Protein AF-A0A0B2VAZ2-F1 (afdb_monomer_lite)

Radius of gyration: 29.63 Å; chains: 1; bounding box: 112×61×86 Å

InterPro domains:
  IPR000644 CBS domain [PF00571] (180-230)
  IPR000644 CBS domain [PS51371] (179-237)
  IPR000644 CBS domain [SM00116] (116-167)
  IPR000644 CBS domain [SM00116] (184-232)
  IPR000644 CBS domain [SM00116] (248-300)
  IPR001093 IMP dehydrogenase/GMP reductase [PF00478] (27-274)
  IPR001093 IMP dehydrogenase/GMP reductase [PF00478] (295-404)
  IPR001093 IMP dehydrogenase/GMP reductase [PF00478] (417-486)
  IPR001093 IMP dehydrogenase/GMP reductase [PF00478] (506-604)
  IPR001093 IMP dehydrogenase/GMP reductase [cd00381] (27-603)
  IPR005990 Inosine-5'-monophosphate dehydrogenase [PTHR11911] (11-274)
  IPR013785 Aldolase-type TIM barrel [G3DSA:3.20.20.70] (4-274)
  IPR013785 Aldolase-type TIM barrel [G3DSA:3.20.20.70] (275-406)
  IPR013785 Aldolase-type TIM barrel [G3DSA:3.20.20.70] (410-497)
  IPR013785 Aldolase-type TIM barrel [G3DSA:3.20.20.70] (502-609)
  IPR015875 IMP dehydrogenase / GMP reductase, conserved site [PS00487] (390-402)

Secondary structure (DSSP, 8-state):
------TT--GGGSSB-HHHHTTSS----TTSEEEPP----S-GGG-B--EESSSS-EESSSEEE---TTT-SHHHHHHHHHTT-EEEE-S-SSSHHHHHHHHHHHHH--TT-BSS---B-TTSBHHHHHHHHHHHS---EEEETTSSTTSBEEEEE-HHHHTTS-GGGTTT-BHHHHSEEGGG---EETT--HHHHHHHHHHT--SEEEEE-TTSBEEEEEEHHHHHHTTS---PPB-TTSPBP------SSTTHHHHHHHHHHTT-------S-EEEE-TTS-EEEEE-HHHHHHHHHSTT--B-TTSPBP-EEEE-SSTTHHHHHHHHHHTT-SEEEE--SS--SHHHHHHHHHHHHH-SSSSEEEEEEE-SHHHHHHHHHTT-SEEEE-SS-STT--GGGS---------TT---EEE---EEEEE----HHHHHHHHHHHHHHHHHHHT-SBHHHHHHHHHTT-S-EEEPPHHHHHHT-------EE--EEEPPS-------------HHHHHHHHHHHHHTTT--EEEES---SHHHHHHHHHTT-SEEEESHHHHTSTTSSS--EE-TTS-EEEEEE-TTSHHHHHH-HHHHHHH-----TT--TTSSGGGSTT----------

Foldseek 3Di:
DPDDDPPPDPPLPPFAFPCRVPVPVDFDFLLFWAWAFDDFDDDLVLFFAWFDPFLPFIFRHQEEADQDQLFDFLLNQLLQQLQRHGYAHHPLDQDLLVSLVRLLCQQLDDQQWAQWFQAAEQQAFLLVLVVVCVAPVFRWHFYFNVRTAQGATFFTAGCVLCVPPDPVCRRPHGNNVRTGTPVNAAAAEPPDDVVNVVVCCVVVVDQKHFYAYPVNTTRTMGGVVSVVVLVVDDPADDDPVGDHQDADEFDPDPVRVVVVVVVVVVPHDDYDDDFKDFDADPVRHGPDIDGPVVVSSCVLRVRRRADPVRGRAHHYEAELDPCSVVSLVSNVVSPHQEYEHDALAFQDPSNLVVLLVCCVVPVDPNAYETDDDQAQVSLVSNVVSPHRAYEYWHQQAPFRCLQVWDDPPDDDDDDPDWDWGWWTWKAKAFAPEASNVLSVVLSSLLSVVCSRNRHRYLVRLQVCSVVSVTRMGGDDPVSSVVPDDDDGPDIDIDTDTDPPDPFPQPSHSDTGRQLSSLLNNLVSCVVVSHAYEREHNDDGSSSQNSSSSSRHRHYYDASSRSNYPSRDDDWDQDPVRTIIGMGTDLRHPVSCVSHVVSVVSRGDPDPPPPDPPPPPPPPPPDPDDDDDDDD

Sequence (631 aa):
MDGAGDSGFDFEDDGQTLSELLQDHVGLTYNDFNILPGFIDFAVSSVDLTTQLTRNITLKAPLVSSPMDTVTESEMAIAMALHGGIGIIHANFATIQDQAREVSKVKRYKQGFITSPQCIKETDTVKDLMLIKQKFGFTGTPVTATGQVGGKLLGLVTSRDVDFIPESKYPTTMIAEVMVPRERLITGNEDFTLEHAYTILESEKKGKLPIVNSRDELVALIARTDLKKARDFPCSSYDAKGQLRVGAAISTRESAKEAVKLLADAGVDVLVIVSKLPIVNSRDELVALIARTDLKKARDFPCSSYDAKGQLRVGAAISTRESAKEAVKLLADAGVDVLVIDSSQGASTYQINLLKWIKENYPNSPQVIAGNVVTQKQAKLLIDAGADGIRVGMGSGSICITQESPFQLLCFTDESDAIKVAQGVSATMRDRGSVHKFVPYLVRGIQHGFQDIGVKSITQLREYVEGGKVKFERRSQNAQVEGGVHSLHSFSYRLVKHNNRIVNVAVMAVGRAQGTAVYRVAKYARTRDIPVIADGGIRDVGYITKALALGASTVMMGGLLAGTTEAPGEYFWGPSGVRLKKYRGMGSLDAMEAHATSRDRYFTKYGPNFCWLQLIPCLRNLSVKTGEYIS

Organism: Toxocara canis (NCBI:txid6265)

Structure (mmCIF, N/CA/C/O backbone):
data_AF-A0A0B2VAZ2-F1
#
_entry.id   AF-A0A0B2VAZ2-F1
#
loop_
_atom_site.group_PDB
_atom_site.id
_atom_site.type_symbol
_atom_site.label_atom_id
_atom_site.label_alt_id
_atom_site.label_comp_id
_atom_site.label_asym_id
_atom_site.label_entity_id
_atom_site.label_seq_id
_atom_site.pdbx_PDB_ins_code
_atom_site.Cartn_x
_atom_site.Cartn_y
_atom_site.Cartn_z
_atom_site.occupancy
_atom_site.B_iso_or_equiv
_atom_site.auth_seq_id
_atom_site.auth_comp_id
_atom_site.auth_asym_id
_atom_site.auth_atom_id
_atom_site.pdbx_PDB_model_num
ATOM 1 N N . MET A 1 1 ? -8.961 0.905 -40.861 1.00 38.91 1 MET A N 1
ATOM 2 C CA . MET A 1 1 ? -8.986 1.589 -42.167 1.00 38.91 1 MET A CA 1
ATOM 3 C C . MET A 1 1 ? -7.818 1.018 -42.937 1.00 38.91 1 MET A C 1
ATOM 5 O O . MET A 1 1 ? -6.715 1.512 -42.781 1.00 38.91 1 MET A O 1
ATOM 9 N N . ASP A 1 2 ? -8.052 -0.060 -43.677 1.00 47.72 2 ASP A N 1
ATOM 10 C CA . ASP A 1 2 ? -7.053 -0.605 -44.594 1.00 47.72 2 ASP A CA 1
ATOM 11 C C . ASP A 1 2 ? -7.387 -0.056 -45.976 1.00 47.72 2 ASP A C 1
ATOM 13 O O . ASP A 1 2 ? -8.448 -0.365 -46.521 1.00 47.72 2 ASP A O 1
ATOM 17 N N . GLY A 1 3 ? -6.536 0.822 -46.506 1.00 48.88 3 GLY A N 1
ATOM 18 C CA . GLY A 1 3 ? -6.747 1.374 -47.842 1.00 48.88 3 GLY A CA 1
ATOM 19 C C . GLY A 1 3 ? -6.088 2.722 -48.102 1.00 48.88 3 GLY A C 1
ATOM 20 O O . GLY A 1 3 ? -6.798 3.693 -48.327 1.00 48.88 3 GLY A O 1
ATOM 21 N N . ALA A 1 4 ? -4.756 2.767 -48.077 1.00 46.59 4 ALA A N 1
ATOM 22 C CA . ALA A 1 4 ? -3.893 3.566 -48.957 1.00 46.59 4 ALA A CA 1
ATOM 23 C C . ALA A 1 4 ? -2.452 3.385 -48.463 1.00 46.59 4 ALA A C 1
ATOM 25 O O . ALA A 1 4 ? -2.155 3.669 -47.307 1.00 46.59 4 ALA A O 1
ATOM 26 N N . GLY A 1 5 ? -1.578 2.847 -49.314 1.00 50.91 5 GLY A N 1
ATOM 27 C CA . GLY A 1 5 ? -0.168 2.668 -48.988 1.00 50.91 5 GLY A CA 1
ATOM 28 C C . GLY A 1 5 ? 0.524 4.016 -48.829 1.00 50.91 5 GLY A C 1
ATOM 29 O O . GLY A 1 5 ? 0.690 4.738 -49.808 1.00 50.91 5 GLY A O 1
ATOM 30 N N . ASP A 1 6 ? 0.954 4.317 -47.609 1.00 55.59 6 ASP A N 1
ATOM 31 C CA . ASP A 1 6 ? 1.896 5.394 -47.318 1.00 55.59 6 ASP A CA 1
ATOM 32 C C . ASP A 1 6 ? 3.316 4.809 -47.405 1.00 55.59 6 ASP A C 1
ATOM 34 O O . ASP A 1 6 ? 4.008 4.577 -46.418 1.00 55.59 6 ASP A O 1
ATOM 38 N N . SER A 1 7 ? 3.711 4.404 -48.615 1.00 53.03 7 SER A N 1
ATOM 39 C CA . SER A 1 7 ? 4.872 3.538 -48.877 1.00 53.03 7 SER A CA 1
ATOM 40 C C . SER A 1 7 ? 6.233 4.249 -48.772 1.00 53.03 7 SER A C 1
ATOM 42 O O . SER A 1 7 ? 7.166 3.894 -49.491 1.00 53.03 7 SER A O 1
ATOM 44 N N . GLY A 1 8 ? 6.341 5.278 -47.930 1.00 56.34 8 GLY A N 1
ATOM 45 C CA . GLY A 1 8 ? 7.560 6.073 -47.746 1.00 56.34 8 GLY A CA 1
ATOM 46 C C . GLY A 1 8 ? 7.886 6.447 -46.299 1.00 56.34 8 GLY A C 1
ATOM 47 O O . GLY A 1 8 ? 9.001 6.898 -46.051 1.00 56.34 8 GLY A O 1
ATOM 48 N N . PHE A 1 9 ? 6.964 6.243 -45.355 1.00 57.75 9 PHE A N 1
ATOM 49 C CA . PHE A 1 9 ? 7.188 6.498 -43.934 1.00 57.75 9 PHE A CA 1
ATOM 50 C C . PHE A 1 9 ? 7.094 5.185 -43.165 1.00 57.75 9 PHE A C 1
ATOM 52 O O . PHE A 1 9 ? 6.029 4.572 -43.102 1.00 57.75 9 PHE A O 1
ATOM 59 N N . ASP A 1 10 ? 8.212 4.750 -42.585 1.00 63.06 10 ASP A N 1
ATOM 60 C CA . ASP A 1 10 ? 8.188 3.659 -41.618 1.00 63.06 10 ASP A CA 1
ATOM 61 C C . ASP A 1 10 ? 7.737 4.218 -40.265 1.00 63.06 10 ASP A C 1
ATOM 63 O O . ASP A 1 10 ? 8.528 4.699 -39.455 1.00 63.06 10 ASP A O 1
ATOM 67 N N . PHE A 1 11 ? 6.423 4.225 -40.047 1.00 65.56 11 PHE A N 1
ATOM 68 C CA . PHE A 1 11 ? 5.844 4.645 -38.773 1.00 65.56 11 PHE A CA 1
ATOM 69 C C . PHE A 1 11 ? 6.243 3.717 -37.614 1.00 65.56 11 PHE A C 1
ATOM 71 O O . PHE A 1 11 ? 6.044 4.091 -36.458 1.00 65.56 11 PHE A O 1
ATOM 78 N N . GLU A 1 12 ? 6.801 2.526 -37.882 1.00 64.19 12 GLU A N 1
ATOM 79 C CA . GLU A 1 12 ? 7.291 1.633 -36.828 1.00 64.19 12 GLU A CA 1
ATOM 80 C C . GLU A 1 12 ? 8.666 2.049 -36.269 1.00 64.19 12 GLU A C 1
ATOM 82 O O . GLU A 1 12 ? 9.039 1.573 -35.188 1.00 64.19 12 GLU A O 1
ATOM 87 N N . ASP A 1 13 ? 9.376 2.975 -36.927 1.00 70.06 13 ASP A N 1
ATOM 88 C CA . ASP A 1 13 ? 10.702 3.473 -36.523 1.00 70.06 13 ASP A CA 1
ATOM 89 C C . ASP A 1 13 ? 10.665 4.703 -35.587 1.00 70.06 13 ASP A C 1
ATOM 91 O O . ASP A 1 13 ? 11.709 5.110 -35.071 1.00 70.06 13 ASP A O 1
ATOM 95 N N . ASP A 1 14 ? 9.494 5.297 -35.313 1.00 85.62 14 ASP A N 1
ATOM 96 C CA . ASP A 1 14 ? 9.393 6.435 -34.385 1.00 85.62 14 ASP A CA 1
ATOM 97 C C . ASP A 1 14 ? 9.471 5.991 -32.910 1.00 85.62 14 ASP A C 1
ATOM 99 O O . ASP A 1 14 ? 8.695 5.164 -32.414 1.00 85.62 14 ASP A O 1
ATOM 103 N N . GLY A 1 15 ? 10.432 6.563 -32.185 1.00 90.06 15 GLY A N 1
ATOM 104 C CA . GLY A 1 15 ? 10.759 6.213 -30.807 1.00 90.06 15 GLY A CA 1
ATOM 105 C C . GLY A 1 15 ? 11.569 4.921 -30.640 1.00 90.06 15 GLY A C 1
ATOM 106 O O . GLY A 1 15 ? 11.856 4.172 -31.567 1.00 90.06 15 GLY A O 1
ATOM 107 N N . GLN A 1 16 ? 11.959 4.646 -29.397 1.00 92.75 16 GLN A N 1
ATOM 108 C CA . GLN A 1 16 ? 12.843 3.534 -29.039 1.00 92.75 16 GLN A CA 1
ATOM 109 C C . GLN A 1 16 ? 12.073 2.416 -28.339 1.00 92.75 16 GLN A C 1
ATOM 111 O O . GLN A 1 16 ? 11.191 2.666 -27.515 1.00 92.75 16 GLN A O 1
ATOM 116 N N . THR A 1 17 ? 12.446 1.163 -28.578 1.00 93.25 17 THR A N 1
ATOM 117 C CA . THR A 1 17 ? 12.023 0.053 -27.717 1.00 93.25 17 THR A CA 1
ATOM 118 C C . THR A 1 17 ? 12.657 0.180 -26.330 1.00 93.25 17 THR A C 1
ATOM 120 O O . THR A 1 17 ? 13.708 0.800 -26.137 1.00 93.25 17 THR A O 1
ATOM 123 N N . LEU A 1 18 ? 12.069 -0.480 -25.327 1.00 91.12 18 LEU A N 1
ATOM 124 C CA . LEU A 1 18 ? 12.635 -0.461 -23.975 1.00 91.12 18 LEU A CA 1
ATOM 125 C C . LEU A 1 18 ? 14.040 -1.087 -23.905 1.00 91.12 18 LEU A C 1
ATOM 127 O O . LEU A 1 18 ? 14.846 -0.729 -23.043 1.00 91.12 18 LEU A O 1
ATOM 131 N N . SER A 1 19 ? 14.333 -2.047 -24.786 1.00 88.81 19 SER A N 1
ATOM 132 C CA . SER A 1 19 ? 15.651 -2.674 -24.837 1.00 88.81 19 SER A CA 1
ATOM 133 C C . SER A 1 19 ? 16.701 -1.697 -25.360 1.00 88.81 19 SER A C 1
ATOM 135 O O . SER A 1 19 ? 17.739 -1.568 -24.717 1.00 88.81 19 SER A O 1
ATOM 137 N N . GLU A 1 20 ? 16.415 -0.988 -26.455 1.00 91.31 20 GLU A N 1
ATOM 138 C CA . GLU A 1 20 ? 17.287 0.050 -27.030 1.00 91.31 20 GLU A CA 1
ATOM 139 C C . GLU A 1 20 ? 17.526 1.190 -26.041 1.00 91.31 20 GLU A C 1
ATOM 141 O O . GLU A 1 20 ? 18.673 1.528 -25.761 1.00 91.31 20 GLU A O 1
ATOM 146 N N . LEU A 1 21 ? 16.467 1.689 -25.392 1.00 89.88 21 LEU A N 1
ATOM 147 C CA . LEU A 1 21 ? 16.567 2.748 -24.381 1.00 89.88 21 LEU A CA 1
ATOM 148 C C . LEU A 1 21 ? 17.549 2.398 -23.238 1.00 89.88 21 LEU A C 1
ATOM 150 O O . LEU A 1 21 ? 18.149 3.281 -22.626 1.00 89.88 21 LEU A O 1
ATOM 154 N N . LEU A 1 22 ? 17.709 1.107 -22.921 1.00 86.62 22 LEU A N 1
ATOM 155 C CA . LEU A 1 22 ? 18.526 0.605 -21.808 1.00 86.62 22 LEU A CA 1
ATOM 156 C C . LEU A 1 22 ? 19.820 -0.112 -22.248 1.00 86.62 22 LEU A C 1
ATOM 158 O O . LEU A 1 22 ? 20.457 -0.766 -21.403 1.00 86.62 22 LEU A O 1
ATOM 162 N N . GLN A 1 23 ? 20.206 -0.007 -23.527 1.00 82.31 23 GLN A N 1
ATOM 163 C CA . GLN A 1 23 ? 21.447 -0.573 -24.076 1.00 82.31 23 GLN A CA 1
ATOM 164 C C . GLN A 1 23 ? 22.695 0.232 -23.689 1.00 82.31 23 GLN A C 1
ATOM 166 O O . GLN A 1 23 ? 23.707 -0.385 -23.371 1.00 82.31 23 GLN A O 1
ATOM 171 N N . ASP A 1 24 ? 22.611 1.563 -23.583 1.00 69.56 24 ASP A N 1
ATOM 172 C CA . ASP A 1 24 ? 23.760 2.482 -23.411 1.00 69.56 24 ASP A CA 1
ATOM 173 C C . ASP A 1 24 ? 24.554 2.351 -22.095 1.00 69.56 24 ASP A C 1
ATOM 175 O O . ASP A 1 24 ? 25.388 3.195 -21.775 1.00 69.56 24 ASP A O 1
ATOM 179 N N . HIS A 1 25 ? 24.276 1.347 -21.261 1.00 70.31 25 HIS A N 1
ATOM 180 C CA . HIS A 1 25 ? 24.874 1.148 -19.933 1.00 70.31 25 HIS A CA 1
ATOM 181 C C . HIS A 1 25 ? 24.682 2.307 -18.929 1.00 70.31 25 HIS A C 1
ATOM 183 O O . HIS A 1 25 ? 25.114 2.195 -17.779 1.00 70.31 25 HIS A O 1
ATOM 189 N N . VAL A 1 26 ? 23.961 3.369 -19.299 1.00 81.88 26 VAL A N 1
ATOM 190 C CA . VAL A 1 26 ? 23.569 4.472 -18.413 1.00 81.88 26 VAL A CA 1
ATOM 191 C C . VAL A 1 26 ? 22.376 4.055 -17.546 1.00 81.88 26 VAL A C 1
ATOM 193 O O . VAL A 1 26 ? 21.410 3.452 -18.019 1.00 81.88 26 VAL A O 1
ATOM 196 N N . GLY A 1 27 ? 22.428 4.374 -16.251 1.00 83.94 27 GLY A N 1
ATOM 197 C CA . GLY A 1 27 ? 21.297 4.181 -15.344 1.00 83.94 27 GLY A CA 1
ATOM 198 C C . GLY A 1 27 ? 20.214 5.239 -15.565 1.00 83.94 27 GLY A C 1
ATOM 199 O O . GLY A 1 27 ? 20.507 6.425 -15.508 1.00 83.94 27 GLY A O 1
ATOM 200 N N . LEU A 1 28 ? 18.969 4.807 -15.761 1.00 89.69 28 LEU A N 1
ATOM 201 C CA . LEU A 1 28 ? 17.798 5.660 -15.953 1.00 89.69 28 LEU A CA 1
ATOM 202 C C . LEU A 1 28 ? 16.871 5.625 -14.736 1.00 89.69 28 LEU A C 1
ATOM 204 O O . LEU A 1 28 ? 16.560 4.569 -14.169 1.00 89.69 28 LEU A O 1
ATOM 208 N N . THR A 1 29 ? 16.403 6.800 -14.352 1.00 89.88 29 THR A N 1
ATOM 209 C CA . THR A 1 29 ? 15.287 7.046 -13.441 1.00 89.88 29 THR A CA 1
ATOM 210 C C . THR A 1 29 ? 13.986 7.188 -14.236 1.00 89.88 29 THR A C 1
ATOM 212 O O . THR A 1 29 ? 13.982 7.231 -15.464 1.00 89.88 29 THR A O 1
ATOM 215 N N . TYR A 1 30 ? 12.850 7.295 -13.545 1.00 88.56 30 TYR A N 1
ATOM 216 C CA . TYR A 1 30 ? 11.562 7.528 -14.207 1.00 88.56 30 TYR A CA 1
ATOM 217 C C . TYR A 1 30 ? 11.460 8.907 -14.884 1.00 88.56 30 TYR A C 1
ATOM 219 O O . TYR A 1 30 ? 10.568 9.115 -15.706 1.00 88.56 30 TYR A O 1
ATOM 227 N N . ASN A 1 31 ? 12.331 9.862 -14.534 1.00 86.12 31 ASN A N 1
ATOM 228 C CA . ASN A 1 31 ? 12.316 11.192 -15.142 1.00 86.12 31 ASN A CA 1
ATOM 229 C C . ASN A 1 31 ? 13.051 11.252 -16.478 1.00 86.12 31 ASN A C 1
ATOM 231 O O . ASN A 1 31 ? 12.872 12.215 -17.209 1.00 86.12 31 ASN A O 1
ATOM 235 N N . ASP A 1 32 ? 13.886 10.261 -16.783 1.00 88.19 32 ASP A N 1
ATOM 236 C CA . ASP A 1 32 ? 14.821 10.347 -17.907 1.00 88.19 32 ASP A CA 1
ATOM 237 C C . ASP A 1 32 ? 14.197 9.952 -19.246 1.00 88.19 32 ASP A C 1
ATOM 239 O O . ASP A 1 32 ? 14.838 10.078 -20.285 1.00 88.19 32 ASP A O 1
ATOM 243 N N . PHE A 1 33 ? 12.953 9.477 -19.242 1.00 90.81 33 PHE A N 1
ATOM 244 C CA . PHE A 1 33 ? 12.254 9.049 -20.446 1.00 90.81 33 PHE A CA 1
ATOM 245 C C . PHE A 1 33 ? 10.748 9.287 -20.342 1.00 90.81 33 PHE A C 1
ATOM 247 O O . PHE A 1 33 ? 10.205 9.387 -19.239 1.00 90.81 33 PHE A O 1
ATOM 254 N N . ASN A 1 34 ? 10.068 9.349 -21.480 1.00 91.56 34 ASN A N 1
ATOM 255 C CA . ASN A 1 34 ? 8.616 9.308 -21.615 1.00 91.56 34 ASN A CA 1
ATOM 256 C C . ASN A 1 34 ? 8.186 8.011 -22.312 1.00 91.56 34 ASN A C 1
ATOM 258 O O . ASN A 1 34 ? 8.991 7.343 -22.958 1.00 91.56 34 ASN A O 1
ATOM 262 N N . ILE A 1 35 ? 6.917 7.654 -22.137 1.00 93.88 35 ILE A N 1
ATOM 263 C CA . ILE A 1 35 ? 6.263 6.605 -22.921 1.00 93.88 35 ILE A CA 1
ATOM 264 C C . ILE A 1 35 ? 5.504 7.331 -24.024 1.00 93.88 35 ILE A C 1
ATOM 266 O O . ILE A 1 35 ? 4.801 8.297 -23.717 1.00 93.88 35 ILE A O 1
ATOM 270 N N . LEU A 1 36 ? 5.686 6.912 -25.272 1.00 93.81 36 LEU A N 1
ATOM 271 C CA . LEU A 1 36 ? 4.981 7.507 -26.399 1.00 93.81 36 LEU A CA 1
ATOM 272 C C . LEU A 1 36 ? 3.518 7.034 -26.420 1.00 93.81 36 LEU A C 1
ATOM 274 O O . LEU A 1 36 ? 3.235 5.908 -25.991 1.00 93.81 36 LEU A O 1
ATOM 278 N N . PRO A 1 37 ? 2.582 7.894 -26.855 1.00 93.19 37 PRO A N 1
ATOM 279 C CA . PRO A 1 37 ? 1.175 7.534 -26.935 1.00 93.19 37 PRO A CA 1
ATOM 280 C C . PRO A 1 37 ? 0.943 6.447 -27.988 1.00 93.19 37 PRO A C 1
ATOM 282 O O . PRO A 1 37 ? 1.676 6.344 -28.970 1.00 93.19 37 PRO A O 1
ATOM 285 N N . GLY A 1 38 ? -0.097 5.646 -27.775 1.00 90.88 38 GLY A N 1
ATOM 286 C CA . GLY A 1 38 ? -0.531 4.610 -28.706 1.00 90.88 38 GLY A CA 1
ATOM 287 C C . GLY A 1 38 ? -1.881 4.922 -29.346 1.00 90.88 38 GLY A C 1
ATOM 288 O O . GLY A 1 38 ? -2.408 6.031 -29.267 1.00 90.88 38 GLY A O 1
ATOM 289 N N . PHE A 1 39 ? -2.466 3.907 -29.977 1.00 90.06 39 PHE A N 1
ATOM 290 C CA . PHE A 1 39 ? -3.796 3.997 -30.573 1.00 90.06 39 PHE A CA 1
ATOM 291 C C . PHE A 1 39 ? -4.899 3.674 -29.551 1.00 90.06 39 PHE A C 1
ATOM 293 O O . PHE A 1 39 ? -4.803 2.693 -28.812 1.00 90.06 39 PHE A O 1
ATOM 300 N N . ILE A 1 40 ? -5.972 4.471 -29.538 1.00 91.69 40 ILE A N 1
ATOM 301 C CA . ILE A 1 40 ? -7.057 4.375 -28.551 1.00 91.69 40 ILE A CA 1
ATOM 302 C C . ILE A 1 40 ? -8.372 4.005 -29.241 1.00 91.69 40 ILE A C 1
ATOM 304 O O . ILE A 1 40 ? -8.937 4.806 -29.981 1.00 91.69 40 ILE A O 1
ATOM 308 N N . ASP A 1 41 ? -8.902 2.818 -28.933 1.00 89.19 41 ASP A N 1
ATOM 309 C CA . ASP A 1 41 ? -10.207 2.334 -29.420 1.00 89.19 41 ASP A CA 1
ATOM 310 C C . ASP A 1 41 ? -11.217 2.031 -28.301 1.00 89.19 41 ASP A C 1
ATOM 312 O O . ASP A 1 41 ? -12.236 1.372 -28.513 1.00 89.19 41 ASP A O 1
ATOM 316 N N . PHE A 1 42 ? -10.930 2.486 -27.081 1.00 91.38 42 PHE A N 1
ATOM 317 C CA . PHE A 1 42 ? -11.654 2.082 -25.882 1.00 91.38 42 PHE A CA 1
ATOM 318 C C . PHE A 1 42 ? -11.779 3.200 -24.851 1.00 91.38 42 PHE A C 1
ATOM 320 O O . PHE A 1 42 ? -10.997 4.149 -24.820 1.00 91.38 42 PHE A O 1
ATOM 327 N N . ALA A 1 43 ? -12.766 3.067 -23.967 1.00 82.50 43 ALA A N 1
ATOM 328 C CA . ALA A 1 43 ? -12.972 3.986 -22.856 1.00 82.50 43 ALA A CA 1
ATOM 329 C C . ALA A 1 43 ? -12.069 3.634 -21.665 1.00 82.50 43 ALA A C 1
ATOM 331 O O . ALA A 1 43 ? -11.859 2.469 -21.355 1.00 82.50 43 ALA A O 1
ATOM 332 N N . VAL A 1 44 ? -11.633 4.633 -20.898 1.00 80.00 44 VAL A N 1
ATOM 333 C CA . VAL A 1 44 ? -10.814 4.433 -19.683 1.00 80.00 44 VAL A CA 1
ATOM 334 C C . VAL A 1 44 ? -11.434 3.443 -18.685 1.00 80.00 44 VAL A C 1
ATOM 336 O O . VAL A 1 44 ? -10.723 2.748 -17.968 1.00 80.00 44 VAL A O 1
ATOM 339 N N . SER A 1 45 ? -12.768 3.377 -18.604 1.00 79.75 45 SER A N 1
ATOM 340 C CA . SER A 1 45 ? -13.472 2.449 -17.708 1.00 79.75 45 SER A CA 1
ATOM 341 C C . SER A 1 45 ? -13.243 0.976 -18.048 1.00 79.75 45 SER A C 1
ATOM 343 O O . SER A 1 45 ? -13.449 0.138 -17.175 1.00 79.75 45 SER A O 1
ATOM 345 N N . SER A 1 46 ? -12.816 0.650 -19.272 1.00 86.06 46 SER A N 1
ATOM 346 C CA . SER A 1 46 ? -12.481 -0.721 -19.664 1.00 86.06 46 SER A CA 1
ATOM 347 C C . SER A 1 46 ? -11.050 -1.125 -19.298 1.00 86.06 46 SER A C 1
ATOM 349 O O . SER A 1 46 ? -10.653 -2.242 -19.617 1.00 86.06 46 SER A O 1
ATOM 351 N N . VAL A 1 47 ? -10.258 -0.234 -18.689 1.00 88.38 47 VAL A N 1
ATOM 352 C CA . VAL A 1 47 ? -8.890 -0.546 -18.262 1.00 88.38 47 VAL A CA 1
ATOM 353 C C . VAL A 1 47 ? -8.910 -1.312 -16.940 1.00 88.38 47 VAL A C 1
ATOM 355 O O . VAL A 1 47 ? -9.321 -0.775 -15.905 1.00 88.38 47 VAL A O 1
ATOM 358 N N . ASP A 1 48 ? -8.402 -2.543 -16.970 1.00 91.75 48 ASP A N 1
ATOM 359 C CA . ASP A 1 48 ? -8.204 -3.401 -15.805 1.00 91.75 48 ASP A CA 1
ATOM 360 C C . ASP A 1 48 ? -6.778 -3.267 -15.251 1.00 91.75 48 ASP A C 1
ATOM 362 O O . ASP A 1 48 ? -5.786 -3.544 -15.925 1.00 91.75 48 ASP A O 1
ATOM 366 N N . LEU A 1 49 ? -6.672 -2.865 -13.985 1.00 92.62 49 LEU A N 1
ATOM 367 C CA . LEU A 1 49 ? -5.397 -2.723 -13.277 1.00 92.62 49 LEU A CA 1
ATOM 368 C C . LEU A 1 49 ? -5.102 -3.892 -12.324 1.00 92.62 49 LEU A C 1
ATOM 370 O O . LEU A 1 49 ? -4.196 -3.795 -11.491 1.00 92.62 49 LEU A O 1
ATOM 374 N N . THR A 1 50 ? -5.853 -4.991 -12.436 1.00 91.75 50 THR A N 1
ATOM 375 C CA . THR A 1 50 ? -5.624 -6.208 -11.655 1.00 91.75 50 THR A CA 1
ATOM 376 C C . THR A 1 50 ? -4.199 -6.734 -11.877 1.00 91.75 50 THR A C 1
ATOM 378 O O . THR A 1 50 ? -3.713 -6.813 -13.006 1.00 91.75 50 THR A O 1
ATOM 381 N N . THR A 1 51 ? -3.496 -7.081 -10.795 1.00 92.50 51 THR A N 1
ATOM 382 C CA . THR A 1 51 ? -2.072 -7.455 -10.838 1.00 92.50 51 THR A CA 1
ATOM 383 C C . THR A 1 51 ? -1.656 -8.368 -9.689 1.00 92.50 51 THR A C 1
ATOM 385 O O . THR A 1 51 ? -2.309 -8.420 -8.649 1.00 92.50 51 THR A O 1
ATOM 388 N N . GLN A 1 52 ? -0.521 -9.046 -9.843 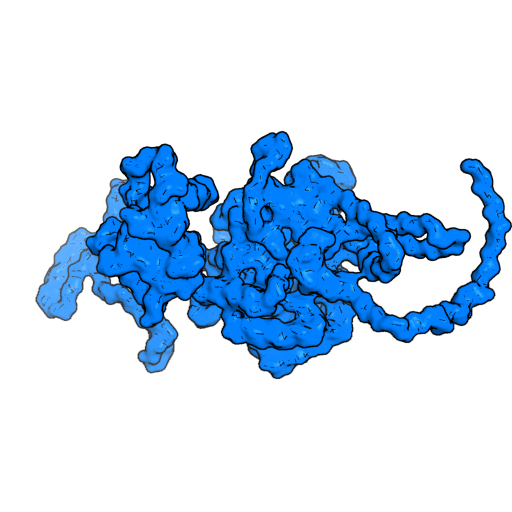1.00 91.38 52 GLN A N 1
ATOM 389 C CA . GLN A 1 52 ? 0.059 -9.925 -8.828 1.00 91.38 52 GLN A CA 1
ATOM 390 C C . GLN A 1 52 ? 0.939 -9.136 -7.846 1.00 91.38 52 GLN A C 1
ATOM 392 O O . GLN A 1 52 ? 1.891 -8.469 -8.247 1.00 91.38 52 GLN A O 1
ATOM 397 N N . LEU A 1 53 ? 0.661 -9.245 -6.548 1.00 89.75 53 LEU A N 1
ATOM 398 C CA . LEU A 1 53 ? 1.556 -8.786 -5.479 1.00 89.75 53 LEU A CA 1
ATOM 399 C C . LEU A 1 53 ? 2.598 -9.855 -5.134 1.00 89.75 53 LEU A C 1
ATOM 401 O O . LEU A 1 53 ? 3.779 -9.551 -4.981 1.00 89.75 53 LEU A O 1
ATOM 405 N N . THR A 1 54 ? 2.137 -11.097 -5.002 1.00 90.19 54 THR A N 1
ATOM 406 C CA . THR A 1 54 ? 2.953 -12.305 -4.827 1.00 90.19 54 THR A CA 1
ATOM 407 C C . THR A 1 54 ? 2.482 -13.361 -5.821 1.00 90.19 54 THR A C 1
ATOM 409 O O . THR A 1 54 ? 1.507 -13.135 -6.540 1.00 90.19 54 THR A O 1
ATOM 412 N N . ARG A 1 55 ? 3.135 -14.526 -5.858 1.00 86.44 55 ARG A N 1
ATOM 413 C CA . ARG A 1 55 ? 2.706 -15.661 -6.690 1.00 86.44 55 ARG A CA 1
ATOM 414 C C . ARG A 1 55 ? 1.208 -15.978 -6.546 1.00 86.44 55 ARG A C 1
ATOM 416 O O . ARG A 1 55 ? 0.547 -16.242 -7.542 1.00 86.44 55 ARG A O 1
ATOM 423 N N . ASN A 1 56 ? 0.676 -15.899 -5.324 1.00 85.88 56 ASN A N 1
ATOM 424 C CA . ASN A 1 56 ? -0.693 -16.326 -5.010 1.00 85.88 56 ASN A CA 1
ATOM 425 C C . ASN A 1 56 ? -1.626 -15.191 -4.555 1.00 85.88 56 ASN A C 1
ATOM 427 O O . ASN A 1 56 ? -2.793 -15.445 -4.259 1.00 85.88 56 ASN A O 1
ATOM 431 N N . ILE A 1 57 ? -1.136 -13.952 -4.446 1.00 81.38 57 ILE A N 1
ATOM 432 C CA . ILE A 1 57 ? -1.947 -12.807 -4.014 1.00 81.38 57 ILE A CA 1
ATOM 433 C C . ILE A 1 57 ? -2.085 -11.820 -5.166 1.00 81.38 57 ILE A C 1
ATOM 435 O O . ILE A 1 57 ? -1.111 -11.191 -5.580 1.00 81.38 57 ILE A O 1
ATOM 439 N N . THR A 1 58 ? -3.324 -11.642 -5.611 1.00 86.69 58 THR A N 1
ATOM 440 C CA . THR A 1 58 ? -3.728 -10.657 -6.616 1.00 86.69 58 THR A CA 1
ATOM 441 C C . THR A 1 58 ? -4.341 -9.429 -5.941 1.00 86.69 58 THR A C 1
ATOM 443 O O . THR A 1 58 ? -5.078 -9.553 -4.962 1.00 86.69 58 THR A O 1
ATOM 446 N N . LEU A 1 59 ? -4.063 -8.246 -6.482 1.00 79.25 59 LEU A N 1
ATOM 447 C CA . LEU A 1 59 ? -4.654 -6.965 -6.097 1.00 79.25 59 LEU A CA 1
ATOM 448 C C . LEU A 1 59 ? -5.440 -6.374 -7.268 1.00 79.25 59 LEU A C 1
ATOM 450 O O . LEU A 1 59 ? -5.104 -6.618 -8.426 1.00 79.25 59 LEU A O 1
ATOM 454 N N . LYS A 1 60 ? -6.462 -5.568 -6.970 1.00 84.00 60 LYS A N 1
ATOM 455 C CA . LYS A 1 60 ? -7.250 -4.844 -7.985 1.00 84.00 60 LYS A CA 1
ATOM 456 C C . LYS A 1 60 ? -6.627 -3.513 -8.391 1.00 84.00 60 LYS A C 1
ATOM 458 O O . LYS A 1 60 ? -6.883 -3.027 -9.487 1.00 84.00 60 LYS A O 1
ATOM 463 N N . ALA A 1 61 ? -5.806 -2.939 -7.519 1.00 87.88 61 ALA A N 1
ATOM 464 C CA . ALA A 1 61 ? -5.002 -1.764 -7.795 1.00 87.88 61 ALA A CA 1
ATOM 465 C C . ALA A 1 61 ? -3.520 -2.084 -7.529 1.00 87.88 61 ALA A C 1
ATOM 467 O O . ALA A 1 61 ? -3.199 -2.697 -6.507 1.00 87.88 61 ALA A O 1
ATOM 468 N N . PRO A 1 62 ? -2.586 -1.629 -8.383 1.00 95.62 62 PRO A N 1
ATOM 469 C CA . PRO A 1 62 ? -1.160 -1.932 -8.271 1.00 95.62 62 PRO A CA 1
ATOM 470 C C . PRO A 1 62 ? -0.456 -1.104 -7.180 1.00 95.62 62 PRO A C 1
ATOM 472 O O . PRO A 1 62 ? 0.690 -0.694 -7.353 1.00 95.62 62 PRO A O 1
ATOM 475 N N . LEU A 1 63 ? -1.135 -0.816 -6.068 1.00 93.69 63 LEU A N 1
ATOM 476 C CA . LEU A 1 63 ? -0.743 0.184 -5.078 1.00 93.69 63 LEU A CA 1
ATOM 477 C C . LEU A 1 63 ? -0.516 -0.453 -3.703 1.00 93.69 63 LEU A C 1
ATOM 479 O O . LEU A 1 63 ? -1.418 -1.061 -3.127 1.00 93.69 63 LEU A O 1
ATOM 483 N N . VAL A 1 64 ? 0.688 -0.268 -3.162 1.00 91.56 64 VAL A N 1
ATOM 484 C CA . VAL A 1 64 ? 1.117 -0.802 -1.862 1.00 91.56 64 VAL A CA 1
ATOM 485 C C . VAL A 1 64 ? 1.600 0.346 -0.975 1.00 91.56 64 VAL A C 1
ATOM 487 O O . VAL A 1 64 ? 2.400 1.166 -1.428 1.00 91.56 64 VAL A O 1
ATOM 490 N N . SER A 1 65 ? 1.159 0.438 0.284 1.00 90.00 65 SER A N 1
ATOM 491 C CA . SER A 1 65 ? 1.712 1.439 1.213 1.00 90.00 65 SER A CA 1
ATOM 492 C C . SER A 1 65 ? 3.017 0.957 1.856 1.00 90.00 65 SER A C 1
ATOM 494 O O . SER A 1 65 ? 3.166 -0.215 2.208 1.00 90.00 65 SER A O 1
ATOM 496 N N . SER A 1 66 ? 3.993 1.861 1.975 1.00 86.19 66 SER A N 1
ATOM 497 C CA . SER A 1 66 ? 5.328 1.547 2.500 1.00 86.19 66 SER A CA 1
ATOM 498 C C . SER A 1 66 ? 5.304 1.242 4.007 1.00 86.19 66 SER A C 1
ATOM 500 O O . SER A 1 66 ? 4.601 1.944 4.744 1.00 86.19 66 SER A O 1
ATOM 502 N N . PRO A 1 67 ? 6.090 0.263 4.501 1.00 83.94 67 PRO A N 1
ATOM 503 C CA . PRO A 1 67 ? 6.168 -0.085 5.920 1.00 83.94 67 PRO A CA 1
ATOM 504 C C . PRO A 1 67 ? 6.992 0.921 6.730 1.00 83.94 67 PRO A C 1
ATOM 506 O O . PRO A 1 67 ? 8.084 0.629 7.214 1.00 83.94 67 PRO A O 1
ATOM 509 N N . MET A 1 68 ? 6.455 2.126 6.888 1.00 81.69 68 MET A N 1
ATOM 510 C CA . MET A 1 68 ? 7.077 3.216 7.636 1.00 81.69 68 MET A CA 1
ATOM 511 C C . MET A 1 68 ? 6.150 3.703 8.745 1.00 81.69 68 MET A C 1
ATOM 513 O O . MET A 1 68 ? 4.937 3.771 8.547 1.00 81.69 68 MET A O 1
ATOM 517 N N . ASP A 1 69 ? 6.733 4.107 9.872 1.00 80.19 69 ASP A N 1
ATOM 518 C CA . ASP A 1 69 ? 6.007 4.605 11.053 1.00 80.19 69 ASP A CA 1
ATOM 519 C C . ASP A 1 69 ? 5.216 5.898 10.815 1.00 80.19 69 ASP A C 1
ATOM 521 O O . ASP A 1 69 ? 4.281 6.210 11.537 1.00 80.19 69 ASP A O 1
ATOM 525 N N . THR A 1 70 ? 5.549 6.629 9.756 1.00 84.19 70 THR A N 1
ATOM 526 C CA . THR A 1 70 ? 4.841 7.837 9.310 1.00 84.19 70 THR A CA 1
ATOM 527 C C . THR A 1 70 ? 3.920 7.583 8.118 1.00 84.19 70 THR A C 1
ATOM 529 O O . THR A 1 70 ? 3.443 8.528 7.492 1.00 84.19 70 THR A O 1
ATOM 532 N N . VAL A 1 71 ? 3.690 6.316 7.754 1.00 85.81 71 VAL A N 1
ATOM 533 C CA . VAL A 1 71 ? 2.865 5.950 6.594 1.00 85.81 71 VAL A CA 1
ATOM 534 C C . VAL A 1 71 ? 1.819 4.901 6.943 1.00 85.81 71 VAL A C 1
ATOM 536 O O . VAL A 1 71 ? 0.644 5.154 6.697 1.00 85.81 71 VAL A O 1
ATOM 539 N N . THR A 1 72 ? 2.211 3.743 7.486 1.00 84.56 72 THR A N 1
ATOM 540 C CA . THR A 1 72 ? 1.321 2.570 7.515 1.00 84.56 72 THR A CA 1
ATOM 541 C C . THR A 1 72 ? 1.150 1.950 8.898 1.00 84.56 72 THR A C 1
ATOM 543 O O . THR A 1 72 ? 1.947 1.112 9.318 1.00 84.56 72 THR A O 1
ATOM 546 N N . GLU A 1 73 ? 0.023 2.280 9.525 1.00 86.75 73 GLU A N 1
ATOM 547 C CA . GLU A 1 73 ? -0.621 1.520 10.607 1.00 86.75 73 GLU A CA 1
ATOM 548 C C . GLU A 1 73 ? -1.984 0.978 10.118 1.00 86.75 73 GLU A C 1
ATOM 550 O O . GLU A 1 73 ? -2.261 0.989 8.911 1.00 86.75 73 GLU A O 1
ATOM 555 N N . SER A 1 74 ? -2.835 0.472 11.018 1.00 81.56 74 SER A N 1
ATOM 556 C CA . SER A 1 74 ? -4.108 -0.171 10.656 1.00 81.56 74 SER A CA 1
ATOM 557 C C . SER A 1 74 ? -5.039 0.709 9.817 1.00 81.56 74 SER A C 1
ATOM 559 O O . SER A 1 74 ? -5.578 0.210 8.832 1.00 81.56 74 SER A O 1
ATOM 561 N N . GLU A 1 75 ? -5.188 2.001 10.124 1.00 83.50 75 GLU A N 1
ATOM 562 C CA . GLU A 1 75 ? -6.076 2.914 9.377 1.00 83.50 75 GLU A CA 1
ATOM 563 C C . GLU A 1 75 ? -5.678 3.036 7.896 1.00 83.50 75 GLU A C 1
ATOM 565 O O . GLU A 1 75 ? -6.502 2.830 7.000 1.00 83.50 75 GLU A O 1
ATOM 570 N N . MET A 1 76 ? -4.391 3.281 7.618 1.00 86.38 76 MET A N 1
ATOM 571 C CA . MET A 1 76 ? -3.854 3.291 6.253 1.00 86.38 76 MET A CA 1
ATOM 572 C C . MET A 1 76 ? -4.040 1.929 5.576 1.00 86.38 76 MET A C 1
ATOM 574 O O . MET A 1 76 ? -4.464 1.862 4.422 1.00 86.38 76 MET A O 1
ATOM 578 N N . ALA A 1 77 ? -3.738 0.833 6.277 1.00 76.62 77 ALA A N 1
ATOM 579 C CA . ALA A 1 77 ? -3.841 -0.507 5.710 1.00 76.62 77 ALA A CA 1
ATOM 580 C C . ALA A 1 77 ? -5.285 -0.883 5.340 1.00 76.62 77 ALA A C 1
ATOM 582 O O . ALA A 1 77 ? -5.511 -1.419 4.253 1.00 76.62 77 ALA A O 1
ATOM 583 N N . ILE A 1 78 ? -6.258 -0.535 6.187 1.00 77.44 78 ILE A N 1
ATOM 584 C CA . ILE A 1 78 ? -7.692 -0.683 5.912 1.00 77.44 78 ILE A CA 1
ATOM 585 C C . ILE A 1 78 ? -8.074 0.145 4.684 1.00 77.44 78 ILE A C 1
ATOM 587 O O . ILE A 1 78 ? -8.671 -0.386 3.747 1.00 77.44 78 ILE A O 1
ATOM 591 N N . ALA A 1 79 ? -7.704 1.428 4.653 1.00 80.38 79 ALA A N 1
ATOM 592 C CA . ALA A 1 79 ? -8.061 2.321 3.557 1.00 80.38 79 ALA A CA 1
ATOM 593 C C . ALA A 1 79 ? -7.490 1.850 2.210 1.00 80.38 79 ALA A C 1
ATOM 595 O O . ALA A 1 79 ? -8.212 1.848 1.210 1.00 80.38 79 ALA A O 1
ATOM 596 N N . MET A 1 80 ? -6.233 1.398 2.185 1.00 82.50 80 MET A N 1
ATOM 597 C CA . MET A 1 80 ? -5.595 0.832 0.994 1.00 82.50 80 MET A CA 1
ATOM 598 C C . MET A 1 80 ? -6.281 -0.458 0.535 1.00 82.50 80 MET A C 1
ATOM 600 O O . MET A 1 80 ? -6.557 -0.603 -0.656 1.00 82.50 80 MET A O 1
ATOM 604 N N . ALA A 1 81 ? -6.591 -1.370 1.464 1.00 75.44 81 ALA A N 1
ATOM 605 C CA . ALA A 1 81 ? -7.248 -2.635 1.148 1.00 75.44 81 ALA A CA 1
ATOM 606 C C . ALA A 1 81 ? -8.665 -2.428 0.589 1.00 75.44 81 ALA A C 1
ATOM 608 O O . ALA A 1 81 ? -9.020 -3.062 -0.402 1.00 75.44 81 ALA A O 1
ATOM 609 N N . LEU A 1 82 ? -9.447 -1.494 1.143 1.00 76.31 82 LEU A N 1
ATOM 610 C CA . LEU A 1 82 ? -10.774 -1.129 0.620 1.00 76.31 82 LEU A CA 1
ATOM 611 C C . LEU A 1 82 ? -10.716 -0.606 -0.825 1.00 76.31 82 LEU A C 1
ATOM 613 O O . LEU A 1 82 ? -11.628 -0.822 -1.615 1.00 76.31 82 LEU A O 1
ATOM 617 N N . HIS A 1 83 ? -9.618 0.041 -1.212 1.00 79.88 83 HIS A N 1
ATOM 618 C CA . HIS A 1 83 ? -9.432 0.567 -2.567 1.00 79.88 83 HIS A CA 1
ATOM 619 C C . HIS A 1 83 ? -8.729 -0.406 -3.522 1.00 79.88 83 HIS A C 1
ATOM 621 O O . HIS A 1 83 ? -8.319 -0.017 -4.615 1.00 79.88 83 HIS A O 1
ATOM 627 N N . GLY A 1 84 ? -8.585 -1.671 -3.123 1.00 77.44 84 GLY A N 1
ATOM 628 C CA . GLY A 1 84 ? -7.999 -2.719 -3.954 1.00 77.44 84 GLY A CA 1
ATOM 629 C C . GLY A 1 84 ? -6.481 -2.763 -3.986 1.00 77.44 84 GLY A C 1
ATOM 630 O O . GLY A 1 84 ? -5.919 -3.565 -4.729 1.00 77.44 84 GLY A O 1
ATOM 631 N N . GLY A 1 85 ? -5.822 -1.931 -3.180 1.00 81.56 85 GLY A N 1
ATOM 632 C CA . GLY A 1 85 ? -4.403 -2.052 -2.866 1.00 81.56 85 GLY A CA 1
ATOM 633 C C . GLY A 1 85 ? -4.176 -2.933 -1.637 1.00 81.56 85 GLY A C 1
ATOM 634 O O . GLY A 1 85 ? -5.009 -3.768 -1.280 1.00 81.56 85 GLY A O 1
ATOM 635 N N . ILE A 1 86 ? -3.043 -2.736 -0.967 1.00 83.81 86 ILE A N 1
ATOM 636 C CA . ILE A 1 86 ? -2.730 -3.362 0.326 1.00 83.81 86 ILE A CA 1
ATOM 637 C C . ILE A 1 86 ? -1.816 -2.446 1.145 1.00 83.81 86 ILE A C 1
ATOM 639 O O . ILE A 1 86 ? -0.999 -1.714 0.581 1.00 83.81 86 ILE A O 1
ATOM 643 N N . GLY A 1 87 ? -1.934 -2.490 2.473 1.00 85.38 87 GLY A N 1
ATOM 644 C CA . GLY A 1 87 ? -0.979 -1.834 3.365 1.00 85.38 87 GLY A CA 1
ATOM 645 C C . GLY A 1 87 ? -0.021 -2.807 4.039 1.00 85.38 87 GLY A C 1
ATOM 646 O O . GLY A 1 87 ? -0.432 -3.895 4.445 1.00 85.38 87 GLY A O 1
ATOM 647 N N . ILE A 1 88 ? 1.250 -2.408 4.160 1.00 86.56 88 ILE A N 1
ATOM 648 C CA . ILE A 1 88 ? 2.278 -3.152 4.896 1.00 86.56 88 ILE A CA 1
ATOM 649 C C . ILE A 1 88 ? 2.572 -2.443 6.223 1.00 86.56 88 ILE A C 1
ATOM 651 O O . ILE A 1 88 ? 3.198 -1.387 6.233 1.00 86.56 88 ILE A O 1
ATOM 655 N N . ILE A 1 89 ? 2.139 -3.022 7.341 1.00 79.88 89 ILE A N 1
ATOM 656 C CA . ILE A 1 89 ? 2.373 -2.492 8.692 1.00 79.88 89 ILE A CA 1
ATOM 657 C C . ILE A 1 89 ? 3.878 -2.488 8.998 1.00 79.88 89 ILE A C 1
ATOM 659 O O . ILE A 1 89 ? 4.555 -3.501 8.807 1.00 79.88 89 ILE A O 1
ATOM 663 N N . HIS A 1 90 ? 4.423 -1.369 9.480 1.00 82.75 90 HIS A N 1
ATOM 664 C CA . HIS A 1 90 ? 5.850 -1.263 9.816 1.00 82.75 90 HIS A CA 1
ATOM 665 C C . HIS A 1 90 ? 6.255 -2.142 11.011 1.00 82.75 90 HIS A C 1
ATOM 667 O O . HIS A 1 90 ? 5.417 -2.592 11.779 1.00 82.75 90 HIS A O 1
ATOM 673 N N . ALA A 1 91 ? 7.559 -2.364 11.204 1.00 73.75 91 ALA A N 1
ATOM 674 C CA . ALA A 1 91 ? 8.084 -3.123 12.351 1.00 73.75 91 ALA A CA 1
ATOM 675 C C . ALA A 1 91 ? 8.496 -2.240 13.549 1.00 73.75 91 ALA A C 1
ATOM 677 O O . ALA A 1 91 ? 8.892 -2.746 14.595 1.00 73.75 91 ALA A O 1
ATOM 678 N N . ASN A 1 92 ? 8.450 -0.911 13.400 1.00 75.12 92 ASN A N 1
ATOM 679 C CA . ASN A 1 92 ? 8.912 0.049 14.413 1.00 75.12 92 ASN A CA 1
ATOM 680 C C . ASN A 1 92 ? 7.901 0.301 15.546 1.00 75.12 92 ASN A C 1
ATOM 682 O O . ASN A 1 92 ? 7.445 1.425 15.722 1.00 75.12 92 ASN A O 1
ATOM 686 N N . PHE A 1 93 ? 7.540 -0.744 16.282 1.00 74.38 93 PHE A N 1
ATOM 687 C CA . PHE A 1 93 ? 6.715 -0.649 17.487 1.00 74.38 93 PHE A CA 1
ATOM 688 C C . PHE A 1 93 ? 7.552 -0.864 18.752 1.00 74.38 93 PHE A C 1
ATOM 690 O O . PHE A 1 93 ? 8.675 -1.372 18.683 1.00 74.38 93 PHE A O 1
ATOM 697 N N . ALA A 1 94 ? 6.993 -0.505 19.912 1.00 69.56 94 ALA A N 1
ATOM 698 C CA . ALA A 1 94 ? 7.609 -0.791 21.206 1.00 69.56 94 ALA A CA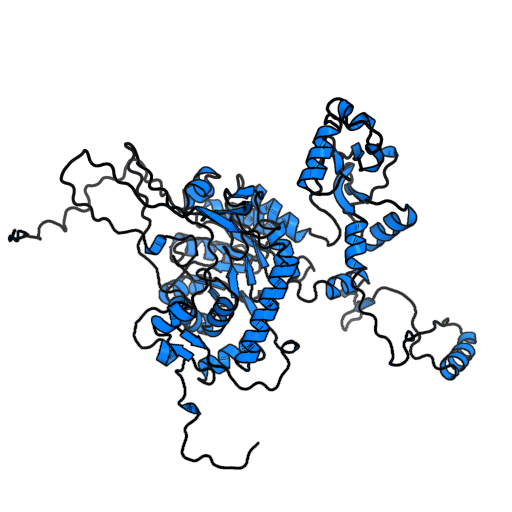 1
ATOM 699 C C . ALA A 1 94 ? 7.715 -2.305 21.458 1.00 69.56 94 ALA A C 1
ATOM 701 O O . ALA A 1 94 ? 8.740 -2.772 21.952 1.00 69.56 94 ALA A O 1
ATOM 702 N N . THR A 1 95 ? 6.684 -3.068 21.081 1.00 73.19 95 THR A N 1
ATOM 703 C CA . THR A 1 95 ? 6.664 -4.533 21.170 1.00 73.19 95 THR A CA 1
ATOM 704 C C . THR A 1 95 ? 6.137 -5.180 19.886 1.00 73.19 95 THR A C 1
ATOM 706 O O . THR A 1 95 ? 5.403 -4.569 19.109 1.00 73.19 95 THR A O 1
ATOM 709 N N . ILE A 1 96 ? 6.480 -6.452 19.666 1.00 72.19 96 ILE A N 1
ATOM 710 C CA . ILE A 1 96 ? 5.970 -7.247 18.534 1.00 72.19 96 ILE A CA 1
ATOM 711 C C . ILE A 1 96 ? 4.449 -7.450 18.659 1.00 72.19 96 ILE A C 1
ATOM 713 O O . ILE A 1 96 ? 3.724 -7.482 17.666 1.00 72.19 96 ILE A O 1
ATOM 717 N N . GLN A 1 97 ? 3.948 -7.540 19.891 1.00 77.00 97 GLN A N 1
ATOM 718 C CA . GLN A 1 97 ? 2.528 -7.661 20.192 1.00 77.00 97 GLN A CA 1
ATOM 719 C C . GLN A 1 97 ? 1.749 -6.432 19.712 1.00 77.00 97 GLN A C 1
ATOM 721 O O . GLN A 1 97 ? 0.640 -6.583 19.209 1.00 77.00 97 GLN A O 1
ATOM 726 N N . ASP A 1 98 ? 2.319 -5.229 19.799 1.00 73.44 98 ASP A N 1
ATOM 727 C CA . ASP A 1 98 ? 1.690 -4.010 19.269 1.00 73.44 98 ASP A CA 1
ATOM 728 C C . ASP A 1 98 ? 1.501 -4.096 17.754 1.00 73.44 98 ASP A C 1
ATOM 730 O O . ASP A 1 98 ? 0.412 -3.827 17.248 1.00 73.44 98 ASP A O 1
ATOM 734 N N . GLN A 1 99 ? 2.523 -4.574 17.044 1.00 78.12 99 GLN A N 1
ATOM 735 C CA . GLN A 1 99 ? 2.445 -4.802 15.604 1.00 78.12 99 GLN A CA 1
ATOM 736 C C . GLN A 1 99 ? 1.362 -5.837 15.253 1.00 78.12 99 GLN A C 1
ATOM 738 O O . GLN A 1 99 ? 0.552 -5.622 14.350 1.00 78.12 99 GLN A O 1
ATOM 743 N N . ALA A 1 100 ? 1.299 -6.951 15.989 1.00 71.81 100 ALA A N 1
ATOM 744 C CA . ALA A 1 100 ? 0.276 -7.980 15.795 1.00 71.81 100 ALA A CA 1
ATOM 745 C C . ALA A 1 100 ? -1.146 -7.476 16.116 1.00 71.81 100 ALA A C 1
ATOM 747 O O . ALA A 1 100 ? -2.118 -7.890 15.472 1.00 71.81 100 ALA A O 1
ATOM 748 N N . ARG A 1 101 ? -1.288 -6.541 17.069 1.00 73.75 101 ARG A N 1
ATOM 749 C CA . ARG A 1 101 ? -2.559 -5.855 17.346 1.00 73.75 101 ARG A CA 1
ATOM 750 C C . ARG A 1 101 ? -3.004 -5.004 16.160 1.00 73.75 101 ARG A C 1
ATOM 752 O O . ARG A 1 101 ? -4.181 -5.063 15.813 1.00 73.75 101 ARG A O 1
ATOM 759 N N . GLU A 1 102 ? -2.096 -4.285 15.502 1.00 75.50 102 GLU A N 1
ATOM 760 C CA . GLU A 1 102 ? -2.417 -3.534 14.280 1.00 75.50 102 GLU A CA 1
ATOM 761 C C . GLU A 1 102 ? -2.900 -4.454 13.152 1.00 75.50 102 GLU A C 1
ATOM 763 O O . GLU A 1 102 ? -3.939 -4.186 12.553 1.00 75.50 102 GLU A O 1
ATOM 768 N N . VAL A 1 103 ? -2.232 -5.591 12.922 1.00 67.19 103 VAL A N 1
ATOM 769 C CA . VAL A 1 103 ? -2.703 -6.612 11.962 1.00 67.19 103 VAL A CA 1
ATOM 770 C C . VAL A 1 103 ? -4.110 -7.091 12.324 1.00 67.19 103 VAL A C 1
ATOM 772 O O . VAL A 1 103 ? -5.009 -7.095 11.481 1.00 67.19 103 VAL A O 1
ATOM 775 N N . SER A 1 104 ? -4.329 -7.422 13.598 1.00 69.81 104 SER A N 1
ATOM 776 C CA . SER A 1 104 ? -5.627 -7.889 14.091 1.00 69.81 104 SER A CA 1
ATOM 777 C C . SER A 1 104 ? -6.736 -6.855 13.879 1.00 69.81 104 SER A C 1
ATOM 779 O O . SER A 1 104 ? -7.853 -7.238 13.534 1.00 69.81 104 SER A O 1
ATOM 781 N N . LYS A 1 105 ? -6.455 -5.553 14.043 1.00 72.62 105 LYS A N 1
ATOM 782 C CA . LYS A 1 105 ? -7.421 -4.477 13.756 1.00 72.62 105 LYS A CA 1
ATOM 783 C C . LYS A 1 105 ? -7.863 -4.500 12.294 1.00 72.62 105 LYS A C 1
ATOM 785 O O . LYS A 1 105 ? -9.061 -4.419 12.036 1.00 72.62 105 LYS A O 1
ATOM 790 N N . VAL A 1 106 ? -6.932 -4.684 11.353 1.00 70.06 106 VAL A N 1
ATOM 791 C CA . VAL A 1 106 ? -7.259 -4.767 9.919 1.00 70.06 106 VAL A CA 1
ATOM 792 C C . VAL A 1 106 ? -8.083 -6.018 9.611 1.00 70.06 106 VAL A C 1
ATOM 794 O O . VAL A 1 106 ? -9.124 -5.921 8.965 1.00 70.06 106 VAL A O 1
ATOM 797 N N . LYS A 1 107 ? -7.682 -7.192 10.121 1.00 69.25 107 LYS A N 1
ATOM 798 C CA . LYS A 1 107 ? -8.411 -8.455 9.878 1.00 69.25 107 LYS A CA 1
ATOM 799 C C . LYS A 1 107 ? -9.806 -8.475 10.508 1.00 69.25 107 LYS A C 1
ATOM 801 O O . LYS A 1 107 ? -10.708 -9.128 9.986 1.00 69.25 107 LYS A O 1
ATOM 806 N N . ARG A 1 108 ? -9.990 -7.774 11.632 1.00 61.97 108 ARG A N 1
ATOM 807 C CA . ARG A 1 108 ? -11.279 -7.635 12.331 1.00 61.97 108 ARG A CA 1
ATOM 808 C C . ARG A 1 108 ? -12.119 -6.469 11.819 1.00 61.97 108 ARG A C 1
ATOM 810 O O . ARG A 1 108 ? -13.258 -6.326 12.265 1.00 61.97 108 ARG A O 1
ATOM 817 N N . TYR A 1 109 ? -11.588 -5.644 10.917 1.00 60.28 109 TYR A N 1
ATOM 818 C CA . TYR A 1 109 ? -12.303 -4.484 10.412 1.00 60.28 109 TYR A CA 1
ATOM 819 C C . TYR A 1 109 ? -13.625 -4.903 9.763 1.00 60.28 109 TYR A C 1
ATOM 821 O O . TYR A 1 109 ? -13.672 -5.707 8.830 1.00 60.28 109 TYR A O 1
ATOM 829 N N . LYS A 1 110 ? -14.715 -4.311 10.253 1.00 52.53 110 LYS A N 1
ATOM 830 C CA . LYS A 1 110 ? -16.058 -4.436 9.691 1.00 52.53 110 LYS A CA 1
ATOM 831 C C . LYS A 1 110 ? -16.558 -3.028 9.384 1.00 52.53 110 LYS A C 1
ATOM 833 O O . LYS A 1 110 ? -16.759 -2.231 10.293 1.00 52.53 110 LYS A O 1
ATOM 838 N N . GLN A 1 111 ? -16.771 -2.721 8.106 1.00 52.31 111 GLN A N 1
ATOM 839 C CA . GLN A 1 111 ? -17.208 -1.393 7.662 1.00 52.31 111 GLN A CA 1
ATOM 840 C C . GLN A 1 111 ? -18.469 -0.928 8.407 1.00 52.31 111 GLN A C 1
ATOM 842 O O . GLN A 1 111 ? -19.483 -1.609 8.365 1.00 52.31 111 GLN A O 1
ATOM 847 N N . GLY A 1 112 ? -18.416 0.232 9.066 1.00 52.03 112 GLY A N 1
ATOM 848 C CA . GLY A 1 112 ? -19.510 0.771 9.888 1.00 52.03 112 GLY A CA 1
ATOM 849 C C . GLY A 1 112 ? -19.406 0.454 11.387 1.00 52.03 112 GLY A C 1
ATOM 850 O O . GLY A 1 112 ? -20.126 1.065 12.173 1.00 52.03 112 GLY A O 1
ATOM 851 N N . PHE A 1 113 ? -18.481 -0.422 11.793 1.00 56.25 113 PHE A N 1
ATOM 852 C CA . PHE A 1 113 ? -18.020 -0.539 13.176 1.00 56.25 113 PHE A CA 1
ATOM 853 C C . PHE A 1 113 ? -16.750 0.297 13.366 1.00 56.25 113 PHE A C 1
ATOM 855 O O . PHE A 1 113 ? -15.732 0.056 12.724 1.00 56.25 113 PHE A O 1
ATOM 862 N N . ILE A 1 114 ? -16.796 1.263 14.276 1.00 66.19 114 ILE A N 1
ATOM 863 C CA . ILE A 1 114 ? -15.632 2.011 14.752 1.00 66.19 114 ILE A CA 1
ATOM 864 C C . ILE A 1 114 ? -14.958 1.125 15.799 1.00 66.19 114 ILE A C 1
ATOM 866 O O . ILE A 1 114 ? -15.454 1.004 16.914 1.00 66.19 114 ILE A O 1
ATOM 870 N N . THR A 1 115 ? -13.864 0.461 15.439 1.00 61.66 115 THR A N 1
ATOM 871 C CA . THR A 1 115 ? -13.153 -0.516 16.291 1.00 61.66 115 THR A CA 1
ATOM 872 C C . THR A 1 115 ? -12.220 0.128 17.313 1.00 61.66 115 THR A C 1
ATOM 874 O O . THR A 1 115 ? -11.705 -0.539 18.205 1.00 61.66 115 THR A O 1
ATOM 877 N N . SER A 1 116 ? -11.948 1.425 17.188 1.00 66.38 116 SER A N 1
ATOM 878 C CA . SER A 1 116 ? -11.134 2.176 18.148 1.00 66.38 116 SER A CA 1
ATOM 879 C C . SER A 1 116 ? -11.746 3.551 18.425 1.00 66.38 116 SER A C 1
ATOM 881 O O . SER A 1 116 ? -11.154 4.569 18.072 1.00 66.38 116 SER A O 1
ATOM 883 N N . PRO A 1 117 ? -12.964 3.613 19.000 1.00 77.94 117 PRO A N 1
ATOM 884 C CA . PRO A 1 117 ? -13.585 4.888 19.320 1.00 77.94 117 PRO A CA 1
ATOM 885 C C . PRO A 1 117 ? -12.769 5.613 20.390 1.00 77.94 117 PRO A C 1
ATOM 887 O O . PRO A 1 117 ? -12.311 5.001 21.358 1.00 77.94 117 PRO A O 1
ATOM 890 N N . GLN A 1 118 ? -12.630 6.932 20.243 1.00 83.88 118 GLN A N 1
ATOM 891 C CA . GLN A 1 118 ? -12.084 7.757 21.314 1.00 83.88 118 GLN A CA 1
ATOM 892 C C . GLN A 1 118 ? -12.955 7.573 22.557 1.00 83.88 118 GLN A C 1
ATOM 894 O O . GLN A 1 118 ? -14.169 7.758 22.484 1.00 83.88 118 GLN A O 1
ATOM 899 N N . CYS A 1 119 ? -12.333 7.197 23.671 1.00 90.31 119 CYS A N 1
ATOM 900 C CA . CYS A 1 119 ? -12.997 6.990 24.951 1.00 90.31 119 CYS A CA 1
ATOM 901 C C . CYS A 1 119 ? -12.577 8.076 25.947 1.00 90.31 119 CYS A C 1
ATOM 903 O O . CYS A 1 119 ? -11.579 8.771 25.738 1.00 90.31 119 CYS A O 1
ATOM 905 N N . ILE A 1 120 ? -13.359 8.220 27.012 1.00 93.69 120 ILE A N 1
ATOM 906 C CA . ILE A 1 120 ? -13.117 9.153 28.117 1.00 93.69 120 ILE A CA 1
ATOM 907 C C . ILE A 1 120 ? -13.389 8.442 29.451 1.00 93.69 120 ILE A C 1
ATOM 909 O O . ILE A 1 120 ? -14.116 7.441 29.473 1.00 93.69 120 ILE A O 1
ATOM 913 N N . LYS A 1 121 ? -12.781 8.895 30.550 1.00 95.19 121 LYS A N 1
ATOM 914 C CA . LYS A 1 121 ? -13.083 8.388 31.896 1.00 95.19 121 LYS A CA 1
ATOM 915 C C . LYS A 1 121 ? -14.256 9.148 32.496 1.00 95.19 121 LYS A C 1
ATOM 917 O O . LYS A 1 121 ? -14.518 10.295 32.153 1.00 95.19 121 LYS A O 1
ATOM 922 N N . GLU A 1 122 ? -14.930 8.520 33.451 1.00 93.94 122 GLU A N 1
ATOM 923 C CA . GLU A 1 122 ? -15.987 9.176 34.230 1.00 93.94 122 GLU A CA 1
ATOM 924 C C . GLU A 1 122 ? -15.449 10.340 35.084 1.00 93.94 122 GLU A C 1
ATOM 926 O O . GLU A 1 122 ? -16.171 11.301 35.344 1.00 93.94 122 GLU A O 1
ATOM 931 N N . THR A 1 123 ? -14.164 10.275 35.457 1.00 94.44 123 THR A N 1
ATOM 932 C CA . THR A 1 123 ? -13.460 11.293 36.246 1.00 94.44 123 THR A CA 1
ATOM 933 C C . THR A 1 123 ? -12.933 12.471 35.430 1.00 94.44 123 THR A C 1
ATOM 935 O O . THR A 1 123 ? -12.464 13.444 36.015 1.00 94.44 123 THR A O 1
ATOM 938 N N . ASP A 1 124 ? -12.942 12.372 34.100 1.00 94.69 124 ASP A N 1
ATOM 939 C CA . ASP A 1 124 ? -12.511 13.472 33.237 1.00 94.69 124 ASP A CA 1
ATOM 940 C C . ASP A 1 124 ? -13.590 14.569 33.222 1.00 94.69 124 ASP A C 1
ATOM 942 O O . ASP A 1 124 ? -14.704 14.381 33.720 1.00 94.69 124 ASP A O 1
ATOM 946 N N . THR A 1 125 ? -13.273 15.735 32.664 1.00 95.12 125 THR A N 1
ATOM 947 C CA . THR A 1 125 ? -14.150 16.915 32.709 1.00 95.12 125 THR A CA 1
ATOM 948 C C . THR A 1 125 ? -14.836 17.189 31.371 1.00 95.12 125 THR A C 1
ATOM 950 O O . THR A 1 125 ? -14.405 16.733 30.308 1.00 95.12 125 THR A O 1
ATOM 953 N N . VAL A 1 126 ? -15.888 18.014 31.382 1.00 93.06 126 VAL A N 1
ATOM 954 C CA . VAL A 1 126 ? -16.522 18.504 30.142 1.00 93.06 126 VAL A CA 1
ATOM 955 C C . VAL A 1 126 ? -15.518 19.268 29.265 1.00 93.06 126 VAL A C 1
ATOM 957 O O . VAL A 1 126 ? -15.605 19.209 28.038 1.00 93.06 126 VAL A O 1
ATOM 960 N N . LYS A 1 127 ? -14.511 19.926 29.854 1.00 92.12 127 LYS A N 1
ATOM 961 C CA . LYS A 1 127 ? -13.413 20.560 29.106 1.00 92.12 127 LYS A CA 1
ATOM 962 C C . LYS A 1 127 ? -12.635 19.544 28.267 1.00 92.12 127 LYS A C 1
ATOM 964 O O . LYS A 1 127 ? -12.348 19.826 27.105 1.00 92.12 127 LYS A O 1
ATOM 969 N N . ASP A 1 128 ? -12.348 18.365 28.810 1.00 90.81 128 ASP A N 1
ATOM 970 C CA . ASP A 1 128 ? -11.638 17.301 28.089 1.00 90.81 128 ASP A CA 1
ATOM 971 C C . ASP A 1 128 ? -12.474 16.779 26.914 1.00 90.81 128 ASP A C 1
ATOM 973 O O . ASP A 1 128 ? -11.965 16.585 25.807 1.00 90.81 128 ASP A O 1
ATOM 977 N N . LEU A 1 129 ? -13.793 16.671 27.100 1.00 88.88 129 LEU A N 1
ATOM 978 C CA . LEU A 1 129 ? -14.720 16.357 26.013 1.00 88.88 129 LEU A CA 1
ATOM 979 C C . LEU A 1 129 ? -14.737 17.440 24.920 1.00 88.88 129 LEU A C 1
ATOM 981 O O . LEU A 1 129 ? -14.809 17.114 23.732 1.00 88.88 129 LEU A O 1
ATOM 985 N N . MET A 1 130 ? -14.644 18.722 25.283 1.00 88.06 130 MET A N 1
ATOM 986 C CA . MET A 1 130 ? -14.557 19.815 24.307 1.00 88.06 130 MET A CA 1
ATOM 987 C C . MET A 1 130 ? -13.227 19.816 23.548 1.00 88.06 130 MET A C 1
ATOM 989 O O . MET A 1 130 ? -13.221 20.098 22.349 1.00 88.06 130 MET A O 1
ATOM 993 N N . LEU A 1 131 ? -12.123 19.418 24.185 1.00 85.00 131 LEU A N 1
ATOM 994 C CA . LEU A 1 131 ? -10.847 19.190 23.499 1.00 85.00 131 LEU A CA 1
ATOM 995 C C . LEU A 1 131 ? -10.953 18.035 22.495 1.00 85.00 131 LEU A C 1
ATOM 997 O O . LEU A 1 131 ? -10.475 18.158 21.367 1.00 85.00 131 LEU A O 1
ATOM 1001 N N . ILE A 1 132 ? -11.646 16.948 22.853 1.00 79.94 132 ILE A N 1
ATOM 1002 C CA . ILE A 1 132 ? -11.960 15.850 21.924 1.00 79.94 132 ILE A CA 1
ATOM 1003 C C . ILE A 1 132 ? -12.795 16.374 20.747 1.00 79.94 132 ILE A C 1
ATOM 1005 O O . ILE A 1 132 ? -12.458 16.112 19.593 1.00 79.94 132 ILE A O 1
ATOM 1009 N N . LYS A 1 133 ? -13.838 17.172 21.005 1.00 77.25 133 LYS A N 1
ATOM 1010 C CA . LYS A 1 133 ? -14.663 17.794 19.954 1.00 77.25 133 LYS A CA 1
ATOM 1011 C C . LYS A 1 133 ? -13.832 18.667 19.018 1.00 77.25 133 LYS A C 1
ATOM 1013 O O . LYS A 1 133 ? -14.002 18.582 17.805 1.00 77.25 133 LYS A O 1
ATOM 1018 N N . GLN A 1 134 ? -12.939 19.486 19.567 1.00 74.88 134 GLN A N 1
ATOM 1019 C CA . GLN A 1 134 ? -12.064 20.361 18.793 1.00 74.88 134 GLN A CA 1
ATOM 1020 C C . GLN A 1 134 ? -11.067 19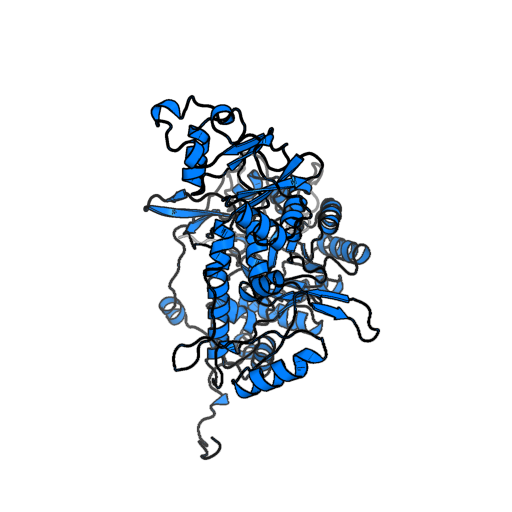.559 17.950 1.00 74.88 134 GLN A C 1
ATOM 1022 O O . GLN A 1 134 ? -10.818 19.907 16.797 1.00 74.88 134 GLN A O 1
ATOM 1027 N N . LYS A 1 135 ? -10.520 18.473 18.508 1.00 68.00 135 LYS A N 1
ATOM 1028 C CA . LYS A 1 135 ? -9.524 17.631 17.841 1.00 68.00 135 LYS A CA 1
ATOM 1029 C C . LYS A 1 135 ? -10.132 16.742 16.753 1.00 68.00 135 LYS A C 1
ATOM 1031 O O . LYS A 1 135 ? -9.575 16.647 15.664 1.00 68.00 135 LYS A O 1
ATOM 1036 N N . PHE A 1 136 ? -11.261 16.095 17.037 1.00 61.88 136 PHE A N 1
ATOM 1037 C CA . PHE A 1 136 ? -11.825 15.040 16.189 1.00 61.88 136 PHE A CA 1
ATOM 1038 C C . PHE A 1 136 ? -13.118 15.436 15.461 1.00 61.88 136 PHE A C 1
ATOM 1040 O O . PHE A 1 136 ? -13.579 14.711 14.581 1.00 61.88 136 PHE A O 1
ATOM 1047 N N . GLY A 1 137 ? -13.725 16.577 15.798 1.00 62.00 137 GLY A N 1
ATOM 1048 C CA . GLY A 1 137 ? -14.941 17.075 15.147 1.00 62.00 137 GLY A CA 1
ATOM 1049 C C . GLY A 1 137 ? -16.233 16.362 15.564 1.00 62.00 137 GLY A C 1
ATOM 1050 O O . GLY A 1 137 ? -17.281 16.589 14.960 1.00 62.00 137 GLY A O 1
ATOM 1051 N N . PHE A 1 138 ? -16.196 15.509 16.593 1.00 70.94 138 PHE A N 1
ATOM 1052 C CA . PHE A 1 138 ? -17.370 14.834 17.149 1.00 70.94 138 PHE A CA 1
ATOM 1053 C C . PHE A 1 138 ? -17.326 14.780 18.680 1.00 70.94 138 PHE A C 1
ATOM 1055 O O . PHE A 1 138 ? -16.267 14.812 19.290 1.00 70.94 138 PHE A O 1
ATOM 1062 N N . THR A 1 139 ? -18.502 14.678 19.301 1.00 68.81 139 THR A N 1
ATOM 1063 C CA . THR A 1 139 ? -18.688 14.681 20.767 1.00 68.81 139 THR A CA 1
ATOM 1064 C C . THR A 1 139 ? -19.185 13.368 21.341 1.00 68.81 139 THR A C 1
ATOM 1066 O O . THR A 1 139 ? -19.274 13.239 22.552 1.00 68.81 139 THR A O 1
ATOM 1069 N N . GLY A 1 140 ? -19.620 12.424 20.500 1.00 80.12 140 GLY A N 1
ATOM 1070 C CA . GLY A 1 140 ? -20.187 11.193 21.036 1.00 80.12 140 GLY A CA 1
ATOM 1071 C C . GLY A 1 140 ? -19.101 10.206 21.396 1.00 80.12 140 GLY A C 1
ATOM 1072 O O . GLY A 1 140 ? -18.604 9.517 20.506 1.00 80.12 140 GLY A O 1
ATOM 1073 N N . THR A 1 141 ? -18.795 10.155 22.680 1.00 89.25 141 THR A N 1
ATOM 1074 C CA . THR A 1 141 ? -17.594 9.540 23.231 1.00 89.25 141 THR A CA 1
ATOM 1075 C C . THR A 1 141 ? -18.025 8.510 24.274 1.00 89.25 141 THR A C 1
ATOM 1077 O O . THR A 1 141 ? -18.717 8.871 25.231 1.00 89.25 141 THR A O 1
ATOM 1080 N N . PRO A 1 142 ? -17.703 7.216 24.093 1.00 92.00 142 PRO A N 1
ATOM 1081 C CA . PRO A 1 142 ? -17.945 6.200 25.109 1.00 92.00 142 PRO A CA 1
ATOM 1082 C C . PRO A 1 142 ? -17.161 6.493 26.389 1.00 92.00 142 PRO A C 1
ATOM 1084 O O . PRO A 1 142 ? -15.979 6.839 26.342 1.00 92.00 142 PRO A O 1
ATOM 1087 N N . VAL A 1 143 ? -17.822 6.325 27.529 1.00 95.50 143 VAL A N 1
ATOM 1088 C CA . VAL A 1 143 ? -17.217 6.453 28.853 1.00 95.50 143 VAL A CA 1
ATOM 1089 C C . VAL A 1 143 ? -16.855 5.058 29.336 1.00 95.50 143 VAL A C 1
ATOM 1091 O O . VAL A 1 143 ? -17.719 4.187 29.429 1.00 95.50 143 VAL A O 1
ATOM 1094 N N . THR A 1 144 ? -15.577 4.824 29.612 1.00 94.75 144 THR A N 1
ATOM 1095 C CA . THR A 1 144 ? -15.066 3.510 30.037 1.00 94.75 144 THR A CA 1
ATOM 1096 C C . THR A 1 144 ? -14.254 3.653 31.314 1.00 94.75 144 THR A C 1
ATOM 1098 O O . THR A 1 144 ? -13.640 4.695 31.541 1.00 94.75 144 THR A O 1
ATOM 1101 N N . ALA A 1 145 ? -14.188 2.595 32.125 1.00 91.50 145 ALA A N 1
ATOM 1102 C CA . ALA A 1 145 ? -13.449 2.617 33.392 1.00 91.50 145 ALA A CA 1
ATOM 1103 C C . ALA A 1 145 ? -11.957 2.977 33.224 1.00 91.50 145 ALA A C 1
ATOM 1105 O O . ALA A 1 145 ? -11.348 3.601 34.088 1.00 91.50 145 ALA A O 1
ATOM 1106 N N . THR A 1 146 ? -11.358 2.606 32.091 1.00 89.38 146 THR A N 1
ATOM 1107 C CA . THR A 1 146 ? -9.945 2.873 31.781 1.00 89.38 146 THR A CA 1
ATOM 1108 C C . THR A 1 146 ? -9.737 4.140 30.950 1.00 89.38 146 THR A C 1
ATOM 1110 O O . THR A 1 146 ? -8.601 4.596 30.817 1.00 89.38 146 THR A O 1
ATOM 1113 N N . GLY A 1 147 ? -10.802 4.721 30.385 1.00 86.62 147 GLY A N 1
ATOM 1114 C CA . GLY A 1 147 ? -10.718 5.757 29.351 1.00 86.62 147 GLY A CA 1
ATOM 1115 C C . GLY A 1 147 ? -10.240 5.229 27.996 1.00 86.62 147 GLY A C 1
ATOM 1116 O O . GLY A 1 147 ? -9.854 6.014 27.134 1.00 86.62 147 GLY A O 1
ATOM 1117 N N . GLN A 1 148 ? -10.232 3.908 27.800 1.00 83.56 148 GLN A N 1
ATOM 1118 C CA . GLN A 1 148 ? -9.767 3.239 26.588 1.00 83.56 148 GLN A CA 1
ATOM 1119 C C . GLN A 1 148 ? -10.721 2.111 26.177 1.00 83.56 148 GLN A C 1
ATOM 1121 O O . GLN A 1 148 ? -11.440 1.530 26.991 1.00 83.56 148 GLN A O 1
ATOM 1126 N N . VAL A 1 149 ? -10.679 1.760 24.893 1.00 80.31 149 VAL A N 1
ATOM 1127 C CA . VAL A 1 149 ? -11.373 0.589 24.338 1.00 80.31 149 VAL A CA 1
ATOM 1128 C C . VAL A 1 149 ? -10.866 -0.686 25.023 1.00 80.31 149 VAL A C 1
ATOM 1130 O O . VAL A 1 149 ? -9.686 -0.788 25.352 1.00 80.31 149 VAL A O 1
ATOM 1133 N N . GLY A 1 150 ? -11.755 -1.648 25.267 1.00 80.44 150 GLY A N 1
ATOM 1134 C CA . GLY A 1 150 ? -11.493 -2.832 26.089 1.00 80.44 150 GLY A CA 1
ATOM 1135 C C . GLY A 1 150 ? -11.700 -2.609 27.591 1.00 80.44 150 GLY A C 1
ATOM 1136 O O . GLY A 1 150 ? -11.713 -3.574 28.347 1.00 80.44 150 GLY A O 1
ATOM 1137 N N . GLY A 1 151 ? -11.901 -1.366 28.042 1.00 87.25 151 GLY A N 1
ATOM 1138 C CA . GLY A 1 151 ? -12.396 -1.083 29.387 1.00 87.25 151 GLY A CA 1
ATOM 1139 C C . GLY A 1 151 ? -13.894 -1.364 29.517 1.00 87.25 151 GLY A C 1
ATOM 1140 O O . GLY A 1 151 ? -14.641 -1.276 28.538 1.00 87.25 151 GLY A O 1
ATOM 1141 N N . LYS A 1 152 ? -14.345 -1.654 30.744 1.00 94.62 152 LYS A N 1
ATOM 1142 C CA . LYS A 1 152 ? -15.773 -1.801 31.060 1.00 94.62 152 LYS A CA 1
ATOM 1143 C C . LYS A 1 152 ? -16.534 -0.527 30.680 1.00 94.62 152 LYS A C 1
ATOM 1145 O O . LYS A 1 152 ? -16.102 0.570 31.047 1.00 94.62 152 LYS A O 1
ATOM 1150 N N . LEU A 1 153 ? -17.628 -0.670 29.934 1.00 94.56 153 LEU A N 1
ATOM 1151 C CA . LEU A 1 153 ? -18.445 0.451 29.471 1.00 94.56 153 LEU A CA 1
ATOM 1152 C C . LEU A 1 153 ? -19.290 1.002 30.630 1.00 94.56 153 LEU A C 1
ATOM 1154 O O . LEU A 1 153 ? -20.126 0.296 31.182 1.00 94.56 153 LEU A O 1
ATOM 1158 N N . LEU A 1 154 ? -19.085 2.272 30.978 1.00 95.38 154 LEU A N 1
ATOM 1159 C CA . LEU A 1 154 ? -19.793 2.961 32.065 1.00 95.38 154 LEU A CA 1
ATOM 1160 C C . LEU A 1 154 ? -20.898 3.886 31.550 1.00 95.38 154 LEU A C 1
ATOM 1162 O O . LEU A 1 154 ? -21.897 4.107 32.230 1.00 95.38 154 LEU A O 1
ATOM 1166 N N . GLY A 1 155 ? -20.744 4.412 30.336 1.00 94.62 155 GLY A N 1
ATOM 1167 C CA . GLY A 1 155 ? -21.699 5.354 29.776 1.00 94.62 155 GLY A CA 1
ATOM 1168 C C . GLY A 1 155 ? -21.336 5.841 28.379 1.00 94.62 155 GLY A C 1
ATOM 1169 O O . GLY A 1 155 ? -20.432 5.330 27.717 1.00 94.62 155 GLY A O 1
ATOM 1170 N N . LEU A 1 156 ? -22.074 6.840 27.909 1.00 92.25 156 LEU A N 1
ATOM 1171 C CA . LEU A 1 156 ? -21.858 7.525 26.639 1.00 92.25 156 LEU A CA 1
ATOM 1172 C C . LEU A 1 156 ? -22.233 8.987 26.844 1.00 92.25 156 LEU A C 1
ATOM 1174 O O . LEU A 1 156 ? -23.331 9.280 27.311 1.00 92.25 156 LEU A O 1
ATOM 1178 N N . VAL A 1 157 ? -21.348 9.895 26.455 1.00 92.00 157 VAL A N 1
ATOM 1179 C CA . VAL A 1 157 ? -21.621 11.335 26.466 1.00 92.00 157 VAL A CA 1
ATOM 1180 C C . VAL A 1 157 ? -21.694 11.847 25.031 1.00 92.00 157 VAL A C 1
ATOM 1182 O O . VAL A 1 157 ? -20.970 11.363 24.162 1.00 92.00 157 VAL A O 1
ATOM 1185 N N . THR A 1 158 ? -22.601 12.778 24.744 1.00 85.19 158 THR A N 1
ATOM 1186 C CA . THR A 1 158 ? -22.801 13.407 23.431 1.00 85.19 158 THR A CA 1
ATOM 1187 C C . THR A 1 158 ? -22.952 14.924 23.569 1.00 85.19 158 THR A C 1
ATOM 1189 O O . THR A 1 158 ? -23.094 15.426 24.676 1.00 85.19 158 THR A O 1
ATOM 1192 N N . SER A 1 159 ? -22.965 15.678 22.454 1.00 81.00 159 SER A N 1
ATOM 1193 C CA . SER A 1 159 ? -23.162 17.145 22.508 1.00 81.00 159 SER A CA 1
ATOM 1194 C C . SER A 1 159 ? -24.387 17.542 23.330 1.00 81.00 159 SER A C 1
ATOM 1196 O O . SER A 1 159 ? -24.297 18.436 24.157 1.00 81.00 159 SER A O 1
ATOM 1198 N N . ARG A 1 160 ? -25.511 16.835 23.152 1.00 82.50 160 ARG A N 1
ATOM 1199 C CA . ARG A 1 160 ? -26.786 17.209 23.782 1.00 82.50 160 ARG A CA 1
ATOM 1200 C C . ARG A 1 160 ? -26.731 17.187 25.301 1.00 82.50 160 ARG A C 1
ATOM 1202 O O . ARG A 1 160 ? -27.482 17.912 25.940 1.00 82.50 160 ARG A O 1
ATOM 1209 N N . ASP A 1 161 ? -25.852 16.359 25.848 1.00 85.75 161 ASP A N 1
ATOM 1210 C CA . ASP A 1 161 ? -25.707 16.171 27.285 1.00 85.75 161 ASP A CA 1
ATOM 1211 C C . ASP A 1 161 ? -24.912 17.324 27.929 1.00 85.75 161 ASP A C 1
ATOM 1213 O O . ASP A 1 161 ? -24.969 17.528 29.137 1.00 85.75 161 ASP A O 1
ATOM 1217 N N . VAL A 1 162 ? -24.203 18.116 27.114 1.00 88.38 162 VAL A N 1
ATOM 1218 C CA . VAL A 1 162 ? -23.343 19.224 27.556 1.00 88.38 162 VAL A CA 1
ATOM 1219 C C . VAL A 1 162 ? -23.709 20.582 26.939 1.00 88.38 162 VAL A C 1
ATOM 1221 O O . VAL A 1 162 ? -23.169 21.597 27.371 1.00 88.38 162 VAL A O 1
ATOM 1224 N N . ASP A 1 163 ? -24.641 20.630 25.977 1.00 82.38 163 ASP A N 1
ATOM 1225 C CA . ASP A 1 163 ? -25.020 21.842 25.223 1.00 82.38 163 ASP A CA 1
ATOM 1226 C C . ASP A 1 163 ? -25.539 22.986 26.121 1.00 82.38 163 ASP A C 1
ATOM 1228 O O . ASP A 1 163 ? -25.387 24.155 25.775 1.00 82.38 163 ASP A O 1
ATOM 1232 N N . PHE A 1 164 ? -26.122 22.672 27.284 1.00 86.19 164 PHE A N 1
ATOM 1233 C CA . PHE A 1 164 ? -26.664 23.666 28.226 1.00 86.19 164 PHE A CA 1
ATOM 1234 C C . PHE A 1 164 ? -25.723 24.004 29.389 1.00 86.19 164 PHE A C 1
ATOM 1236 O O . PHE A 1 164 ? -26.085 24.779 30.277 1.00 86.19 164 PHE A O 1
ATOM 1243 N N . ILE A 1 165 ? -24.519 23.429 29.410 1.00 87.44 165 ILE A N 1
ATOM 1244 C CA . ILE A 1 165 ? -23.529 23.721 30.444 1.00 87.44 165 ILE A CA 1
ATOM 1245 C C . ILE A 1 165 ? -22.777 24.992 30.024 1.00 87.44 165 ILE A C 1
ATOM 1247 O O . ILE A 1 165 ? -22.231 25.036 28.919 1.00 87.44 165 ILE A O 1
ATOM 1251 N N . PRO A 1 166 ? -22.730 26.038 30.867 1.00 87.69 166 PRO A N 1
ATOM 1252 C CA . PRO A 1 166 ? -21.967 27.239 30.553 1.00 87.69 166 PRO A CA 1
ATOM 1253 C C . PRO A 1 166 ? -20.466 26.932 30.540 1.00 87.69 166 PRO A C 1
ATOM 1255 O O . PRO A 1 166 ? -19.977 26.187 31.391 1.00 87.69 166 PRO A O 1
ATOM 1258 N N . GLU A 1 167 ? -19.722 27.551 29.618 1.00 88.06 167 GLU A N 1
ATOM 1259 C CA . GLU A 1 167 ? -18.286 27.282 29.424 1.00 88.06 167 GLU A CA 1
ATOM 1260 C C . GLU A 1 167 ? -17.453 27.477 30.699 1.00 88.06 167 GLU A C 1
ATOM 1262 O O . GLU A 1 167 ? -16.474 26.766 30.925 1.00 88.06 167 GLU A O 1
ATOM 1267 N N . SER A 1 168 ? -17.879 28.383 31.587 1.00 91.50 168 SER A N 1
ATOM 1268 C CA . SER A 1 168 ? -17.244 28.616 32.890 1.00 91.50 168 SER A CA 1
ATOM 1269 C C . SER A 1 168 ? -17.226 27.382 33.800 1.00 91.50 168 SER A C 1
ATOM 1271 O O . SER A 1 168 ? -16.361 27.287 34.667 1.00 91.50 168 SER A O 1
ATOM 1273 N N . LYS A 1 169 ? -18.143 26.427 33.599 1.00 91.12 169 LYS A N 1
ATOM 1274 C CA . LYS A 1 169 ? -18.243 25.177 34.369 1.00 91.12 169 LYS A CA 1
ATOM 1275 C C . LYS A 1 169 ? -17.569 23.981 33.695 1.00 91.12 169 LYS A C 1
ATOM 1277 O O . LYS A 1 169 ? -17.415 22.938 34.327 1.00 91.12 169 LYS A O 1
ATOM 1282 N N . TYR A 1 170 ? -17.115 24.111 32.446 1.00 90.88 170 TYR A N 1
ATOM 1283 C CA . TYR A 1 170 ? -16.455 23.013 31.727 1.00 90.88 170 TYR A CA 1
ATOM 1284 C C . TYR A 1 170 ? -15.252 22.398 32.455 1.00 90.88 170 TYR A C 1
ATOM 1286 O O . TYR A 1 170 ? -15.127 21.175 32.414 1.00 90.88 170 TYR A O 1
ATOM 1294 N N . PRO A 1 171 ? -14.374 23.173 33.125 1.00 92.31 171 PRO A N 1
ATOM 1295 C CA . PRO A 1 171 ? -13.221 22.607 33.824 1.00 92.31 171 PRO A CA 1
ATOM 1296 C C . PRO A 1 171 ? -13.574 21.864 35.117 1.00 92.31 171 PRO A C 1
ATOM 1298 O O . PRO A 1 171 ? -12.709 21.199 35.672 1.00 92.31 171 PRO A O 1
ATOM 1301 N N . THR A 1 172 ? -14.793 22.031 35.636 1.00 92.25 172 THR A N 1
ATOM 1302 C CA . THR A 1 172 ? -15.184 21.535 36.966 1.00 92.25 172 THR A CA 1
ATOM 1303 C C . THR A 1 172 ? -16.228 20.430 36.914 1.00 92.25 172 THR A C 1
ATOM 1305 O O . THR A 1 172 ? -16.256 19.597 37.808 1.00 92.25 172 THR A O 1
ATOM 1308 N N . THR A 1 173 ? -17.094 20.419 35.899 1.00 93.12 173 THR A N 1
ATOM 1309 C CA . THR A 1 173 ? -18.138 19.397 35.758 1.00 93.12 173 THR A CA 1
ATOM 1310 C C . THR A 1 173 ? -17.536 18.091 35.249 1.00 93.12 173 THR A C 1
ATOM 1312 O O . THR A 1 173 ? -16.923 18.071 34.176 1.00 93.12 173 THR A O 1
ATOM 1315 N N . MET A 1 174 ? -17.724 17.009 36.007 1.00 95.31 174 MET A N 1
ATOM 1316 C CA . MET A 1 174 ? -17.213 15.684 35.651 1.00 95.31 174 MET A CA 1
ATOM 1317 C C . MET A 1 174 ? -18.105 15.001 34.610 1.00 95.31 174 MET A C 1
ATOM 1319 O O . MET A 1 174 ? -19.318 15.212 34.566 1.00 95.31 174 MET A O 1
ATOM 1323 N N . ILE A 1 175 ? -17.523 14.128 33.787 1.00 95.12 175 ILE A N 1
ATOM 1324 C CA . ILE A 1 175 ? -18.270 13.364 32.779 1.00 95.12 175 ILE A CA 1
ATOM 1325 C C . ILE A 1 175 ? -19.310 12.444 33.425 1.00 95.12 175 ILE A C 1
ATOM 1327 O O . ILE A 1 175 ? -20.398 12.287 32.872 1.00 95.12 175 ILE A O 1
ATOM 1331 N N . ALA A 1 176 ? -19.025 11.903 34.613 1.00 93.94 176 ALA A N 1
ATOM 1332 C CA . ALA A 1 176 ? -19.973 11.100 35.384 1.00 93.94 176 ALA A CA 1
ATOM 1333 C C . ALA A 1 176 ? -21.317 11.812 35.643 1.00 93.94 176 ALA A C 1
ATOM 1335 O O . ALA A 1 176 ? -22.356 11.159 35.672 1.00 93.94 176 ALA A O 1
ATOM 1336 N N . GLU A 1 177 ? -21.309 13.141 35.801 1.00 92.12 177 GLU A N 1
ATOM 1337 C CA . GLU A 1 177 ? -22.506 13.940 36.105 1.00 92.12 177 GLU A CA 1
ATOM 1338 C C . GLU A 1 177 ? -23.415 14.148 34.885 1.00 92.12 177 GLU A C 1
ATOM 1340 O O . GLU A 1 177 ? -24.604 14.426 35.036 1.00 92.12 177 GLU A O 1
ATOM 1345 N N . VAL A 1 178 ? -22.854 14.044 33.678 1.00 93.00 178 VAL A N 1
ATOM 1346 C CA . VAL A 1 178 ? -23.523 14.442 32.428 1.00 93.00 178 VAL A CA 1
ATOM 1347 C C . VAL A 1 178 ? -23.750 13.274 31.474 1.00 93.00 178 VAL A C 1
ATOM 1349 O O . VAL A 1 178 ? -24.598 13.360 30.592 1.00 93.00 178 VAL A O 1
ATOM 1352 N N . MET A 1 179 ? -23.001 12.178 31.608 1.00 93.31 179 MET A N 1
ATOM 1353 C CA . MET A 1 179 ? -23.108 11.037 30.700 1.00 93.31 179 MET A CA 1
ATOM 1354 C C . MET A 1 179 ? -24.460 10.324 30.808 1.00 93.31 179 MET A C 1
ATOM 1356 O O . MET A 1 179 ? -25.090 10.272 31.863 1.00 93.31 179 MET A O 1
ATOM 1360 N N . VAL A 1 180 ? -24.867 9.662 29.724 1.00 92.06 180 VAL A N 1
ATOM 1361 C CA . VAL A 1 180 ? -25.930 8.658 29.792 1.00 92.06 180 VAL A CA 1
ATOM 1362 C C . VAL A 1 180 ? -25.328 7.377 30.383 1.00 92.06 180 VAL A C 1
ATOM 1364 O O . VAL A 1 180 ? -24.420 6.811 29.764 1.00 92.06 180 VAL A O 1
ATOM 1367 N N . PRO A 1 181 ? -25.802 6.910 31.551 1.00 94.25 181 PRO A N 1
ATOM 1368 C CA . PRO A 1 181 ? -25.183 5.796 32.260 1.00 94.25 181 PRO A CA 1
ATOM 1369 C C . PRO A 1 181 ? -25.511 4.450 31.598 1.00 94.25 181 PRO A C 1
ATOM 1371 O O . PRO A 1 181 ? -26.510 4.324 30.877 1.00 94.25 181 PRO A O 1
ATOM 1374 N N . ARG A 1 182 ? -24.658 3.443 31.831 1.00 92.44 182 ARG A N 1
ATOM 1375 C CA . ARG A 1 182 ? -24.683 2.120 31.181 1.00 92.44 182 ARG A CA 1
ATOM 1376 C C . ARG A 1 182 ? -26.051 1.440 31.203 1.00 92.44 182 ARG A C 1
ATOM 1378 O O . ARG A 1 182 ? -26.401 0.790 30.218 1.00 92.44 182 ARG A O 1
ATOM 1385 N N . GLU A 1 183 ? -26.832 1.606 32.265 1.00 90.94 183 GLU A N 1
ATOM 1386 C CA . GLU A 1 183 ? -28.148 0.975 32.445 1.00 90.94 183 GLU A CA 1
ATOM 1387 C C . GLU A 1 183 ? -29.204 1.541 31.489 1.00 90.94 183 GLU A C 1
ATOM 1389 O O . GLU A 1 183 ? -30.182 0.874 31.162 1.00 90.94 183 GLU A O 1
ATOM 1394 N N . ARG A 1 184 ? -29.011 2.780 31.022 1.00 89.06 184 ARG A N 1
ATOM 1395 C CA . ARG A 1 184 ? -29.915 3.470 30.087 1.00 89.06 184 ARG A CA 1
ATOM 1396 C C . ARG A 1 184 ? -29.408 3.416 28.647 1.00 89.06 184 ARG A C 1
ATOM 1398 O O . ARG A 1 184 ? -30.057 3.955 27.746 1.00 89.06 184 ARG A O 1
ATOM 1405 N N . LEU A 1 185 ? -28.246 2.801 28.429 1.00 89.06 185 LEU A N 1
ATOM 1406 C CA . LEU A 1 185 ? -27.666 2.633 27.110 1.00 89.06 185 LEU A CA 1
ATOM 1407 C C . LEU A 1 185 ? -28.145 1.360 26.447 1.00 89.06 185 LEU A C 1
ATOM 1409 O O . LEU A 1 185 ? -28.143 0.271 27.014 1.00 89.06 185 LEU A O 1
ATOM 1413 N N . ILE A 1 186 ? -28.454 1.526 25.174 1.00 87.94 186 ILE A N 1
ATOM 1414 C CA . ILE A 1 186 ? -28.697 0.424 24.268 1.00 87.94 186 ILE A CA 1
ATOM 1415 C C . ILE A 1 186 ? -27.346 0.068 23.679 1.00 87.94 186 ILE A C 1
ATOM 1417 O O . ILE A 1 186 ? -26.655 0.937 23.140 1.00 87.94 186 ILE A O 1
ATOM 1421 N N . THR A 1 187 ? -26.962 -1.192 23.830 1.00 89.25 187 THR A N 1
ATOM 1422 C CA . THR A 1 187 ? -25.691 -1.729 23.357 1.00 89.25 187 THR A CA 1
ATOM 1423 C C . THR A 1 187 ? -25.941 -2.906 22.424 1.00 89.25 187 THR A C 1
ATOM 1425 O O . THR A 1 187 ? -27.003 -3.528 22.451 1.00 89.25 187 THR A O 1
ATOM 1428 N N . GLY A 1 188 ? -24.978 -3.184 21.551 1.00 85.62 188 GLY A N 1
ATOM 1429 C CA . GLY A 1 188 ? -24.953 -4.399 20.746 1.00 85.62 188 GLY A CA 1
ATOM 1430 C C . GLY A 1 188 ? -23.913 -5.392 21.252 1.00 85.62 188 GLY A C 1
ATOM 1431 O O . GLY A 1 188 ? -22.980 -5.014 21.958 1.00 85.62 188 GLY A O 1
ATOM 1432 N N . ASN A 1 189 ? -24.067 -6.654 20.866 1.00 81.19 189 ASN A N 1
ATOM 1433 C CA . ASN A 1 189 ? -23.066 -7.698 21.097 1.00 81.19 189 ASN A CA 1
ATOM 1434 C C . ASN A 1 189 ? -22.018 -7.684 19.955 1.00 81.19 189 ASN A C 1
ATOM 1436 O O . ASN A 1 189 ? -22.337 -7.293 18.830 1.00 81.19 189 ASN A O 1
ATOM 1440 N N . GLU A 1 190 ? -20.779 -8.103 20.224 1.00 73.00 190 GLU A N 1
ATOM 1441 C CA . GLU A 1 190 ? -19.695 -8.287 19.243 1.00 73.00 190 GLU A CA 1
ATOM 1442 C C . GLU A 1 190 ? -20.052 -9.207 18.056 1.00 73.00 190 GLU A C 1
ATOM 1444 O O . GLU A 1 190 ? -19.524 -9.027 16.951 1.00 73.00 190 GLU A O 1
ATOM 1449 N N . ASP A 1 191 ? -21.021 -10.106 18.242 1.00 72.62 191 ASP A N 1
ATOM 1450 C CA . ASP A 1 191 ? -21.553 -10.980 17.188 1.00 72.62 191 ASP A CA 1
ATOM 1451 C C . ASP A 1 191 ? -22.559 -10.293 16.251 1.00 72.62 191 ASP A C 1
ATOM 1453 O O . ASP A 1 191 ? -22.996 -10.877 15.253 1.00 72.62 191 ASP A O 1
ATOM 1457 N N . PHE A 1 192 ? -22.963 -9.051 16.539 1.00 68.19 192 PHE A N 1
ATOM 1458 C CA . PHE A 1 192 ? -23.975 -8.375 15.734 1.00 68.19 192 PHE A CA 1
ATOM 1459 C C . PHE A 1 192 ? -23.502 -8.152 14.298 1.00 68.19 192 PHE A C 1
ATOM 1461 O O . PHE A 1 192 ? -22.359 -7.787 14.008 1.00 68.19 192 PHE A O 1
ATOM 1468 N N . THR A 1 193 ? -24.436 -8.324 13.369 1.00 61.53 193 THR A N 1
ATOM 1469 C CA . THR A 1 193 ? -24.272 -7.871 11.991 1.00 61.53 193 THR A CA 1
ATOM 1470 C C . THR A 1 193 ? -24.605 -6.379 11.901 1.00 61.53 193 THR A C 1
ATOM 1472 O O . THR A 1 193 ? -25.369 -5.845 12.708 1.00 61.53 193 THR A O 1
ATOM 1475 N N . LEU A 1 194 ? -24.075 -5.688 10.884 1.00 62.06 194 LEU A N 1
ATOM 1476 C CA . LEU A 1 194 ? -24.437 -4.285 10.609 1.00 62.06 194 LEU A CA 1
ATOM 1477 C C . LEU A 1 194 ? -25.937 -4.094 10.396 1.00 62.06 194 LEU A C 1
ATOM 1479 O O . LEU A 1 194 ? -26.464 -3.043 10.740 1.00 62.06 194 LEU A O 1
ATOM 1483 N N . GLU A 1 195 ? -26.617 -5.093 9.829 1.00 61.22 195 GLU A N 1
ATOM 1484 C CA . GLU A 1 195 ? -28.066 -5.059 9.613 1.00 61.22 195 GLU A CA 1
ATOM 1485 C C . GLU A 1 195 ? -28.816 -5.029 10.943 1.00 61.22 195 GLU A C 1
ATOM 1487 O O . GLU A 1 195 ? -29.680 -4.180 11.137 1.00 61.22 195 GLU A O 1
ATOM 1492 N N . HIS A 1 196 ? -28.431 -5.885 11.893 1.00 69.75 196 HIS A N 1
ATOM 1493 C CA . HIS A 1 196 ? -29.063 -5.907 13.208 1.00 69.75 196 HIS A CA 1
ATOM 1494 C C . HIS A 1 196 ? -28.787 -4.607 13.976 1.00 69.75 196 HIS A C 1
ATOM 1496 O O . HIS A 1 196 ? -29.699 -3.992 14.526 1.00 69.75 196 HIS A O 1
ATOM 1502 N N . ALA A 1 197 ? -27.546 -4.118 13.929 1.00 67.00 197 ALA A N 1
ATOM 1503 C CA . ALA A 1 197 ? -27.198 -2.819 14.493 1.00 67.00 197 ALA A CA 1
ATOM 1504 C C . ALA A 1 197 ? -27.978 -1.655 13.854 1.00 67.00 197 ALA A C 1
ATOM 1506 O O . ALA A 1 197 ? -28.321 -0.694 14.544 1.00 67.00 197 ALA A O 1
ATOM 1507 N N . TYR A 1 198 ? -28.274 -1.734 12.551 1.00 68.81 198 TYR A N 1
ATOM 1508 C CA . TYR A 1 198 ? -29.086 -0.746 11.842 1.00 68.81 198 TYR A CA 1
ATOM 1509 C C . TYR A 1 198 ? -30.522 -0.735 12.353 1.00 68.81 198 TYR A C 1
ATOM 1511 O O . TYR A 1 198 ? -31.024 0.333 12.695 1.00 68.81 198 TYR A O 1
ATOM 1519 N N . THR A 1 199 ? -31.151 -1.909 12.455 1.00 74.38 199 THR A N 1
ATOM 1520 C CA . THR A 1 199 ? -32.512 -2.042 12.986 1.00 74.38 199 THR A CA 1
ATOM 1521 C C . THR A 1 199 ? -32.613 -1.443 14.382 1.00 74.38 199 THR A C 1
ATOM 1523 O O . THR A 1 199 ? -33.534 -0.677 14.637 1.00 74.38 199 THR A O 1
ATOM 1526 N N . ILE A 1 200 ? -31.625 -1.701 15.243 1.00 78.69 200 ILE A N 1
ATOM 1527 C CA . ILE A 1 200 ? -31.580 -1.145 16.600 1.00 78.69 200 ILE A CA 1
ATOM 1528 C C . ILE A 1 200 ? -31.407 0.380 16.569 1.00 78.69 200 ILE A C 1
ATOM 1530 O O . ILE A 1 200 ? -32.137 1.109 17.232 1.00 78.69 200 ILE A O 1
ATOM 1534 N N . LEU A 1 201 ? -30.466 0.911 15.781 1.00 72.88 201 LEU A N 1
ATOM 1535 C CA . LEU A 1 201 ? -30.273 2.364 15.678 1.00 72.88 201 LEU A CA 1
ATOM 1536 C C . LEU A 1 201 ? -31.497 3.090 15.092 1.00 72.88 201 LEU A C 1
ATOM 1538 O O . LEU A 1 201 ? -31.748 4.249 15.440 1.00 72.88 201 LEU A O 1
ATOM 1542 N N . GLU A 1 202 ? -32.237 2.434 14.198 1.00 74.62 202 GLU A N 1
ATOM 1543 C CA . GLU A 1 202 ? -33.455 2.949 13.579 1.00 74.62 202 GLU A CA 1
ATOM 1544 C C . GLU A 1 202 ? -34.653 2.910 14.533 1.00 74.62 202 GLU A C 1
ATOM 1546 O O . GLU A 1 202 ? -35.290 3.951 14.722 1.00 74.62 202 GLU A O 1
ATOM 1551 N N . SER A 1 203 ? -34.918 1.766 15.176 1.00 78.00 203 SER A N 1
ATOM 1552 C CA . SER A 1 203 ? -36.028 1.603 16.125 1.00 78.00 203 SER A CA 1
ATOM 1553 C C . SER A 1 203 ? -35.868 2.522 17.332 1.00 78.00 203 SER A C 1
ATOM 1555 O O . SER A 1 203 ? -36.798 3.233 17.708 1.00 78.00 203 SER A O 1
ATOM 1557 N N . GLU A 1 204 ? -34.651 2.602 17.867 1.00 80.38 204 GLU A N 1
ATOM 1558 C CA . GLU A 1 204 ? -34.342 3.368 19.075 1.00 80.38 204 GLU A CA 1
ATOM 1559 C C . GLU A 1 204 ? -34.065 4.849 18.793 1.00 80.38 204 GLU A C 1
ATOM 1561 O O . GLU A 1 204 ? -33.891 5.661 19.710 1.00 80.38 204 GLU A O 1
ATOM 1566 N N . LYS A 1 205 ? -33.986 5.223 17.507 1.00 76.44 205 LYS A N 1
ATOM 1567 C CA . LYS A 1 205 ? -33.682 6.578 17.019 1.00 76.44 205 LYS A CA 1
ATOM 1568 C C . LYS A 1 205 ? -32.409 7.176 17.640 1.00 76.44 205 LYS A C 1
ATOM 1570 O O . LYS A 1 205 ? -32.272 8.402 17.729 1.00 76.44 205 LYS A O 1
ATOM 1575 N N . LYS A 1 206 ? -31.448 6.334 18.036 1.00 77.56 206 LYS A N 1
ATOM 1576 C CA . LYS A 1 206 ? -30.178 6.757 18.643 1.00 77.56 206 LYS A CA 1
ATOM 1577 C C . LYS A 1 206 ? -29.143 7.114 17.579 1.00 77.56 206 LYS A C 1
ATOM 1579 O O . LYS A 1 206 ? -29.198 6.691 16.428 1.00 77.56 206 LYS A O 1
ATOM 1584 N N . GLY A 1 207 ? -28.208 7.986 17.952 1.00 70.94 207 GLY A N 1
ATOM 1585 C CA . GLY A 1 207 ? -27.138 8.437 17.058 1.00 70.94 207 GLY A CA 1
ATOM 1586 C C . GLY A 1 207 ? -25.921 7.514 17.044 1.00 70.94 207 GLY A C 1
ATOM 1587 O O . GLY A 1 207 ? -25.153 7.554 16.084 1.00 70.94 207 GLY A O 1
ATOM 1588 N N . LYS A 1 208 ? -25.731 6.726 18.106 1.00 83.06 208 LYS A N 1
ATOM 1589 C CA . LYS A 1 208 ? -24.578 5.853 18.317 1.00 83.06 208 LYS A CA 1
ATOM 1590 C C . LYS A 1 208 ? -25.002 4.589 19.068 1.00 83.06 208 LYS A C 1
ATOM 1592 O O . LYS A 1 208 ? -25.903 4.674 19.899 1.00 83.06 208 LYS A O 1
ATOM 1597 N N . LEU A 1 209 ? -24.357 3.465 18.770 1.00 85.50 209 LEU A N 1
ATOM 1598 C CA . LEU A 1 209 ? -24.596 2.154 19.377 1.00 85.50 209 LEU A CA 1
ATOM 1599 C C . LEU A 1 209 ? -23.249 1.552 19.811 1.00 85.50 209 LEU A C 1
ATOM 1601 O O . LEU A 1 209 ? -22.480 1.124 18.946 1.00 85.50 209 LEU A O 1
ATOM 1605 N N . PRO A 1 210 ? -22.919 1.566 21.113 1.00 88.12 210 PRO A N 1
ATOM 1606 C CA . PRO A 1 210 ? -21.743 0.878 21.637 1.00 88.12 210 PRO A CA 1
ATOM 1607 C C . PRO A 1 210 ? -21.888 -0.639 21.496 1.00 88.12 210 PRO A C 1
ATOM 1609 O O . PRO A 1 210 ? -22.971 -1.181 21.709 1.00 88.12 210 PRO A O 1
ATOM 1612 N N . ILE A 1 211 ? -20.799 -1.318 21.158 1.00 87.06 211 ILE A N 1
ATOM 1613 C CA . ILE A 1 211 ? -20.723 -2.770 21.007 1.00 87.06 211 ILE A CA 1
ATOM 1614 C C . ILE A 1 211 ? -19.833 -3.316 22.114 1.00 87.06 211 ILE A C 1
ATOM 1616 O O . ILE A 1 211 ? -18.691 -2.872 22.250 1.00 87.06 211 ILE A O 1
ATOM 1620 N N . VAL A 1 212 ? -20.357 -4.255 22.894 1.00 89.06 212 VAL A N 1
ATOM 1621 C CA . VAL A 1 212 ? -19.685 -4.837 24.060 1.00 89.06 212 VAL A CA 1
ATOM 1622 C C . VAL A 1 212 ? -19.518 -6.347 23.914 1.00 89.06 212 VAL A C 1
ATOM 1624 O O . VAL A 1 212 ? -20.296 -6.999 23.216 1.00 89.06 212 VAL A O 1
ATOM 1627 N N . ASN A 1 213 ? -18.498 -6.896 24.572 1.00 88.38 213 ASN A N 1
ATOM 1628 C CA . ASN A 1 213 ? -18.318 -8.343 24.699 1.00 88.38 213 ASN A CA 1
ATOM 1629 C C . ASN A 1 213 ? -19.085 -8.904 25.913 1.00 88.38 213 ASN A C 1
ATOM 1631 O O . ASN A 1 213 ? -19.768 -8.180 26.641 1.00 88.38 213 ASN A O 1
ATOM 1635 N N . SER A 1 214 ? -18.927 -10.202 26.173 1.00 88.88 214 SER A N 1
ATOM 1636 C CA . SER A 1 214 ? -19.548 -10.901 27.310 1.00 88.88 214 SER A CA 1
ATOM 1637 C C . SER A 1 214 ? -19.147 -10.376 28.698 1.00 88.88 214 SER A C 1
ATOM 1639 O O . SER A 1 214 ? -19.852 -10.639 29.670 1.00 88.88 214 SER A O 1
ATOM 1641 N N . ARG A 1 215 ? -18.048 -9.617 28.810 1.00 89.25 215 ARG A N 1
ATOM 1642 C CA . ARG A 1 215 ? -17.566 -8.988 30.055 1.00 89.25 215 ARG A CA 1
ATOM 1643 C C . ARG A 1 215 ? -18.008 -7.527 30.207 1.00 89.25 215 ARG A C 1
ATOM 1645 O O . ARG A 1 215 ? -17.554 -6.846 31.125 1.00 89.25 215 ARG A O 1
ATOM 1652 N N . ASP A 1 216 ? -18.894 -7.053 29.330 1.00 89.88 216 ASP A N 1
ATOM 1653 C CA . ASP A 1 216 ? -19.357 -5.661 29.248 1.00 89.88 216 ASP A CA 1
ATOM 1654 C C . ASP A 1 216 ? -18.224 -4.652 28.963 1.00 89.88 216 ASP A C 1
ATOM 1656 O O . ASP A 1 216 ? -18.280 -3.474 29.325 1.00 89.88 216 ASP A O 1
ATOM 1660 N N . GLU A 1 217 ? -17.166 -5.125 28.301 1.00 90.44 217 GLU A N 1
ATOM 1661 C CA . GLU A 1 217 ? -16.057 -4.301 27.830 1.00 90.44 217 GLU A CA 1
ATOM 1662 C C . GLU A 1 217 ? -16.369 -3.759 26.435 1.00 90.44 217 GLU A C 1
ATOM 1664 O O . GLU A 1 217 ? -16.882 -4.479 25.575 1.00 90.44 217 GLU A O 1
ATOM 1669 N N . LEU A 1 218 ? -16.038 -2.490 26.191 1.00 87.25 218 LEU A N 1
ATOM 1670 C CA . LEU A 1 218 ? -16.268 -1.850 24.899 1.00 87.25 218 LEU A CA 1
ATOM 1671 C C . LEU A 1 218 ? -15.348 -2.438 23.822 1.00 87.25 218 LEU A C 1
ATOM 1673 O O . LEU A 1 218 ? -14.128 -2.335 23.925 1.00 87.25 218 LEU A O 1
ATOM 1677 N N . VAL A 1 219 ? -15.933 -2.968 22.750 1.00 81.06 219 VAL A N 1
ATOM 1678 C CA . VAL A 1 219 ? -15.216 -3.528 21.592 1.00 81.06 219 VAL A CA 1
ATOM 1679 C C . VAL A 1 219 ? -15.245 -2.572 20.403 1.00 81.06 219 VAL A C 1
ATOM 1681 O O . VAL A 1 219 ? -14.235 -2.377 19.731 1.00 81.06 219 VAL A O 1
ATOM 1684 N N . ALA A 1 220 ? -16.405 -1.976 20.124 1.00 80.88 220 ALA A N 1
ATOM 1685 C CA . ALA A 1 220 ? -16.590 -1.087 18.983 1.00 80.88 220 ALA A CA 1
ATOM 1686 C C . ALA A 1 220 ? -17.736 -0.093 19.215 1.00 80.88 220 ALA A C 1
ATOM 1688 O O . ALA A 1 220 ? -18.477 -0.177 20.190 1.00 80.88 220 ALA A O 1
ATOM 1689 N N . LEU A 1 221 ? -17.903 0.857 18.303 1.00 79.19 221 LEU A N 1
ATOM 1690 C CA . LEU A 1 221 ? -18.984 1.836 18.311 1.00 79.19 221 LEU A CA 1
ATOM 1691 C C . LEU A 1 221 ? -19.547 1.974 16.900 1.00 79.19 221 LEU A C 1
ATOM 1693 O O . LEU A 1 221 ? -18.799 2.109 15.945 1.00 79.19 221 LEU A O 1
ATOM 1697 N N . ILE A 1 222 ? -20.861 1.983 16.743 1.00 74.50 222 ILE A N 1
ATOM 1698 C CA . ILE A 1 222 ? -21.495 2.243 15.446 1.00 74.50 222 ILE A CA 1
ATOM 1699 C C . ILE A 1 222 ? -22.118 3.629 15.496 1.00 74.50 222 ILE A C 1
ATOM 1701 O O . ILE A 1 222 ? -22.859 3.937 16.428 1.00 74.50 222 ILE A O 1
ATOM 1705 N N . ALA A 1 223 ? -21.847 4.473 14.500 1.00 69.81 223 ALA A N 1
ATOM 1706 C CA . ALA A 1 223 ? -22.429 5.807 14.402 1.00 69.81 223 ALA A CA 1
ATOM 1707 C C . ALA A 1 223 ? -23.426 5.905 13.240 1.00 69.81 223 ALA A C 1
ATOM 1709 O O . ALA A 1 223 ? -23.139 5.565 12.093 1.00 69.81 223 ALA A O 1
ATOM 1710 N N . ARG A 1 224 ? -24.604 6.471 13.517 1.00 67.12 224 ARG A N 1
ATOM 1711 C CA . ARG A 1 224 ? -25.664 6.691 12.522 1.00 67.12 224 ARG A CA 1
ATOM 1712 C C . ARG A 1 224 ? -25.225 7.607 11.374 1.00 67.12 224 ARG A C 1
ATOM 1714 O O . ARG A 1 224 ? -25.745 7.491 10.269 1.00 67.12 224 ARG A O 1
ATOM 1721 N N . THR A 1 225 ? -24.294 8.528 11.617 1.00 57.81 225 THR A N 1
ATOM 1722 C CA . THR A 1 225 ? -23.736 9.431 10.594 1.00 57.81 225 THR A CA 1
ATOM 1723 C C . THR A 1 225 ? -22.921 8.688 9.545 1.00 57.81 225 THR A C 1
ATOM 1725 O O . THR A 1 225 ? -23.032 9.006 8.364 1.00 57.81 225 THR A O 1
ATOM 1728 N N . ASP A 1 226 ? -22.169 7.667 9.951 1.00 53.62 226 ASP A N 1
ATOM 1729 C CA . ASP A 1 226 ? -21.362 6.863 9.029 1.00 53.62 226 ASP A CA 1
ATOM 1730 C C . ASP A 1 226 ? -22.256 5.917 8.217 1.00 53.62 226 ASP A C 1
ATOM 1732 O O . ASP A 1 226 ? -22.025 5.691 7.032 1.00 53.62 226 ASP A O 1
ATOM 1736 N N . LEU A 1 227 ? -23.385 5.499 8.804 1.00 53.50 227 LEU A N 1
ATOM 1737 C CA . LEU A 1 227 ? -24.454 4.783 8.104 1.00 53.50 227 LEU A CA 1
ATOM 1738 C C . LEU A 1 227 ? -25.241 5.671 7.116 1.00 53.50 227 LEU A C 1
ATOM 1740 O O . LEU A 1 227 ? -25.696 5.177 6.086 1.00 53.50 227 LEU A O 1
ATOM 1744 N N . LYS A 1 228 ? -25.403 6.978 7.390 1.00 48.25 228 LYS A N 1
ATOM 1745 C CA . LYS A 1 228 ? -26.006 7.942 6.442 1.00 48.25 228 LYS A CA 1
ATOM 1746 C C . LYS A 1 228 ? -25.095 8.214 5.243 1.00 48.25 228 LYS A C 1
ATOM 1748 O O . LYS A 1 228 ? -25.585 8.220 4.121 1.00 48.25 228 LYS A O 1
ATOM 1753 N N . LYS A 1 229 ? -23.780 8.328 5.449 1.00 42.62 229 LYS A N 1
ATOM 1754 C CA . LYS A 1 229 ? -22.806 8.496 4.354 1.00 42.62 229 LYS A CA 1
ATOM 1755 C C . LYS A 1 229 ? -22.802 7.313 3.370 1.00 42.62 229 LYS A C 1
ATOM 1757 O O . LYS A 1 229 ? -22.604 7.529 2.183 1.00 42.62 229 LYS A O 1
ATOM 1762 N N . ALA A 1 230 ? -23.124 6.100 3.831 1.00 40.06 230 ALA A N 1
ATOM 1763 C CA . ALA A 1 230 ? -23.353 4.926 2.973 1.00 40.06 230 ALA A CA 1
ATOM 1764 C C . ALA A 1 230 ? -24.699 4.960 2.200 1.00 40.06 230 ALA A C 1
ATOM 1766 O O . ALA A 1 230 ? -24.916 4.207 1.245 1.00 40.06 230 ALA A O 1
ATOM 1767 N N . ARG A 1 231 ? -25.643 5.816 2.620 1.00 40.72 231 ARG A N 1
ATOM 1768 C CA . ARG A 1 231 ? -26.956 6.028 1.984 1.00 40.72 231 ARG A CA 1
ATOM 1769 C C . ARG A 1 231 ? -26.937 7.174 0.971 1.00 40.72 231 ARG A C 1
ATOM 1771 O O . ARG A 1 231 ? -27.644 7.086 -0.027 1.00 40.72 231 ARG A O 1
ATOM 1778 N N . ASP A 1 232 ? -26.134 8.206 1.212 1.00 32.34 232 ASP A N 1
ATOM 1779 C CA . ASP A 1 232 ? -26.152 9.462 0.450 1.00 32.34 232 ASP A CA 1
ATOM 1780 C C . ASP A 1 232 ? -25.432 9.385 -0.921 1.00 32.34 232 ASP A C 1
ATOM 1782 O O . ASP A 1 232 ? -25.367 10.380 -1.635 1.00 32.34 232 ASP A O 1
ATOM 1786 N N . PHE A 1 233 ? -25.012 8.186 -1.357 1.00 34.09 233 PHE A N 1
ATOM 1787 C CA . PHE A 1 233 ? -24.725 7.870 -2.768 1.00 34.09 233 PHE A CA 1
ATOM 1788 C C . PHE A 1 233 ? -25.538 6.651 -3.261 1.00 34.09 233 PHE A C 1
ATOM 1790 O O . PHE A 1 233 ? -25.067 5.511 -3.218 1.00 34.09 233 PHE A O 1
ATOM 1797 N N . PRO A 1 234 ? -26.784 6.856 -3.729 1.00 38.84 234 PRO A N 1
ATOM 1798 C CA . PRO A 1 234 ? -27.651 5.812 -4.257 1.00 38.84 234 PRO A CA 1
ATOM 1799 C C . PRO A 1 234 ? -27.931 6.049 -5.751 1.00 38.84 234 PRO A C 1
ATOM 1801 O O . PRO A 1 234 ? -28.987 6.573 -6.099 1.00 38.84 234 PRO A O 1
ATOM 1804 N N . CYS A 1 235 ? -27.028 5.694 -6.666 1.00 30.70 235 CYS A N 1
ATOM 1805 C CA . CYS A 1 235 ? -27.358 5.793 -8.094 1.00 30.70 235 CYS A CA 1
ATOM 1806 C C . CYS A 1 235 ? -28.449 4.768 -8.455 1.00 30.70 235 CYS A C 1
ATOM 1808 O O . CYS A 1 235 ? -28.180 3.579 -8.606 1.00 30.70 235 CYS A O 1
ATOM 1810 N N . SER A 1 236 ? -29.683 5.272 -8.531 1.00 31.64 236 SER A N 1
ATOM 1811 C CA . SER A 1 236 ? -30.915 4.605 -8.959 1.00 31.64 236 SER A CA 1
ATOM 1812 C C . SER A 1 236 ? -31.173 4.934 -10.434 1.00 31.64 236 SER A C 1
ATOM 1814 O O . SER A 1 236 ? -30.871 6.044 -10.872 1.00 31.64 236 SER A O 1
ATOM 1816 N N . SER A 1 237 ? -31.721 3.984 -11.193 1.00 30.86 237 SER A N 1
ATOM 1817 C CA . SER A 1 237 ? -32.007 4.122 -12.628 1.00 30.86 237 SER A CA 1
ATOM 1818 C C . SER A 1 237 ? -33.459 4.547 -12.867 1.00 30.86 237 SER A C 1
ATOM 1820 O O . SER A 1 237 ? -34.384 3.845 -12.462 1.00 30.86 237 SER A O 1
ATOM 1822 N N . TYR A 1 238 ? -33.643 5.674 -13.552 1.00 36.09 238 TYR A N 1
ATOM 1823 C CA . TYR A 1 238 ? -34.934 6.197 -14.012 1.00 36.09 238 TYR A CA 1
ATOM 1824 C C . TYR A 1 238 ? -35.110 5.908 -15.508 1.00 36.09 238 TYR A C 1
ATOM 1826 O O . TYR A 1 238 ? -34.124 5.675 -16.213 1.00 36.09 238 TYR A O 1
ATOM 1834 N N . ASP A 1 239 ? -36.343 5.925 -16.009 1.00 37.47 239 ASP A N 1
ATOM 1835 C CA . ASP A 1 239 ? -36.587 5.982 -17.453 1.00 37.47 239 ASP A CA 1
ATOM 1836 C C . ASP A 1 239 ? -36.583 7.430 -17.985 1.00 37.47 239 ASP A C 1
ATOM 1838 O O . ASP A 1 239 ? -36.480 8.401 -17.230 1.00 37.47 239 ASP A O 1
ATOM 1842 N N . ALA A 1 240 ? -36.695 7.585 -19.307 1.00 32.28 240 ALA A N 1
ATOM 1843 C CA . ALA A 1 240 ? -36.640 8.881 -19.986 1.00 32.28 240 ALA A CA 1
ATOM 1844 C C . ALA A 1 240 ? -37.841 9.812 -19.702 1.00 32.28 240 ALA A C 1
ATOM 1846 O O . ALA A 1 240 ? -37.874 10.926 -20.220 1.00 32.28 240 ALA A O 1
ATOM 1847 N N . LYS A 1 241 ? -38.825 9.387 -18.895 1.00 32.84 241 LYS A N 1
ATOM 1848 C CA . LYS A 1 241 ? -39.963 10.214 -18.458 1.00 32.84 241 LYS A CA 1
ATOM 1849 C C . LYS A 1 241 ? -39.979 10.448 -16.942 1.00 32.84 241 LYS A C 1
ATOM 1851 O O . LYS A 1 241 ? -40.910 11.068 -16.434 1.00 32.84 241 LYS A O 1
ATOM 1856 N N . GLY A 1 242 ? -38.933 10.024 -16.230 1.00 32.47 242 GLY A N 1
ATOM 1857 C CA . GLY A 1 242 ? -38.714 10.373 -14.828 1.00 32.47 242 GLY A CA 1
ATOM 1858 C C . GLY A 1 242 ? -39.540 9.565 -13.828 1.00 32.47 242 GLY A C 1
ATOM 1859 O O . GLY A 1 242 ? -39.708 10.013 -12.695 1.00 32.47 242 GLY A O 1
ATOM 1860 N N . GLN A 1 243 ? -40.034 8.382 -14.204 1.00 31.11 243 GLN A N 1
ATOM 1861 C CA . GLN A 1 243 ? -40.681 7.461 -13.266 1.00 31.11 243 GLN A CA 1
ATOM 1862 C C . GLN A 1 243 ? -39.729 6.338 -12.821 1.00 31.11 243 GLN A C 1
ATOM 1864 O O . GLN A 1 243 ? -38.748 6.005 -13.493 1.00 31.11 243 GLN A O 1
ATOM 1869 N N . LEU A 1 244 ? -40.000 5.780 -11.637 1.00 32.09 244 LEU A N 1
ATOM 1870 C CA . LEU A 1 244 ? -39.284 4.624 -11.091 1.00 32.09 244 LEU A CA 1
ATOM 1871 C C . LEU A 1 244 ? -39.820 3.334 -11.725 1.00 32.09 244 LEU A C 1
ATOM 1873 O O . LEU A 1 244 ? -41.031 3.162 -11.832 1.00 32.09 244 LEU A O 1
ATOM 1877 N N . ARG A 1 245 ? -38.933 2.392 -12.068 1.00 34.03 245 ARG A N 1
ATOM 1878 C CA . ARG A 1 245 ? -39.336 1.026 -12.452 1.00 34.03 245 ARG A CA 1
ATOM 1879 C C . ARG A 1 245 ? -39.847 0.268 -11.218 1.00 34.03 245 ARG A C 1
ATOM 1881 O O . ARG A 1 245 ? -39.191 0.303 -10.176 1.00 34.03 245 ARG A O 1
ATOM 1888 N N . VAL A 1 246 ? -40.993 -0.413 -11.320 1.00 29.03 246 VAL A N 1
ATOM 1889 C CA . VAL A 1 246 ? -41.677 -1.086 -10.194 1.00 29.03 246 VAL A CA 1
ATOM 1890 C C . VAL A 1 246 ? -41.902 -2.573 -10.495 1.00 29.03 246 VAL A C 1
ATOM 1892 O O . VAL A 1 246 ? -42.360 -2.927 -11.574 1.00 29.03 246 VAL A O 1
ATOM 1895 N N . GLY A 1 247 ? -41.615 -3.438 -9.514 1.00 32.69 247 GLY A N 1
ATOM 1896 C CA . GLY A 1 247 ? -42.034 -4.846 -9.484 1.00 32.69 247 GLY A CA 1
ATOM 1897 C C . GLY A 1 247 ? -43.099 -5.079 -8.403 1.00 32.69 247 GLY A C 1
ATOM 1898 O O . GLY A 1 247 ? -43.067 -4.416 -7.364 1.00 32.69 247 GLY A O 1
ATOM 1899 N N . ALA A 1 248 ? -44.029 -6.011 -8.631 1.00 31.67 248 ALA A N 1
ATOM 1900 C CA . ALA A 1 248 ? -45.076 -6.401 -7.678 1.00 31.67 248 ALA A CA 1
ATOM 1901 C C . ALA A 1 248 ? -44.799 -7.803 -7.103 1.00 31.67 248 ALA A C 1
ATOM 1903 O O . ALA A 1 248 ? -44.185 -8.635 -7.763 1.00 31.67 248 ALA A O 1
ATOM 1904 N N . ALA A 1 249 ? -45.243 -8.083 -5.875 1.00 31.36 249 ALA A N 1
ATOM 1905 C CA . ALA A 1 249 ? -45.085 -9.387 -5.223 1.00 31.36 249 ALA A CA 1
ATOM 1906 C C . ALA A 1 249 ? -46.414 -10.164 -5.196 1.00 31.36 249 ALA A C 1
ATOM 1908 O O . ALA A 1 249 ? -47.468 -9.577 -4.956 1.00 31.36 249 ALA A O 1
ATOM 1909 N N . ILE A 1 250 ? -46.358 -11.487 -5.390 1.00 38.31 250 ILE A N 1
ATOM 1910 C CA . ILE A 1 250 ? -47.508 -12.413 -5.332 1.00 38.31 250 ILE A CA 1
ATOM 1911 C C . ILE A 1 250 ? -47.273 -13.514 -4.293 1.00 38.31 250 ILE A C 1
ATOM 1913 O O . ILE A 1 250 ? -46.134 -13.826 -3.966 1.00 38.31 250 ILE A O 1
ATOM 1917 N N . SER A 1 251 ? -48.345 -14.139 -3.805 1.00 31.36 251 SER A N 1
ATOM 1918 C CA . SER A 1 251 ? -48.292 -15.341 -2.956 1.00 31.36 251 SER A CA 1
ATOM 1919 C C . SER A 1 251 ? -48.121 -16.625 -3.792 1.00 31.36 251 SER A C 1
ATOM 1921 O O . SER A 1 251 ? -48.428 -16.632 -4.978 1.00 31.36 251 SER A O 1
ATOM 1923 N N . THR A 1 252 ? -47.685 -17.735 -3.186 1.00 35.16 252 THR A N 1
ATOM 1924 C CA . THR A 1 252 ? -47.513 -19.057 -3.833 1.00 35.16 252 THR A CA 1
ATOM 1925 C C . THR A 1 252 ? -48.755 -19.963 -3.768 1.00 35.16 252 THR A C 1
ATOM 1927 O O . THR A 1 252 ? -48.675 -21.154 -4.060 1.00 35.16 252 THR A O 1
ATOM 1930 N N . ARG A 1 253 ? -49.920 -19.429 -3.378 1.00 38.06 253 ARG A N 1
ATOM 1931 C CA . ARG A 1 253 ? -51.198 -20.168 -3.371 1.00 38.06 253 ARG A CA 1
ATOM 1932 C C . ARG A 1 253 ? -51.803 -20.238 -4.772 1.00 38.06 253 ARG A C 1
ATOM 1934 O O . ARG A 1 253 ? -51.598 -19.343 -5.583 1.00 38.06 253 ARG A O 1
ATOM 1941 N N . GLU A 1 254 ? -52.612 -21.258 -5.051 1.00 44.59 254 GLU A N 1
ATOM 1942 C CA . GLU A 1 254 ? -53.179 -21.460 -6.392 1.00 44.59 254 GLU A CA 1
ATOM 1943 C C . GLU A 1 254 ? -54.113 -20.324 -6.847 1.00 44.59 254 GLU A C 1
ATOM 1945 O O . GLU A 1 254 ? -54.149 -19.980 -8.027 1.00 44.59 254 GLU A O 1
ATOM 1950 N N . SER A 1 255 ? -54.748 -19.644 -5.887 1.00 46.97 255 SER A N 1
ATOM 1951 C CA . SER A 1 255 ? -55.541 -18.427 -6.090 1.00 46.97 255 SER A CA 1
ATOM 1952 C C . SER A 1 255 ? -54.721 -17.191 -6.497 1.00 46.97 255 SER A C 1
ATOM 1954 O O . SER A 1 255 ? -55.295 -16.171 -6.859 1.00 46.97 255 SER A O 1
ATOM 1956 N N . ALA A 1 256 ? -53.384 -17.241 -6.455 1.00 47.00 256 ALA A N 1
ATOM 1957 C CA . ALA A 1 256 ? -52.520 -16.146 -6.902 1.00 47.00 256 ALA A CA 1
ATOM 1958 C C . ALA A 1 256 ? -52.267 -16.155 -8.421 1.00 47.00 256 ALA A C 1
ATOM 1960 O O . ALA A 1 256 ? -51.756 -15.172 -8.953 1.00 47.00 256 ALA A O 1
ATOM 1961 N N . LYS A 1 257 ? -52.652 -17.220 -9.142 1.00 52.34 257 LYS A N 1
ATOM 1962 C CA . LYS A 1 257 ? -52.493 -17.315 -10.606 1.00 52.34 257 LYS A CA 1
ATOM 1963 C C . LYS A 1 257 ? -53.331 -16.263 -11.355 1.00 52.34 257 LYS A C 1
ATOM 1965 O O . LYS A 1 257 ? -52.879 -15.749 -12.375 1.00 52.34 257 LYS A O 1
ATOM 1970 N N . GLU A 1 258 ? -54.499 -15.884 -10.828 1.00 51.97 258 GLU A N 1
ATOM 1971 C CA . GLU A 1 258 ? -55.310 -14.779 -11.374 1.00 51.97 258 GLU A CA 1
ATOM 1972 C C . GLU A 1 258 ? -54.665 -13.407 -11.133 1.00 51.97 258 GLU A C 1
ATOM 1974 O O . GLU A 1 258 ? -54.638 -12.574 -12.037 1.00 51.97 258 GLU A O 1
ATOM 1979 N N . ALA A 1 259 ? -54.055 -13.197 -9.961 1.00 45.81 259 ALA A N 1
ATOM 1980 C CA . ALA A 1 259 ? -53.320 -11.970 -9.656 1.00 45.81 259 ALA A CA 1
ATOM 1981 C C . ALA A 1 259 ? -52.069 -11.805 -10.541 1.00 45.81 259 ALA A C 1
ATOM 1983 O O . ALA A 1 259 ? -51.771 -10.695 -10.963 1.00 45.81 259 ALA A O 1
ATOM 1984 N N . VAL A 1 260 ? -51.373 -12.896 -10.888 1.00 49.53 260 VAL A N 1
ATOM 1985 C CA . VAL A 1 260 ? -50.240 -12.878 -11.839 1.00 49.53 260 VAL A CA 1
ATOM 1986 C C . VAL A 1 260 ? -50.663 -12.403 -13.220 1.00 49.53 260 VAL A C 1
ATOM 1988 O O . VAL A 1 260 ? -49.955 -11.611 -13.832 1.00 49.53 260 VAL A O 1
ATOM 1991 N N . LYS A 1 261 ? -51.820 -12.867 -13.697 1.00 53.66 261 LYS A N 1
ATOM 1992 C CA . LYS A 1 261 ? -52.341 -12.499 -15.016 1.00 53.66 261 LYS A CA 1
ATOM 1993 C C . LYS A 1 261 ? -52.722 -11.019 -15.071 1.00 53.66 261 LYS A C 1
ATOM 1995 O O . LYS A 1 261 ? -52.275 -10.311 -15.962 1.00 53.66 261 LYS A O 1
ATOM 2000 N N . LEU A 1 262 ? -53.437 -10.537 -14.053 1.00 49.03 262 LEU A N 1
ATOM 2001 C CA . LEU A 1 262 ? -53.818 -9.126 -13.936 1.00 49.03 262 LEU A CA 1
ATOM 2002 C C . LEU A 1 262 ? -52.608 -8.190 -13.758 1.00 49.03 262 LEU A C 1
ATOM 2004 O O . LEU A 1 262 ? -52.616 -7.078 -14.276 1.00 49.03 262 LEU A O 1
ATOM 2008 N N . LEU A 1 263 ? -51.558 -8.626 -13.052 1.00 45.94 263 LEU A N 1
ATOM 2009 C CA . LEU A 1 263 ? -50.325 -7.850 -12.864 1.00 45.94 263 LEU A CA 1
ATOM 2010 C C . LEU A 1 263 ? -49.427 -7.851 -14.113 1.00 45.94 263 LEU A C 1
ATOM 2012 O O . LEU A 1 263 ? -48.765 -6.851 -14.380 1.00 45.94 263 LEU A O 1
ATOM 2016 N N . ALA A 1 264 ? -49.424 -8.933 -14.896 1.00 48.09 264 ALA A N 1
ATOM 2017 C CA . ALA A 1 264 ? -48.738 -8.987 -16.187 1.00 48.09 264 ALA A CA 1
ATOM 2018 C C . ALA A 1 264 ? -49.426 -8.088 -17.230 1.00 48.09 264 ALA A C 1
ATOM 2020 O O . ALA A 1 264 ? -48.748 -7.320 -17.908 1.00 48.09 264 ALA A O 1
ATOM 2021 N N . ASP A 1 265 ? -50.763 -8.103 -17.289 1.00 48.12 265 ASP A N 1
ATOM 2022 C CA . ASP A 1 265 ? -51.546 -7.238 -18.186 1.00 48.12 265 ASP A CA 1
ATOM 2023 C C . ASP A 1 265 ? -51.468 -5.750 -17.783 1.00 48.12 265 ASP A C 1
ATOM 2025 O O . ASP A 1 265 ? -51.580 -4.864 -18.629 1.00 48.12 265 ASP A O 1
ATOM 2029 N N . ALA A 1 266 ? -51.209 -5.462 -16.502 1.00 46.19 266 ALA A N 1
ATOM 2030 C CA . ALA A 1 266 ? -50.914 -4.120 -15.994 1.00 46.19 266 ALA A CA 1
ATOM 2031 C C . ALA A 1 266 ? -49.454 -3.663 -16.226 1.00 46.19 266 ALA A C 1
ATOM 2033 O O . ALA A 1 266 ? -49.115 -2.532 -15.876 1.00 46.19 266 ALA A O 1
ATOM 2034 N N . GLY A 1 267 ? -48.599 -4.511 -16.814 1.00 39.12 267 GLY A N 1
ATOM 2035 C CA . GLY A 1 267 ? -47.236 -4.159 -17.231 1.00 39.12 267 GLY A CA 1
ATOM 2036 C C . GLY A 1 267 ? -46.151 -4.281 -16.153 1.00 39.12 267 GLY A C 1
ATOM 2037 O O . GLY A 1 267 ? -45.276 -3.423 -16.077 1.00 39.12 267 GLY A O 1
ATOM 2038 N N . VAL A 1 268 ? -46.193 -5.313 -15.302 1.00 36.47 268 VAL A N 1
ATOM 2039 C CA . VAL A 1 268 ? -45.149 -5.588 -14.290 1.00 36.47 268 VAL A CA 1
ATOM 2040 C C . VAL A 1 268 ? -44.015 -6.466 -14.851 1.00 36.47 268 VAL A C 1
ATOM 2042 O O . VAL A 1 268 ? -44.276 -7.545 -15.375 1.00 36.47 268 VAL A O 1
ATOM 2045 N N . ASP A 1 269 ? -42.750 -6.058 -14.655 1.00 36.62 269 ASP A N 1
ATOM 2046 C CA . ASP A 1 269 ? -41.569 -6.712 -15.260 1.00 36.62 269 ASP A CA 1
ATOM 2047 C C . ASP A 1 269 ? -40.928 -7.869 -14.443 1.00 36.62 269 ASP A C 1
ATOM 2049 O O . ASP A 1 269 ? -40.231 -8.704 -15.018 1.00 36.62 269 ASP A O 1
ATOM 2053 N N . VAL A 1 270 ? -41.098 -7.952 -13.110 1.00 34.34 270 VAL A N 1
ATOM 2054 C CA . VAL A 1 270 ? -40.483 -8.999 -12.242 1.00 34.34 270 VAL A CA 1
ATOM 2055 C C . VAL A 1 270 ? -41.362 -9.320 -11.013 1.00 34.34 270 VAL A C 1
ATOM 2057 O O . VAL A 1 270 ? -41.912 -8.404 -10.403 1.00 34.34 270 VAL A O 1
ATOM 2060 N N . LEU A 1 271 ? -41.421 -10.602 -10.597 1.00 30.67 271 LEU A N 1
ATOM 2061 C CA . LEU A 1 271 ? -42.119 -11.123 -9.395 1.00 30.67 271 LEU A CA 1
ATOM 2062 C C . LEU A 1 271 ? -41.142 -11.895 -8.463 1.00 30.67 271 LEU A C 1
ATOM 2064 O O . LEU A 1 271 ? -40.647 -12.942 -8.872 1.00 30.67 271 LEU A O 1
ATOM 2068 N N . VAL A 1 272 ? -40.844 -11.427 -7.226 1.00 31.94 272 VAL A N 1
ATOM 2069 C CA . VAL A 1 272 ? -39.879 -12.085 -6.280 1.00 31.94 272 VAL A CA 1
ATOM 2070 C C . VAL A 1 272 ? -40.228 -11.919 -4.775 1.00 31.94 272 VAL A C 1
ATOM 2072 O O . VAL A 1 272 ? -40.643 -10.841 -4.352 1.00 31.94 272 VAL A O 1
ATOM 2075 N N . ILE A 1 273 ? -39.971 -12.961 -3.950 1.00 27.11 273 ILE A N 1
ATOM 2076 C CA . ILE A 1 273 ? -40.056 -13.015 -2.463 1.00 27.11 273 ILE A CA 1
ATOM 2077 C C . ILE A 1 273 ? -38.650 -13.255 -1.824 1.00 27.11 273 ILE A C 1
ATOM 2079 O O . ILE A 1 273 ? -38.044 -14.278 -2.106 1.00 27.11 273 ILE A O 1
ATOM 2083 N N . VAL A 1 274 ? -38.192 -12.306 -0.971 1.00 30.17 274 VAL A N 1
ATOM 2084 C CA . VAL A 1 274 ? -37.307 -12.311 0.256 1.00 30.17 274 VAL A CA 1
ATOM 2085 C C . VAL A 1 274 ? -36.094 -13.282 0.374 1.00 30.17 274 VAL A C 1
ATOM 2087 O O . VAL A 1 274 ? -36.206 -14.448 0.047 1.00 30.17 274 VAL A O 1
ATOM 2090 N N . SER A 1 275 ? -34.960 -13.025 1.057 1.00 36.94 275 SER A N 1
ATOM 2091 C CA . SER A 1 275 ? -34.023 -11.887 1.244 1.00 36.94 275 SER A CA 1
ATOM 2092 C C . SER A 1 275 ? -32.728 -12.413 1.921 1.00 36.94 275 SER A C 1
ATOM 2094 O O . SER A 1 275 ? -32.371 -11.976 3.013 1.00 36.94 275 SER A O 1
ATOM 2096 N N . LYS A 1 276 ? -32.073 -13.412 1.319 1.00 38.97 276 LYS A N 1
ATOM 2097 C CA . LYS A 1 276 ? -30.695 -13.904 1.561 1.00 38.97 276 LYS A CA 1
ATOM 2098 C C . LYS A 1 276 ? -30.443 -14.981 0.507 1.00 38.97 276 LYS A C 1
ATOM 2100 O O . LYS A 1 276 ? -31.308 -15.832 0.327 1.00 38.97 276 LYS A O 1
ATOM 2105 N N . LEU A 1 277 ? -29.314 -14.926 -0.199 1.00 38.78 277 LEU A N 1
ATOM 2106 C CA . LEU A 1 277 ? -29.008 -15.895 -1.255 1.00 38.78 277 LEU A CA 1
ATOM 2107 C C . LEU A 1 277 ? -28.079 -16.985 -0.697 1.00 38.78 277 LEU A C 1
ATOM 2109 O O . LEU A 1 277 ? -26.912 -16.679 -0.430 1.00 38.78 277 LEU A O 1
ATOM 2113 N N . PRO A 1 278 ? -28.559 -18.224 -0.489 1.00 39.53 278 PRO A N 1
ATOM 2114 C CA . PRO A 1 278 ? -27.685 -19.366 -0.275 1.00 39.53 278 PRO A CA 1
ATOM 2115 C C . PRO A 1 278 ? -26.978 -19.712 -1.586 1.00 39.53 278 PRO A C 1
ATOM 2117 O O . PRO A 1 278 ? -27.620 -19.953 -2.604 1.00 39.53 278 PRO A O 1
ATOM 2120 N N . ILE A 1 279 ? -25.650 -19.715 -1.564 1.00 43.84 279 ILE A N 1
ATOM 2121 C CA . ILE A 1 279 ? -24.840 -20.307 -2.624 1.00 43.84 279 ILE A CA 1
ATOM 2122 C C . ILE A 1 279 ? -24.621 -21.753 -2.225 1.00 43.84 279 ILE A C 1
ATOM 2124 O O . ILE A 1 279 ? -24.077 -22.016 -1.153 1.00 43.84 279 ILE A O 1
ATOM 2128 N N . VAL A 1 280 ? -25.044 -22.666 -3.087 1.00 39.84 280 VAL A N 1
ATOM 2129 C CA . VAL A 1 280 ? -24.796 -24.099 -2.957 1.00 39.84 280 VAL A CA 1
ATOM 2130 C C . VAL A 1 280 ? -23.843 -24.558 -4.059 1.00 39.84 280 VAL A C 1
ATOM 2132 O O . VAL A 1 280 ? -23.785 -23.946 -5.128 1.00 39.84 280 VAL A O 1
ATOM 2135 N N . ASN A 1 281 ? -23.040 -25.586 -3.794 1.00 49.88 281 ASN A N 1
ATOM 2136 C CA . ASN A 1 281 ? -22.211 -26.206 -4.831 1.00 49.88 281 ASN A CA 1
ATOM 2137 C C . ASN A 1 281 ? -23.051 -27.154 -5.713 1.00 49.88 281 ASN A C 1
ATOM 2139 O O . ASN A 1 281 ? -24.251 -27.323 -5.516 1.00 49.88 281 ASN A O 1
ATOM 2143 N N . SER A 1 282 ? -22.415 -27.822 -6.679 1.00 47.59 282 SER A N 1
ATOM 2144 C CA . SER A 1 282 ? -23.074 -28.801 -7.561 1.00 47.59 282 SER A CA 1
ATOM 2145 C C . SER A 1 282 ? -23.606 -30.058 -6.852 1.00 47.59 282 SER A C 1
ATOM 2147 O O . SER A 1 282 ? -24.204 -30.909 -7.507 1.00 47.59 282 SER A O 1
ATOM 2149 N N . ARG A 1 283 ? -23.385 -30.192 -5.538 1.00 55.25 283 ARG A N 1
ATOM 2150 C CA . ARG A 1 283 ? -23.902 -31.262 -4.672 1.00 55.25 283 ARG A CA 1
ATOM 2151 C C . ARG A 1 283 ? -25.000 -30.772 -3.718 1.00 55.25 283 ARG A C 1
ATOM 2153 O O . ARG A 1 283 ? -25.352 -31.500 -2.799 1.00 55.25 283 ARG A O 1
ATOM 2160 N N . ASP A 1 284 ? -25.533 -29.567 -3.938 1.00 42.19 284 ASP A N 1
ATOM 2161 C CA . ASP A 1 284 ? -26.602 -28.950 -3.134 1.00 42.19 284 ASP A CA 1
ATOM 2162 C C . ASP A 1 284 ? -26.209 -28.637 -1.674 1.00 42.19 284 ASP A C 1
ATOM 2164 O O . ASP A 1 284 ? -27.045 -28.410 -0.799 1.00 42.19 284 ASP A O 1
ATOM 2168 N N . GLU A 1 285 ? -24.906 -28.570 -1.398 1.00 43.38 285 GLU A N 1
ATOM 2169 C CA . GLU A 1 285 ? -24.374 -28.207 -0.087 1.00 43.38 285 GLU A CA 1
ATOM 2170 C C . GLU A 1 285 ? -24.206 -26.689 0.003 1.00 43.38 285 GLU A C 1
ATOM 2172 O O . GLU A 1 285 ? -23.597 -26.077 -0.877 1.00 43.38 285 GLU A O 1
ATOM 2177 N N . LEU A 1 286 ? -24.697 -26.076 1.084 1.00 37.34 286 LEU A N 1
ATOM 2178 C CA . LEU A 1 286 ? -24.542 -24.643 1.345 1.00 37.34 286 LEU A CA 1
ATOM 2179 C C . LEU A 1 286 ? -23.057 -24.276 1.489 1.00 37.34 286 LEU A C 1
ATOM 2181 O O . LEU A 1 286 ? -22.430 -24.588 2.497 1.00 37.34 286 LEU A O 1
ATOM 2185 N N . VAL A 1 287 ? -22.513 -23.569 0.499 1.00 37.09 287 VAL A N 1
ATOM 2186 C CA . VAL A 1 287 ? -21.124 -23.089 0.482 1.00 37.09 287 VAL A CA 1
ATOM 2187 C C . VAL A 1 287 ? -20.979 -21.632 0.918 1.00 37.09 287 VAL A C 1
ATOM 2189 O O . VAL A 1 287 ? -19.924 -21.269 1.431 1.00 37.09 287 VAL A O 1
ATOM 2192 N N . ALA A 1 288 ? -22.005 -20.787 0.757 1.00 35.59 288 ALA A N 1
ATOM 2193 C CA . ALA A 1 288 ? -21.983 -19.412 1.268 1.00 35.59 288 ALA A CA 1
ATOM 2194 C C . ALA A 1 288 ? -23.388 -18.811 1.443 1.00 35.59 288 ALA A C 1
ATOM 2196 O O . ALA A 1 288 ? -24.364 -19.291 0.876 1.00 35.59 288 ALA A O 1
ATOM 2197 N N . LEU A 1 289 ? -23.483 -17.714 2.197 1.00 35.34 289 LEU A N 1
ATOM 2198 C CA . LEU A 1 289 ? -24.683 -16.881 2.315 1.00 35.34 289 LEU A CA 1
ATOM 2199 C C . LEU A 1 289 ? -24.314 -15.440 1.954 1.00 35.34 289 LEU A C 1
ATOM 2201 O O . LEU A 1 289 ? -23.404 -14.881 2.560 1.00 35.34 289 LEU A O 1
ATOM 2205 N N . ILE A 1 290 ? -25.022 -14.831 1.000 1.00 35.50 290 ILE A N 1
ATOM 2206 C CA . ILE A 1 290 ? -24.819 -13.420 0.626 1.00 35.50 290 ILE A CA 1
ATOM 2207 C C . ILE A 1 290 ? -25.969 -12.559 1.165 1.00 35.50 290 ILE A C 1
ATOM 2209 O O . ILE A 1 290 ? -27.145 -12.850 0.914 1.00 35.50 290 ILE A O 1
ATOM 2213 N N . ALA A 1 291 ? -25.626 -11.484 1.890 1.00 36.56 291 ALA A N 1
ATOM 2214 C CA . ALA A 1 291 ? -26.569 -10.516 2.452 1.00 36.56 291 ALA A CA 1
ATOM 2215 C C . ALA A 1 291 ? -26.568 -9.169 1.700 1.00 36.56 291 ALA A C 1
ATOM 2217 O O . ALA A 1 291 ? -25.641 -8.814 0.969 1.00 36.56 291 ALA A O 1
ATOM 2218 N N . ARG A 1 292 ? -27.614 -8.357 1.909 1.00 37.38 292 ARG A N 1
ATOM 2219 C CA . ARG A 1 292 ? -27.786 -7.047 1.254 1.00 37.38 292 ARG A CA 1
ATOM 2220 C C . ARG A 1 292 ? -26.684 -6.055 1.637 1.00 37.38 292 ARG A C 1
ATOM 2222 O O . ARG A 1 292 ? -26.330 -5.192 0.833 1.00 37.38 292 ARG A O 1
ATOM 2229 N N . THR A 1 293 ? -26.129 -6.155 2.845 1.00 36.16 293 THR A N 1
ATOM 2230 C CA . THR A 1 293 ? -24.959 -5.356 3.243 1.00 36.16 293 THR A CA 1
ATOM 2231 C C . THR A 1 293 ? -23.708 -5.676 2.450 1.00 36.16 293 THR A C 1
ATOM 2233 O O . THR A 1 293 ? -22.924 -4.765 2.206 1.00 36.16 293 THR A O 1
ATOM 2236 N N . ASP A 1 294 ? -23.525 -6.918 2.010 1.00 37.69 294 ASP A N 1
ATOM 2237 C CA . ASP A 1 294 ? -22.342 -7.296 1.234 1.00 37.69 294 ASP A CA 1
ATOM 2238 C C . ASP A 1 294 ? -22.414 -6.696 -0.174 1.00 37.69 294 ASP A C 1
ATOM 2240 O O . ASP A 1 294 ? -21.416 -6.196 -0.683 1.00 37.69 294 ASP A O 1
ATOM 2244 N N . LEU A 1 295 ? -23.626 -6.573 -0.731 1.00 35.34 295 LEU A N 1
ATOM 2245 C CA . LEU A 1 295 ? -23.880 -5.843 -1.978 1.00 35.34 295 LEU A CA 1
ATOM 2246 C C . LEU A 1 295 ? -23.620 -4.331 -1.852 1.00 35.34 295 LEU A C 1
ATOM 2248 O O . LEU A 1 295 ? -23.113 -3.716 -2.786 1.00 35.34 295 LEU A O 1
ATOM 2252 N N . LYS A 1 296 ? -23.931 -3.709 -0.704 1.00 42.41 296 LYS A N 1
ATOM 2253 C CA . LYS A 1 296 ? -23.611 -2.286 -0.459 1.00 42.41 296 LYS A CA 1
ATOM 2254 C C . LYS A 1 296 ? -22.107 -2.053 -0.309 1.00 42.41 296 LYS A C 1
ATOM 2256 O O . LYS A 1 296 ? -21.591 -1.107 -0.890 1.00 42.41 296 LYS A O 1
ATOM 2261 N N . LYS A 1 297 ? -21.406 -2.931 0.418 1.00 48.50 297 LYS A N 1
ATOM 2262 C CA . LYS A 1 297 ? -19.937 -2.895 0.538 1.00 48.50 297 LYS A CA 1
ATOM 2263 C C . LYS A 1 297 ? -19.274 -3.057 -0.830 1.00 48.50 297 LYS A C 1
ATOM 2265 O O . LYS A 1 297 ? -18.400 -2.273 -1.178 1.00 48.50 297 LYS A O 1
ATOM 2270 N N . ALA A 1 298 ? -19.754 -4.011 -1.630 1.00 43.38 298 ALA A N 1
ATOM 2271 C CA . ALA A 1 298 ? -19.307 -4.202 -3.005 1.00 43.38 298 ALA A CA 1
ATOM 2272 C C . ALA A 1 298 ? -19.627 -3.000 -3.910 1.00 43.38 298 ALA A C 1
ATOM 2274 O O . ALA A 1 298 ? -18.907 -2.755 -4.865 1.00 43.38 298 ALA A O 1
ATOM 2275 N N . ARG A 1 299 ? -20.677 -2.220 -3.627 1.00 45.38 299 ARG A N 1
ATOM 2276 C CA . ARG A 1 299 ? -20.984 -0.999 -4.385 1.00 45.38 299 ARG A CA 1
ATOM 2277 C C . ARG A 1 299 ? -20.050 0.160 -4.031 1.00 45.38 299 ARG A C 1
ATOM 2279 O O . ARG A 1 299 ? -19.598 0.857 -4.932 1.00 45.38 299 ARG A O 1
ATOM 2286 N N . ASP A 1 300 ? -19.792 0.382 -2.744 1.00 49.72 300 ASP A N 1
ATOM 2287 C CA . ASP A 1 300 ? -18.998 1.529 -2.282 1.00 49.72 300 ASP A CA 1
ATOM 2288 C C . ASP A 1 300 ? -17.484 1.281 -2.464 1.00 49.72 300 ASP A C 1
ATOM 2290 O O . ASP A 1 300 ? -16.733 2.208 -2.764 1.00 49.72 300 ASP A O 1
ATOM 2294 N N . PHE A 1 301 ? -17.044 0.021 -2.345 1.00 55.91 301 PHE A N 1
ATOM 2295 C CA . PHE A 1 301 ? -15.656 -0.418 -2.512 1.00 55.91 301 PHE A CA 1
ATOM 2296 C C . PHE A 1 301 ? -15.559 -1.685 -3.390 1.00 55.91 301 PHE A C 1
ATOM 2298 O O . PHE A 1 301 ? -15.151 -2.750 -2.907 1.00 55.91 301 PHE A O 1
ATOM 2305 N N . PRO A 1 302 ? -15.904 -1.592 -4.690 1.00 56.19 302 PRO A N 1
ATOM 2306 C CA . PRO A 1 302 ? -15.995 -2.747 -5.597 1.00 56.19 302 PRO A CA 1
ATOM 2307 C C . PRO A 1 302 ? -14.675 -3.481 -5.806 1.00 56.19 302 PRO A C 1
ATOM 2309 O O . PRO A 1 302 ? -14.660 -4.653 -6.173 1.00 56.19 302 PRO A O 1
ATOM 2312 N N . CYS A 1 303 ? -13.562 -2.796 -5.561 1.00 67.38 303 CYS A N 1
ATOM 2313 C CA . CYS A 1 303 ? -12.227 -3.319 -5.796 1.00 67.38 303 CYS A CA 1
ATOM 2314 C C . CYS A 1 303 ? -11.559 -3.859 -4.527 1.00 67.38 303 CYS A C 1
ATOM 2316 O O . CYS A 1 303 ? -10.378 -4.170 -4.594 1.00 67.38 303 CYS A O 1
ATOM 2318 N N . SER A 1 304 ? -12.258 -3.953 -3.389 1.00 66.19 304 SER A N 1
ATOM 2319 C CA . SER A 1 304 ? -11.646 -4.311 -2.101 1.00 66.19 304 SER A CA 1
ATOM 2320 C C . SER A 1 304 ? -10.814 -5.602 -2.155 1.00 66.19 304 SER A C 1
ATOM 2322 O O . SER A 1 304 ? -11.248 -6.630 -2.677 1.00 66.19 304 SER A O 1
ATOM 2324 N N . SER A 1 305 ? -9.631 -5.566 -1.546 1.00 68.94 305 SER A N 1
ATOM 2325 C CA . SER A 1 305 ? -8.704 -6.694 -1.444 1.00 68.94 305 SER A CA 1
ATOM 2326 C C . SER A 1 305 ? -9.088 -7.605 -0.278 1.00 68.94 305 SER A C 1
ATOM 2328 O O . SER A 1 305 ? -8.594 -7.431 0.837 1.00 68.94 305 SER A O 1
ATOM 2330 N N . TYR A 1 306 ? -9.955 -8.585 -0.534 1.00 65.94 306 TYR A N 1
ATOM 2331 C CA . TYR A 1 306 ? -10.337 -9.611 0.442 1.00 65.94 306 TYR A CA 1
ATOM 2332 C C . TYR A 1 306 ? -9.522 -10.901 0.292 1.00 65.94 306 TYR A C 1
ATOM 2334 O O . TYR A 1 306 ? -9.085 -11.270 -0.805 1.00 65.94 306 TYR A O 1
ATOM 2342 N N . ASP A 1 307 ? -9.309 -11.587 1.411 1.00 63.31 307 ASP A N 1
ATOM 2343 C CA . ASP A 1 307 ? -8.834 -12.966 1.439 1.00 63.31 307 ASP A CA 1
ATOM 2344 C C . ASP A 1 307 ? -9.981 -13.969 1.212 1.00 63.31 307 ASP A C 1
ATOM 2346 O O . ASP A 1 307 ? -11.148 -13.601 1.067 1.00 63.31 307 ASP A O 1
ATOM 2350 N N . ALA A 1 308 ? -9.649 -15.262 1.187 1.00 62.81 308 ALA A N 1
ATOM 2351 C CA . ALA A 1 308 ? -10.631 -16.330 0.992 1.00 62.81 308 ALA A CA 1
ATOM 2352 C C . ALA A 1 308 ? -11.672 -16.435 2.128 1.00 62.81 308 ALA A C 1
ATOM 2354 O O . ALA A 1 308 ? -12.699 -17.081 1.949 1.00 62.81 308 ALA A O 1
ATOM 2355 N N . LYS A 1 309 ? -11.424 -15.809 3.287 1.00 54.28 309 LYS A N 1
ATOM 2356 C CA . LYS A 1 309 ? -12.334 -15.759 4.442 1.00 54.28 309 LYS A CA 1
ATOM 2357 C C . LYS A 1 309 ? -13.209 -14.498 4.438 1.00 54.28 309 LYS A C 1
ATOM 2359 O O . LYS A 1 309 ? -13.981 -14.294 5.373 1.00 54.28 309 LYS A O 1
ATOM 2364 N N . GLY A 1 310 ? -13.083 -13.635 3.425 1.00 54.59 310 GLY A N 1
ATOM 2365 C CA . GLY A 1 310 ? -13.794 -12.359 3.348 1.00 54.59 310 GLY A CA 1
ATOM 2366 C C . GLY A 1 310 ? -13.236 -11.275 4.277 1.00 54.59 310 GLY A C 1
ATOM 2367 O O . GLY A 1 310 ? -13.909 -10.273 4.518 1.00 54.59 310 GLY A O 1
ATOM 2368 N N . GLN A 1 311 ? -12.025 -11.450 4.814 1.00 62.75 311 GLN A N 1
ATOM 2369 C CA . GLN A 1 311 ? -11.340 -10.441 5.628 1.00 62.75 311 GLN A CA 1
ATOM 2370 C C . GLN A 1 311 ? -10.452 -9.566 4.741 1.00 62.75 311 GLN A C 1
ATOM 2372 O O . GLN A 1 311 ? -9.930 -10.032 3.727 1.00 62.75 311 GLN A O 1
ATOM 2377 N N . LEU A 1 312 ? -10.256 -8.294 5.105 1.00 67.88 312 LEU A N 1
ATOM 2378 C CA . LEU A 1 312 ? -9.337 -7.425 4.363 1.00 67.88 312 LEU A CA 1
ATOM 2379 C C . LEU A 1 312 ? -7.917 -7.999 4.400 1.00 67.88 312 LEU A C 1
ATOM 2381 O O . LEU A 1 312 ? -7.473 -8.520 5.427 1.00 67.88 312 LEU A O 1
ATOM 2385 N N . ARG A 1 313 ? -7.210 -7.903 3.274 1.00 75.50 313 ARG A N 1
ATOM 2386 C CA . ARG A 1 313 ? -5.807 -8.309 3.179 1.00 75.50 313 ARG A CA 1
ATOM 2387 C C . ARG A 1 313 ? -4.901 -7.290 3.851 1.00 75.50 313 ARG A C 1
ATOM 2389 O O . ARG A 1 313 ? -5.078 -6.085 3.679 1.00 75.50 313 ARG A O 1
ATOM 2396 N N . VAL A 1 314 ? -3.889 -7.777 4.560 1.00 74.81 314 VAL A N 1
ATOM 2397 C CA . VAL A 1 314 ? -2.883 -6.937 5.220 1.00 74.81 314 VAL A CA 1
ATOM 2398 C C . VAL A 1 314 ? -1.508 -7.585 5.161 1.00 74.81 314 VAL A C 1
ATOM 2400 O O . VAL A 1 314 ? -1.370 -8.804 5.277 1.00 74.81 314 VAL A O 1
ATOM 2403 N N . GLY A 1 315 ? -0.482 -6.757 4.982 1.00 78.62 315 GLY A N 1
ATOM 2404 C CA . GLY A 1 315 ? 0.903 -7.174 5.121 1.00 78.62 315 GLY A CA 1
ATOM 2405 C C . GLY A 1 315 ? 1.560 -6.621 6.377 1.00 78.62 315 GLY A C 1
ATOM 2406 O O . GLY A 1 315 ? 1.106 -5.628 6.943 1.00 78.62 315 GLY A O 1
ATOM 2407 N N . ALA A 1 316 ? 2.669 -7.227 6.785 1.00 77.19 316 ALA A N 1
ATOM 2408 C CA . ALA A 1 316 ? 3.505 -6.716 7.867 1.00 77.19 316 ALA A CA 1
ATOM 2409 C C . ALA A 1 316 ? 4.992 -6.849 7.527 1.00 77.19 316 ALA A C 1
ATOM 2411 O O . ALA A 1 316 ? 5.425 -7.822 6.907 1.00 77.19 316 ALA A O 1
ATOM 2412 N N . ALA A 1 317 ? 5.779 -5.855 7.926 1.00 81.69 317 ALA A N 1
ATOM 2413 C CA . ALA A 1 317 ? 7.223 -5.863 7.779 1.00 81.69 317 ALA A CA 1
ATOM 2414 C C . ALA A 1 317 ? 7.897 -6.605 8.936 1.00 81.69 317 ALA A C 1
ATOM 2416 O O . ALA A 1 317 ? 7.491 -6.477 10.089 1.00 81.69 317 ALA A O 1
ATOM 2417 N N . ILE A 1 318 ? 8.971 -7.329 8.635 1.00 81.69 318 ILE A N 1
ATOM 2418 C CA . ILE A 1 318 ? 9.807 -8.019 9.621 1.00 81.69 318 ILE A CA 1
ATOM 2419 C C . ILE A 1 318 ? 11.288 -7.729 9.375 1.00 81.69 318 ILE A C 1
ATOM 2421 O O . ILE A 1 318 ? 11.702 -7.440 8.253 1.00 81.69 318 ILE A O 1
ATOM 2425 N N . SER A 1 319 ? 12.098 -7.808 10.431 1.00 76.19 319 SER A N 1
ATOM 2426 C CA . SER A 1 319 ? 13.557 -7.678 10.319 1.00 76.19 319 SER A CA 1
ATOM 2427 C C . SER A 1 319 ? 14.216 -8.992 9.870 1.00 76.19 319 SER A C 1
ATOM 2429 O O . SER A 1 319 ? 13.563 -10.025 9.764 1.00 76.19 319 SER A O 1
ATOM 2431 N N . THR A 1 320 ? 15.530 -8.972 9.640 1.00 70.56 320 THR A N 1
ATOM 2432 C CA . THR A 1 320 ? 16.332 -10.168 9.315 1.00 70.56 320 THR A CA 1
ATOM 2433 C C . THR A 1 320 ? 16.981 -10.824 10.540 1.00 70.56 320 THR A C 1
ATOM 2435 O O . THR A 1 320 ? 17.829 -11.699 10.382 1.00 70.56 320 THR A O 1
ATOM 2438 N N . ARG A 1 321 ? 16.679 -10.357 11.759 1.00 72.44 321 ARG A N 1
ATOM 2439 C CA . ARG A 1 321 ? 17.294 -10.863 12.998 1.00 72.44 321 ARG A CA 1
ATOM 2440 C C . ARG A 1 321 ? 16.622 -12.154 13.453 1.00 72.44 321 ARG A C 1
ATOM 2442 O O . ARG A 1 321 ? 15.478 -12.413 13.106 1.00 72.44 321 ARG A O 1
ATOM 2449 N N . GLU A 1 322 ? 17.301 -12.924 14.297 1.00 72.56 322 GLU A N 1
ATOM 2450 C CA . GLU A 1 322 ? 16.757 -14.184 14.826 1.00 72.56 322 GLU A CA 1
ATOM 2451 C C . GLU A 1 322 ? 15.445 -13.978 15.607 1.00 72.56 322 GLU A C 1
ATOM 2453 O O . GLU A 1 322 ? 14.520 -14.780 15.499 1.00 72.56 322 GLU A O 1
ATOM 2458 N N . SER A 1 323 ? 15.311 -12.839 16.299 1.00 74.94 323 SER A N 1
ATOM 2459 C CA . SER A 1 323 ? 14.072 -12.425 16.973 1.00 74.94 323 SER A CA 1
ATOM 2460 C C . SER A 1 323 ? 12.882 -12.233 16.023 1.00 74.94 323 SER A C 1
ATOM 2462 O O . SER A 1 323 ? 11.736 -12.251 16.464 1.00 74.94 323 SER A O 1
ATOM 2464 N N . ALA A 1 324 ? 13.112 -12.102 14.711 1.00 72.12 324 ALA A N 1
ATOM 2465 C CA . ALA A 1 324 ? 12.036 -12.027 13.729 1.00 72.12 324 ALA A CA 1
ATOM 2466 C C . ALA A 1 324 ? 11.209 -13.319 13.664 1.00 72.12 324 ALA A C 1
ATOM 2468 O O . ALA A 1 324 ? 10.047 -13.253 13.283 1.00 72.12 324 ALA A O 1
ATOM 2469 N N . LYS A 1 325 ? 11.750 -14.477 14.069 1.00 84.12 325 LYS A N 1
ATOM 2470 C CA . LYS A 1 325 ? 10.996 -15.743 14.100 1.00 84.12 325 LYS A CA 1
ATOM 2471 C C . LYS A 1 325 ? 9.797 -15.684 15.050 1.00 84.12 325 LYS A C 1
ATOM 2473 O O . LYS A 1 325 ? 8.728 -16.196 14.724 1.00 84.12 325 LYS A O 1
ATOM 2478 N N . GLU A 1 326 ? 9.954 -15.017 16.192 1.00 83.31 326 GLU A N 1
ATOM 2479 C CA . GLU A 1 326 ? 8.855 -14.776 17.131 1.00 83.31 326 GLU A CA 1
ATOM 2480 C C . GLU A 1 326 ? 7.814 -13.823 16.529 1.00 83.31 326 GLU A C 1
ATOM 2482 O O . GLU A 1 326 ? 6.614 -14.085 16.611 1.00 83.31 326 GLU A O 1
ATOM 2487 N N . ALA A 1 327 ? 8.267 -12.772 15.835 1.00 74.62 327 ALA A N 1
ATOM 2488 C CA . ALA A 1 327 ? 7.378 -11.869 15.107 1.00 74.62 327 ALA A CA 1
ATOM 2489 C C . ALA A 1 327 ? 6.579 -12.582 14.017 1.00 74.62 327 ALA A C 1
ATOM 2491 O O . ALA A 1 327 ? 5.370 -12.397 13.939 1.00 74.62 327 ALA A O 1
ATOM 2492 N N . VAL A 1 328 ? 7.220 -13.445 13.224 1.00 80.06 328 VAL A N 1
ATOM 2493 C CA . VAL A 1 328 ? 6.541 -14.258 12.206 1.00 80.06 328 VAL A CA 1
ATOM 2494 C C . VAL A 1 328 ? 5.411 -15.066 12.832 1.00 80.06 328 VAL A C 1
ATOM 2496 O O . VAL A 1 328 ? 4.302 -15.040 12.306 1.00 80.06 328 VAL A O 1
ATOM 2499 N N . LYS A 1 329 ? 5.666 -15.733 13.965 1.00 85.38 329 LYS A N 1
ATOM 2500 C CA . LYS A 1 329 ? 4.649 -16.525 14.662 1.00 85.38 329 LYS A CA 1
ATOM 2501 C C . LYS A 1 329 ? 3.462 -15.664 15.100 1.00 85.38 329 LYS A C 1
ATOM 2503 O O . LYS A 1 329 ? 2.333 -15.957 14.728 1.00 85.38 329 LYS A O 1
ATOM 2508 N N . LEU A 1 330 ? 3.717 -14.570 15.819 1.00 77.12 330 LEU A N 1
ATOM 2509 C CA . LEU A 1 330 ? 2.653 -13.692 16.321 1.00 77.12 330 LEU A CA 1
ATOM 2510 C C . LEU A 1 330 ? 1.847 -13.028 15.195 1.00 77.12 330 LEU A C 1
ATOM 2512 O O . LEU A 1 330 ? 0.635 -12.860 15.316 1.00 77.12 330 LEU A O 1
ATOM 2516 N N . LEU A 1 331 ? 2.499 -12.657 14.093 1.00 72.94 331 LEU A N 1
ATOM 2517 C CA . LEU A 1 331 ? 1.837 -12.059 12.934 1.00 72.94 331 LEU A CA 1
ATOM 2518 C C . LEU A 1 331 ? 1.027 -13.095 12.139 1.00 72.94 331 LEU A C 1
ATOM 2520 O O . LEU A 1 331 ? -0.064 -12.775 11.664 1.00 72.94 331 LEU A O 1
ATOM 2524 N N . ALA A 1 332 ? 1.527 -14.328 12.017 1.00 76.12 332 ALA A N 1
ATOM 2525 C CA . ALA A 1 332 ? 0.787 -15.436 11.418 1.00 76.12 332 ALA A CA 1
ATOM 2526 C C . ALA A 1 332 ? -0.460 -15.782 12.248 1.00 76.12 332 ALA A C 1
ATOM 2528 O O . ALA A 1 332 ? -1.548 -15.884 11.682 1.00 76.12 332 ALA A O 1
ATOM 2529 N N . ASP A 1 333 ? -0.330 -15.851 13.578 1.00 76.00 333 ASP A N 1
ATOM 2530 C CA . ASP A 1 333 ? -1.451 -16.064 14.506 1.00 76.00 333 ASP A CA 1
ATOM 2531 C C . ASP A 1 333 ? -2.489 -14.927 14.419 1.00 76.00 333 ASP A C 1
ATOM 2533 O O . ASP A 1 333 ? -3.695 -15.166 14.489 1.00 76.00 333 ASP A O 1
ATOM 2537 N N . ALA A 1 334 ? -2.039 -13.685 14.195 1.00 68.69 334 ALA A N 1
ATOM 2538 C CA . ALA A 1 334 ? -2.910 -12.531 13.950 1.00 68.69 334 ALA A CA 1
ATOM 2539 C C . ALA A 1 334 ? -3.603 -12.551 12.570 1.00 68.69 334 ALA A C 1
ATOM 2541 O O . ALA A 1 334 ? -4.508 -11.748 12.328 1.00 68.69 334 ALA A O 1
ATOM 2542 N N . GLY A 1 335 ? -3.208 -13.460 11.672 1.00 74.31 335 GLY A N 1
ATOM 2543 C CA . GLY A 1 335 ? -3.810 -13.638 10.352 1.00 74.31 335 GLY A CA 1
ATOM 2544 C C . GLY A 1 335 ? -3.230 -12.744 9.256 1.00 74.31 335 GLY A C 1
ATOM 2545 O O . GLY A 1 335 ? -3.967 -12.365 8.347 1.00 74.31 335 GLY A O 1
ATOM 2546 N N . VAL A 1 336 ? -1.943 -12.383 9.332 1.00 71.88 336 VAL A N 1
ATOM 2547 C CA . VAL A 1 336 ? -1.262 -11.644 8.255 1.00 71.88 336 VAL A CA 1
ATOM 2548 C C . VAL A 1 336 ? -1.262 -12.446 6.944 1.00 71.88 336 VAL A C 1
ATOM 2550 O O . VAL A 1 336 ? -1.037 -13.656 6.945 1.00 71.88 336 VAL A O 1
ATOM 2553 N N . ASP A 1 337 ? -1.493 -11.777 5.813 1.00 80.62 337 ASP A N 1
ATOM 2554 C CA . ASP A 1 337 ? -1.529 -12.420 4.492 1.00 80.62 337 ASP A CA 1
ATOM 2555 C C . ASP A 1 337 ? -0.140 -12.474 3.837 1.00 80.62 337 ASP A C 1
ATOM 2557 O O . ASP A 1 337 ? 0.210 -13.436 3.147 1.00 80.62 337 ASP A O 1
ATOM 2561 N N . VAL A 1 338 ? 0.660 -11.423 4.047 1.00 86.00 338 VAL A N 1
ATOM 2562 C CA . VAL A 1 338 ? 1.982 -11.270 3.435 1.00 86.00 338 VAL A CA 1
ATOM 2563 C C . VAL A 1 338 ? 3.004 -10.683 4.409 1.00 86.00 338 VAL A C 1
ATOM 2565 O O . VAL A 1 338 ? 2.752 -9.694 5.093 1.00 86.00 338 VAL A O 1
ATOM 2568 N N . LEU A 1 339 ? 4.192 -11.275 4.452 1.00 84.81 339 LEU A N 1
ATOM 2569 C CA . LEU A 1 339 ? 5.341 -10.766 5.191 1.00 84.81 339 LEU A CA 1
ATOM 2570 C C . LEU A 1 339 ? 6.316 -10.089 4.233 1.00 84.81 339 LEU A C 1
ATOM 2572 O O . LEU A 1 339 ? 6.679 -10.659 3.207 1.00 84.81 339 LEU A O 1
ATOM 2576 N N . VAL A 1 340 ? 6.775 -8.891 4.583 1.00 86.88 340 VAL A N 1
ATOM 2577 C CA . VAL A 1 340 ? 7.831 -8.181 3.851 1.00 86.88 340 VAL A CA 1
ATOM 2578 C C . VAL A 1 340 ? 9.099 -8.200 4.692 1.00 86.88 340 VAL A C 1
ATOM 2580 O O . VAL A 1 340 ? 9.136 -7.598 5.764 1.00 86.88 340 VAL A O 1
ATOM 2583 N N . ILE A 1 341 ? 10.156 -8.860 4.216 1.00 81.88 341 ILE A N 1
ATOM 2584 C CA . ILE A 1 341 ? 11.453 -8.793 4.896 1.00 81.88 341 ILE A CA 1
ATOM 2585 C C . ILE A 1 341 ? 12.087 -7.441 4.578 1.00 81.88 341 ILE A C 1
ATOM 2587 O O . ILE A 1 341 ? 12.467 -7.159 3.443 1.00 81.88 341 ILE A O 1
ATOM 2591 N N . ASP A 1 342 ? 12.176 -6.587 5.589 1.00 78.06 342 ASP A N 1
ATOM 2592 C CA . ASP A 1 342 ? 12.546 -5.192 5.428 1.00 78.06 342 ASP A CA 1
ATOM 2593 C C . ASP A 1 342 ? 14.045 -4.999 5.701 1.00 78.06 342 ASP A C 1
ATOM 2595 O O . ASP A 1 342 ? 14.495 -4.812 6.832 1.00 78.06 342 ASP A O 1
ATOM 2599 N N . SER A 1 343 ? 14.845 -5.010 4.631 1.00 70.25 343 SER A N 1
ATOM 2600 C CA . SER A 1 343 ? 16.289 -4.742 4.657 1.00 70.25 343 SER A CA 1
ATOM 2601 C C . SER A 1 343 ? 16.675 -3.709 3.599 1.00 70.25 343 SER A C 1
ATOM 2603 O O . SER A 1 343 ? 16.106 -3.693 2.511 1.00 70.25 343 SER A O 1
ATOM 2605 N N . SER A 1 344 ? 17.652 -2.848 3.898 1.00 68.50 344 SER A N 1
ATOM 2606 C CA . SER A 1 344 ? 18.206 -1.913 2.906 1.00 68.50 344 SER A CA 1
ATOM 2607 C C . SER A 1 344 ? 18.917 -2.651 1.765 1.00 68.50 344 SER A C 1
ATOM 2609 O O . SER A 1 344 ? 18.831 -2.236 0.613 1.00 68.50 344 SER A O 1
ATOM 2611 N N . GLN A 1 345 ? 19.572 -3.771 2.084 1.00 78.06 345 GLN A N 1
ATOM 2612 C CA . GLN A 1 345 ? 20.171 -4.709 1.138 1.00 78.06 345 GLN A CA 1
ATOM 2613 C C . GLN A 1 345 ? 19.754 -6.124 1.560 1.00 78.06 345 GLN A C 1
ATOM 2615 O O . GLN A 1 345 ? 20.102 -6.595 2.645 1.00 78.06 345 GLN A O 1
ATOM 2620 N N . GLY A 1 346 ? 18.943 -6.784 0.734 1.00 74.25 346 GLY A N 1
ATOM 2621 C CA . GLY A 1 346 ? 18.314 -8.054 1.094 1.00 74.25 346 GLY A CA 1
ATOM 2622 C C . GLY A 1 346 ? 19.132 -9.307 0.794 1.00 74.25 346 GLY A C 1
ATOM 2623 O O . GLY A 1 346 ? 18.910 -10.343 1.414 1.00 74.25 346 GLY A O 1
ATOM 2624 N N . ALA A 1 347 ? 20.102 -9.236 -0.118 1.00 82.69 347 ALA A N 1
ATOM 2625 C CA . ALA A 1 347 ? 20.955 -10.364 -0.484 1.00 82.69 347 ALA A CA 1
ATOM 2626 C C . ALA A 1 347 ? 22.017 -10.636 0.593 1.00 82.69 347 ALA A C 1
ATOM 2628 O O . ALA A 1 347 ? 23.197 -10.319 0.436 1.00 82.69 347 ALA A O 1
ATOM 2629 N N . SER A 1 348 ? 21.562 -11.246 1.684 1.00 81.62 348 SER A N 1
ATOM 2630 C CA . SER A 1 348 ? 22.350 -11.612 2.854 1.00 81.62 348 SER A CA 1
ATOM 2631 C C . SER A 1 348 ? 22.015 -13.031 3.305 1.00 81.62 348 SER A C 1
ATOM 2633 O O . SER A 1 348 ? 20.887 -13.500 3.135 1.00 81.62 348 SER A O 1
ATOM 2635 N N . THR A 1 349 ? 22.977 -13.698 3.942 1.00 83.75 349 THR A N 1
ATOM 2636 C CA . THR A 1 349 ? 22.768 -15.027 4.533 1.00 83.75 349 THR A CA 1
ATOM 2637 C C . THR A 1 349 ? 21.646 -15.012 5.573 1.00 83.75 349 THR A C 1
ATOM 2639 O O . THR A 1 349 ? 20.855 -15.946 5.629 1.00 83.75 349 THR A O 1
ATOM 2642 N N . TYR A 1 350 ? 21.511 -13.923 6.340 1.00 81.62 350 TYR A N 1
ATOM 2643 C CA . TYR A 1 350 ? 20.445 -13.756 7.333 1.00 81.62 350 TYR A CA 1
ATOM 2644 C C . TYR A 1 350 ? 19.052 -13.817 6.702 1.00 81.62 350 TYR A C 1
ATOM 2646 O O . TYR A 1 350 ? 18.199 -14.576 7.154 1.00 81.62 350 TYR A O 1
ATOM 2654 N N . GLN A 1 351 ? 18.833 -13.058 5.623 1.00 86.00 351 GLN A N 1
ATOM 2655 C CA . GLN A 1 351 ? 17.545 -13.047 4.934 1.00 86.00 351 GLN A CA 1
ATOM 2656 C C . GLN A 1 351 ? 17.255 -14.379 4.242 1.00 86.00 351 GLN A C 1
ATOM 2658 O O . GLN A 1 351 ? 16.130 -14.858 4.318 1.00 86.00 351 GLN A O 1
ATOM 2663 N N . ILE A 1 352 ? 18.257 -14.991 3.604 1.00 89.69 352 ILE A N 1
ATOM 2664 C CA . ILE A 1 352 ? 18.107 -16.298 2.948 1.00 89.69 352 ILE A CA 1
ATOM 2665 C C . ILE A 1 352 ? 17.717 -17.373 3.968 1.00 89.69 352 ILE A C 1
ATOM 2667 O O . ILE A 1 352 ? 16.784 -18.135 3.726 1.00 89.69 352 ILE A O 1
ATOM 2671 N N . ASN A 1 353 ? 18.400 -17.421 5.114 1.00 89.25 353 ASN A N 1
ATOM 2672 C CA . ASN A 1 353 ? 18.118 -18.400 6.163 1.00 89.25 353 ASN A CA 1
ATOM 2673 C C . ASN A 1 353 ? 16.736 -18.179 6.785 1.00 89.25 353 ASN A C 1
ATOM 2675 O O . ASN A 1 353 ? 16.000 -19.142 6.983 1.00 89.25 353 ASN A O 1
ATOM 2679 N N . LEU A 1 354 ? 16.365 -16.922 7.053 1.00 85.62 354 LEU A N 1
ATOM 2680 C CA . LEU A 1 354 ? 15.039 -16.589 7.569 1.00 85.62 354 LEU A CA 1
ATOM 2681 C C . LEU A 1 354 ? 13.943 -16.962 6.568 1.00 85.62 354 LEU A C 1
ATOM 2683 O O . LEU A 1 354 ? 12.958 -17.576 6.955 1.00 85.62 354 LEU A O 1
ATOM 2687 N N . LEU A 1 355 ? 14.121 -16.631 5.290 1.00 87.81 355 LEU A N 1
ATOM 2688 C CA . 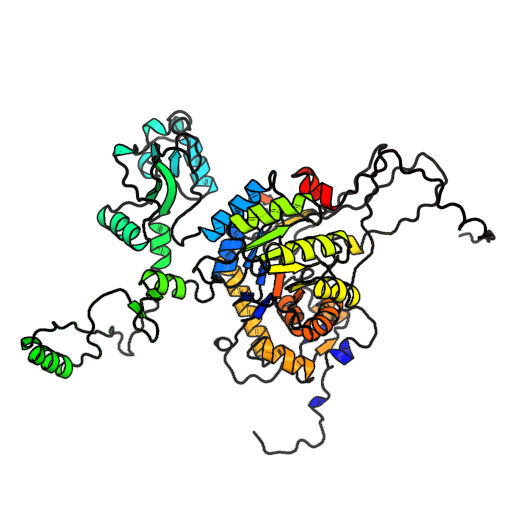LEU A 1 355 ? 13.165 -16.952 4.235 1.00 87.81 355 LEU A CA 1
ATOM 2689 C C . LEU A 1 355 ? 12.940 -18.464 4.130 1.00 87.81 355 LEU A C 1
ATOM 2691 O O . LEU A 1 355 ? 11.794 -18.898 4.180 1.00 87.81 355 LEU A O 1
ATOM 2695 N N . LYS A 1 356 ? 14.014 -19.263 4.076 1.00 94.12 356 LYS A N 1
ATOM 2696 C CA . LYS A 1 356 ? 13.916 -20.732 4.076 1.00 94.12 356 LYS A CA 1
ATOM 2697 C C . LYS A 1 356 ? 13.169 -21.247 5.302 1.00 94.12 356 LYS A C 1
ATOM 2699 O O . LYS A 1 356 ? 12.220 -22.007 5.156 1.00 94.12 356 LYS A O 1
ATOM 2704 N N . TRP A 1 357 ? 13.526 -20.751 6.487 1.00 94.81 357 TRP A N 1
ATOM 2705 C CA . TRP A 1 357 ? 12.846 -21.118 7.726 1.00 94.81 357 TRP A CA 1
ATOM 2706 C C . TRP A 1 357 ? 11.348 -20.771 7.691 1.00 94.81 357 TRP A C 1
ATOM 2708 O O . TRP A 1 357 ? 10.527 -21.591 8.097 1.00 94.81 357 TRP A O 1
ATOM 2718 N N . ILE A 1 358 ? 10.962 -19.600 7.166 1.00 89.00 358 ILE A N 1
ATOM 2719 C CA . ILE A 1 358 ? 9.544 -19.234 7.017 1.00 89.00 358 ILE A CA 1
ATOM 2720 C C . ILE A 1 358 ? 8.852 -20.199 6.054 1.00 89.00 358 ILE A C 1
ATOM 2722 O O . ILE A 1 358 ? 7.789 -20.705 6.390 1.00 89.00 358 ILE A O 1
ATOM 2726 N N . LYS A 1 359 ? 9.439 -20.496 4.890 1.00 92.19 359 LYS A N 1
ATOM 2727 C CA . LYS A 1 359 ? 8.826 -21.405 3.907 1.00 92.19 359 LYS A CA 1
ATOM 2728 C C . LYS A 1 359 ? 8.718 -22.848 4.415 1.00 92.19 359 LYS A C 1
ATOM 2730 O O . LYS A 1 359 ? 7.773 -23.533 4.043 1.00 92.19 359 LYS A O 1
ATOM 2735 N N . GLU A 1 360 ? 9.628 -23.289 5.282 1.00 95.06 360 GLU A N 1
ATOM 2736 C CA . GLU A 1 360 ? 9.563 -24.596 5.950 1.00 95.06 360 GLU A CA 1
ATOM 2737 C C . GLU A 1 360 ? 8.445 -24.662 7.005 1.00 95.06 360 GLU A C 1
ATOM 2739 O O . GLU A 1 360 ? 7.732 -25.658 7.080 1.00 95.06 360 GLU A O 1
ATOM 2744 N N . ASN A 1 361 ? 8.264 -23.606 7.808 1.00 94.06 361 ASN A N 1
ATOM 2745 C CA . ASN A 1 361 ? 7.299 -23.595 8.920 1.00 94.06 361 ASN A CA 1
ATOM 2746 C C . ASN A 1 361 ? 5.898 -23.096 8.511 1.00 94.06 361 ASN A C 1
ATOM 2748 O O . ASN A 1 361 ? 4.905 -23.447 9.144 1.00 94.06 361 ASN A O 1
ATOM 2752 N N . TYR A 1 362 ? 5.814 -22.294 7.448 1.00 89.25 362 TYR A N 1
ATOM 2753 C CA . TYR A 1 362 ? 4.607 -21.643 6.934 1.00 89.25 362 TYR A CA 1
ATOM 2754 C C . TYR A 1 362 ? 4.556 -21.749 5.394 1.00 89.25 362 TYR A C 1
ATOM 2756 O O . TYR A 1 362 ? 4.677 -20.744 4.687 1.00 89.25 362 TYR A O 1
ATOM 2764 N N . PRO A 1 363 ? 4.388 -22.960 4.827 1.00 84.94 363 PRO A N 1
ATOM 2765 C CA . PRO A 1 363 ? 4.544 -23.191 3.386 1.00 84.94 363 PRO A CA 1
ATOM 2766 C C . PRO A 1 363 ? 3.501 -22.460 2.527 1.00 84.94 363 PRO A C 1
ATOM 2768 O O . PRO A 1 363 ? 3.815 -21.992 1.430 1.00 84.94 363 PRO A O 1
ATOM 2771 N N . ASN A 1 364 ? 2.272 -22.329 3.037 1.00 79.62 364 ASN A N 1
ATOM 2772 C CA . ASN A 1 364 ? 1.134 -21.788 2.288 1.00 79.62 364 ASN A CA 1
ATOM 2773 C C . ASN A 1 364 ? 0.864 -20.306 2.594 1.00 79.62 364 ASN A C 1
ATOM 2775 O O . ASN A 1 364 ? 0.623 -19.515 1.681 1.00 79.62 364 ASN A O 1
ATOM 2779 N N . SER A 1 365 ? 0.889 -19.927 3.873 1.00 75.50 365 SER A N 1
ATOM 2780 C CA . SER A 1 365 ? 0.588 -18.573 4.342 1.00 75.50 365 SER A CA 1
ATOM 2781 C C . SER A 1 365 ? 1.292 -18.313 5.676 1.00 75.50 365 SER A C 1
ATOM 2783 O O . SER A 1 365 ? 1.292 -19.216 6.516 1.00 75.50 365 SER A O 1
ATOM 2785 N N . PRO A 1 366 ? 1.816 -17.101 5.915 1.00 81.94 366 PRO A N 1
ATOM 2786 C CA . PRO A 1 366 ? 1.820 -15.948 5.005 1.00 81.94 366 PRO A CA 1
ATOM 2787 C C . PRO A 1 366 ? 2.769 -16.101 3.806 1.00 81.94 366 PRO A C 1
ATOM 2789 O O . PRO A 1 366 ? 3.771 -16.807 3.868 1.00 81.94 366 PRO A O 1
ATOM 2792 N N . GLN A 1 367 ? 2.451 -15.419 2.702 1.00 88.62 367 GLN A N 1
ATOM 2793 C CA . GLN A 1 367 ? 3.357 -15.296 1.550 1.00 88.62 367 GLN A CA 1
ATOM 2794 C C . GLN A 1 367 ? 4.521 -14.358 1.901 1.00 88.62 367 GLN A C 1
ATOM 2796 O O . GLN A 1 367 ? 4.344 -13.446 2.706 1.00 88.62 367 GLN A O 1
ATOM 2801 N N . VAL A 1 368 ? 5.701 -14.530 1.302 1.00 88.44 368 VAL A N 1
ATOM 2802 C CA . VAL A 1 368 ? 6.896 -13.752 1.675 1.00 88.44 368 VAL A CA 1
ATOM 2803 C C . VAL A 1 368 ? 7.431 -12.925 0.511 1.00 88.44 368 VAL A C 1
ATOM 2805 O O . VAL A 1 368 ? 7.862 -13.455 -0.513 1.00 88.44 368 VAL A O 1
ATOM 2808 N N . ILE A 1 369 ? 7.469 -11.609 0.700 1.00 92.62 369 ILE A N 1
ATOM 2809 C CA . ILE A 1 369 ? 8.159 -10.660 -0.172 1.00 92.62 369 ILE A CA 1
ATOM 2810 C C . ILE A 1 369 ? 9.566 -10.428 0.385 1.00 92.62 369 ILE A C 1
ATOM 2812 O O . ILE A 1 369 ? 9.734 -9.930 1.501 1.00 92.62 369 ILE A O 1
ATOM 2816 N N . ALA A 1 370 ? 10.580 -10.750 -0.412 1.00 89.25 370 ALA A N 1
ATOM 2817 C CA . ALA A 1 370 ? 11.984 -10.573 -0.054 1.00 89.25 370 ALA A CA 1
ATOM 2818 C C . ALA A 1 370 ? 12.569 -9.303 -0.695 1.00 89.25 370 ALA A C 1
ATOM 2820 O O . ALA A 1 370 ? 12.137 -8.863 -1.764 1.00 89.25 370 ALA A O 1
ATOM 2821 N N . GLY A 1 371 ? 13.568 -8.701 -0.054 1.00 80.62 371 GLY A N 1
ATOM 2822 C CA . GLY A 1 371 ? 14.191 -7.470 -0.523 1.00 80.62 371 GLY A CA 1
ATOM 2823 C C . GLY A 1 371 ? 14.963 -6.689 0.550 1.00 80.62 371 GLY A C 1
ATOM 2824 O O . GLY A 1 371 ? 15.156 -7.144 1.674 1.00 80.62 371 GLY A O 1
ATOM 2825 N N . ASN A 1 372 ? 15.477 -5.507 0.221 1.00 85.81 372 ASN A N 1
ATOM 2826 C CA . ASN A 1 372 ? 15.427 -4.899 -1.110 1.00 85.81 372 ASN A CA 1
ATOM 2827 C C . ASN A 1 372 ? 16.584 -5.367 -2.015 1.00 85.81 372 ASN A C 1
ATOM 2829 O O . ASN A 1 372 ? 17.672 -5.707 -1.545 1.00 85.81 372 ASN A O 1
ATOM 2833 N N . VAL A 1 373 ? 16.365 -5.369 -3.332 1.00 89.44 373 VAL A N 1
ATOM 2834 C CA . VAL A 1 373 ? 17.394 -5.692 -4.341 1.00 89.44 373 VAL A CA 1
ATOM 2835 C C . VAL A 1 373 ? 17.438 -4.645 -5.456 1.00 89.44 373 VAL A C 1
ATOM 2837 O O . VAL A 1 373 ? 16.455 -3.955 -5.699 1.00 89.44 373 VAL A O 1
ATOM 2840 N N . VAL A 1 374 ? 18.567 -4.531 -6.164 1.00 92.94 374 VAL A N 1
ATOM 2841 C CA . VAL A 1 374 ? 18.714 -3.644 -7.344 1.00 92.94 374 VAL A CA 1
ATOM 2842 C C . VAL A 1 374 ? 19.386 -4.326 -8.547 1.00 92.94 374 VAL A C 1
ATOM 2844 O O . VAL A 1 374 ? 19.584 -3.722 -9.608 1.00 92.94 374 VAL A O 1
ATOM 2847 N N . THR A 1 375 ? 19.731 -5.610 -8.408 1.00 94.44 375 THR A N 1
ATOM 2848 C CA . THR A 1 375 ? 20.394 -6.414 -9.444 1.00 94.44 375 THR A CA 1
ATOM 2849 C C . THR A 1 375 ? 19.758 -7.795 -9.596 1.00 94.44 375 THR A C 1
ATOM 2851 O O . THR A 1 375 ? 19.201 -8.357 -8.652 1.00 94.44 375 THR A O 1
ATOM 2854 N N . GLN A 1 376 ? 19.904 -8.381 -10.788 1.00 96.44 376 GLN A N 1
ATOM 2855 C CA . GLN A 1 376 ? 19.423 -9.733 -11.096 1.00 96.44 376 GLN A CA 1
ATOM 2856 C C . GLN A 1 376 ? 20.089 -10.802 -10.222 1.00 96.44 376 GLN A C 1
ATOM 2858 O O . GLN A 1 376 ? 19.423 -11.731 -9.782 1.00 96.44 376 GLN A O 1
ATOM 2863 N N . LYS A 1 377 ? 21.384 -10.645 -9.908 1.00 96.19 377 LYS A N 1
ATOM 2864 C CA . LYS A 1 377 ? 22.123 -11.575 -9.038 1.00 96.19 377 LYS A CA 1
ATOM 2865 C C . LYS A 1 377 ? 21.511 -11.645 -7.639 1.00 96.19 377 LYS A C 1
ATOM 2867 O O . LYS A 1 377 ? 21.322 -12.734 -7.110 1.00 96.19 377 LYS A O 1
ATOM 2872 N N . GLN A 1 378 ? 21.170 -10.496 -7.056 1.00 95.31 378 GLN A N 1
ATOM 2873 C CA . GLN A 1 378 ? 20.510 -10.441 -5.751 1.00 95.31 378 GLN A CA 1
ATOM 2874 C C . GLN A 1 378 ? 19.108 -11.061 -5.810 1.00 95.31 378 GLN A C 1
ATOM 2876 O O . GLN A 1 378 ? 18.763 -11.867 -4.951 1.00 95.31 378 GLN A O 1
ATOM 2881 N N . ALA A 1 379 ? 18.330 -10.732 -6.848 1.00 96.25 379 ALA A N 1
ATOM 2882 C CA . ALA A 1 379 ? 17.003 -11.308 -7.048 1.00 96.25 379 ALA A CA 1
ATOM 2883 C C . ALA A 1 379 ? 17.060 -12.837 -7.185 1.00 96.25 379 ALA A C 1
ATOM 2885 O O . ALA A 1 379 ? 16.267 -13.532 -6.561 1.00 96.25 379 ALA A O 1
ATOM 2886 N N . LYS A 1 380 ? 18.038 -13.374 -7.929 1.00 97.81 380 LYS A N 1
ATOM 2887 C CA . LYS A 1 380 ? 18.265 -14.818 -8.064 1.00 97.81 380 LYS A CA 1
ATOM 2888 C C . LYS A 1 380 ? 18.432 -15.507 -6.717 1.00 97.81 380 LYS A C 1
ATOM 2890 O O . LYS A 1 380 ? 17.747 -16.492 -6.477 1.00 97.81 380 LYS A O 1
ATOM 2895 N N . LEU A 1 381 ? 19.286 -14.974 -5.844 1.00 97.06 381 LEU A N 1
ATOM 2896 C CA . LEU A 1 381 ? 19.543 -15.566 -4.528 1.00 97.06 381 LEU A CA 1
ATOM 2897 C C . LEU A 1 381 ? 18.272 -15.669 -3.676 1.00 97.06 381 LEU A C 1
ATOM 2899 O O . LEU A 1 381 ? 18.053 -16.687 -3.029 1.00 97.06 381 LEU A O 1
ATOM 2903 N N . LEU A 1 382 ? 17.438 -14.628 -3.685 1.00 94.12 382 LEU A N 1
ATOM 2904 C CA . LEU A 1 382 ? 16.211 -14.594 -2.886 1.00 94.12 382 LEU A CA 1
ATOM 2905 C C . LEU A 1 382 ? 15.089 -15.437 -3.505 1.00 94.12 382 LEU A C 1
ATOM 2907 O O . LEU A 1 382 ? 14.375 -16.124 -2.782 1.00 94.12 382 LEU A O 1
ATOM 2911 N N . ILE A 1 383 ? 14.965 -15.445 -4.835 1.00 97.44 383 ILE A N 1
ATOM 2912 C CA . ILE A 1 383 ? 14.000 -16.302 -5.540 1.00 97.44 383 ILE A CA 1
ATOM 2913 C C . ILE A 1 383 ? 14.349 -17.780 -5.339 1.00 97.44 383 ILE A C 1
ATOM 2915 O O . ILE A 1 383 ? 13.472 -18.564 -4.995 1.00 97.44 383 ILE A O 1
ATOM 2919 N N . ASP A 1 384 ? 15.621 -18.163 -5.493 1.00 96.75 384 ASP A N 1
ATOM 2920 C CA . ASP A 1 384 ? 16.074 -19.545 -5.273 1.00 96.75 384 ASP A CA 1
ATOM 2921 C C . ASP A 1 384 ? 15.897 -19.984 -3.803 1.00 96.75 384 ASP A C 1
ATOM 2923 O O . ASP A 1 384 ? 15.788 -21.174 -3.520 1.00 96.75 384 ASP A O 1
ATOM 2927 N N . ALA A 1 385 ? 15.847 -19.034 -2.864 1.00 93.69 385 ALA A N 1
ATOM 2928 C CA . ALA A 1 385 ? 15.565 -19.288 -1.453 1.00 93.69 385 ALA A CA 1
ATOM 2929 C C . ALA A 1 385 ? 14.061 -19.395 -1.122 1.00 93.69 385 ALA A C 1
ATOM 2931 O O . ALA A 1 385 ? 13.731 -19.716 0.017 1.00 93.69 385 ALA A O 1
ATOM 2932 N N . GLY A 1 386 ? 13.165 -19.164 -2.091 1.00 94.94 386 GLY A N 1
ATOM 2933 C CA . GLY A 1 386 ? 11.720 -19.369 -1.941 1.00 94.94 386 GLY A CA 1
ATOM 2934 C C . GLY A 1 386 ? 10.880 -18.098 -1.785 1.00 94.94 386 GLY A C 1
ATOM 2935 O O . GLY A 1 386 ? 9.792 -18.168 -1.220 1.00 94.94 386 GLY A O 1
ATOM 2936 N N . ALA A 1 387 ? 11.363 -16.939 -2.244 1.00 93.31 387 ALA A N 1
ATOM 2937 C CA . ALA A 1 387 ? 10.586 -15.698 -2.204 1.00 93.31 387 ALA A CA 1
ATOM 2938 C C . ALA A 1 387 ? 9.342 -15.785 -3.108 1.00 93.31 387 ALA A C 1
ATOM 2940 O O . ALA A 1 387 ? 9.448 -16.189 -4.265 1.00 93.31 387 ALA A O 1
ATOM 2941 N N . ASP A 1 388 ? 8.186 -15.342 -2.605 1.00 93.31 388 ASP A N 1
ATOM 2942 C CA . ASP A 1 388 ? 6.916 -15.295 -3.346 1.00 93.31 388 ASP A CA 1
ATOM 2943 C C . ASP A 1 388 ? 6.724 -13.960 -4.100 1.00 93.31 388 ASP A C 1
ATOM 2945 O O . ASP A 1 388 ? 5.843 -13.840 -4.952 1.00 93.31 388 ASP A O 1
ATOM 2949 N N . GLY A 1 389 ? 7.549 -12.953 -3.792 1.00 94.88 389 GLY A N 1
ATOM 2950 C CA . GLY A 1 389 ? 7.616 -11.642 -4.443 1.00 94.88 389 GLY A CA 1
ATOM 2951 C C . GLY A 1 389 ? 8.948 -10.944 -4.144 1.00 94.88 389 GLY A C 1
ATOM 2952 O O . GLY A 1 389 ? 9.611 -11.263 -3.155 1.00 94.88 389 GLY A O 1
ATOM 2953 N N . ILE A 1 390 ? 9.359 -9.993 -4.989 1.00 96.69 390 ILE A N 1
ATOM 2954 C CA . ILE A 1 390 ? 10.636 -9.274 -4.832 1.00 96.69 390 ILE A CA 1
ATOM 2955 C C . ILE A 1 390 ? 10.422 -7.763 -4.760 1.00 96.69 390 ILE A C 1
ATOM 2957 O O . ILE A 1 390 ? 9.854 -7.159 -5.667 1.00 96.69 390 ILE A O 1
ATOM 2961 N N . ARG A 1 391 ? 10.944 -7.134 -3.705 1.00 95.38 391 ARG A N 1
ATOM 2962 C CA . ARG A 1 391 ? 10.948 -5.677 -3.517 1.00 95.38 391 ARG A CA 1
ATOM 2963 C C . ARG A 1 391 ? 12.229 -5.063 -4.088 1.00 95.38 391 ARG A C 1
ATOM 2965 O O . ARG A 1 391 ? 13.338 -5.443 -3.703 1.00 95.38 391 ARG A O 1
ATOM 2972 N N . VAL A 1 392 ? 12.080 -4.120 -5.018 1.00 93.06 392 VAL A N 1
ATOM 2973 C CA . VAL A 1 392 ? 13.184 -3.530 -5.791 1.00 93.06 392 VAL A CA 1
ATOM 2974 C C . VAL A 1 392 ? 13.352 -2.052 -5.478 1.00 93.06 392 VAL A C 1
ATOM 2976 O O . VAL A 1 392 ? 12.424 -1.270 -5.663 1.00 93.06 392 VAL A O 1
ATOM 2979 N N . GLY A 1 393 ? 14.568 -1.674 -5.087 1.00 83.31 393 GLY A N 1
ATOM 2980 C CA . GLY A 1 393 ? 14.968 -0.283 -4.885 1.00 83.31 393 GLY A CA 1
ATOM 2981 C C . GLY A 1 393 ? 15.892 -0.089 -3.689 1.00 83.31 393 GLY A C 1
ATOM 2982 O O . GLY A 1 393 ? 15.681 -0.656 -2.623 1.00 83.31 393 GLY A O 1
ATOM 2983 N N . MET A 1 394 ? 16.938 0.716 -3.862 1.00 76.25 394 MET A N 1
ATOM 2984 C CA . MET A 1 394 ? 17.912 1.035 -2.816 1.00 76.25 394 MET A CA 1
ATOM 2985 C C . MET A 1 394 ? 18.390 2.470 -3.026 1.00 76.25 394 MET A C 1
ATOM 2987 O O . MET A 1 394 ? 18.995 2.776 -4.053 1.00 76.25 394 MET A O 1
ATOM 2991 N N . GLY A 1 395 ? 18.092 3.364 -2.080 1.00 59.97 395 GLY A N 1
ATOM 2992 C CA . GLY A 1 395 ? 18.551 4.756 -2.139 1.00 59.97 395 GLY A CA 1
ATOM 2993 C C . GLY A 1 395 ? 17.704 5.730 -2.964 1.00 59.97 395 GLY A C 1
ATOM 2994 O O . GLY A 1 395 ? 18.016 6.907 -2.969 1.00 59.97 395 GLY A O 1
ATOM 2995 N N . SER A 1 396 ? 16.641 5.284 -3.639 1.00 59.62 396 SER A N 1
ATOM 2996 C CA . SER A 1 396 ? 15.813 6.122 -4.531 1.00 59.62 396 SER A CA 1
ATOM 2997 C C . SER A 1 396 ? 14.579 6.740 -3.856 1.00 59.62 396 SER A C 1
ATOM 2999 O O . SER A 1 396 ? 13.823 7.485 -4.480 1.00 59.62 396 SER A O 1
ATOM 3001 N N . GLY A 1 397 ? 14.316 6.403 -2.590 1.00 54.12 397 GLY A N 1
ATOM 3002 C CA . GLY A 1 397 ? 13.203 6.966 -1.826 1.00 54.12 397 GLY A CA 1
ATOM 3003 C C . GLY A 1 397 ? 13.389 8.463 -1.570 1.00 54.12 397 GLY A C 1
ATOM 3004 O O . GLY A 1 397 ? 14.502 8.915 -1.340 1.00 54.12 397 GLY A O 1
ATOM 3005 N N . SER A 1 398 ? 12.293 9.225 -1.519 1.00 54.56 398 SER A N 1
ATOM 3006 C CA . SER A 1 398 ? 12.303 10.696 -1.378 1.00 54.56 398 SER A CA 1
ATOM 3007 C C . SER A 1 398 ? 12.963 11.242 -0.100 1.00 54.56 398 SER A C 1
ATOM 3009 O O . SER A 1 398 ? 13.072 12.448 0.067 1.00 54.56 398 SER A O 1
ATOM 3011 N N . ILE A 1 399 ? 13.322 10.362 0.831 1.00 54.25 399 ILE A N 1
ATOM 3012 C CA . ILE A 1 399 ? 13.957 10.662 2.122 1.00 54.25 399 ILE A CA 1
ATOM 3013 C C . ILE A 1 399 ? 15.121 9.697 2.408 1.00 54.25 399 ILE A C 1
ATOM 3015 O O . ILE A 1 399 ? 15.502 9.464 3.555 1.00 54.25 399 ILE A O 1
ATOM 3019 N N . CYS A 1 400 ? 15.638 9.058 1.360 1.00 51.78 400 CYS A N 1
ATOM 3020 C CA . CYS A 1 400 ? 16.727 8.105 1.435 1.00 51.78 400 CYS A CA 1
ATOM 3021 C C . CYS A 1 400 ? 17.982 8.755 0.847 1.00 51.78 400 CYS A C 1
ATOM 3023 O O . CYS A 1 400 ? 18.014 9.046 -0.338 1.00 51.78 400 CYS A O 1
ATOM 3025 N N . ILE A 1 401 ? 19.013 8.955 1.669 1.00 52.25 401 ILE A N 1
ATOM 3026 C CA . ILE A 1 401 ? 20.297 9.562 1.257 1.00 52.25 401 ILE A CA 1
ATOM 3027 C C . ILE A 1 401 ? 21.409 8.525 1.079 1.00 52.25 401 ILE A C 1
ATOM 3029 O O . ILE A 1 401 ? 22.594 8.848 1.116 1.00 52.25 401 ILE A O 1
ATOM 3033 N N . THR A 1 402 ? 21.043 7.249 0.926 1.00 50.06 402 THR A N 1
ATOM 3034 C CA . THR A 1 402 ? 22.021 6.158 0.833 1.00 50.06 402 THR A CA 1
ATOM 3035 C C . THR A 1 402 ? 22.994 6.387 -0.326 1.00 50.06 402 THR A C 1
ATOM 3037 O O . THR A 1 402 ? 24.190 6.233 -0.144 1.00 50.06 402 THR A O 1
ATOM 3040 N N . GLN A 1 403 ? 22.519 6.877 -1.474 1.00 45.84 403 GLN A N 1
ATOM 3041 C CA . GLN A 1 403 ? 23.375 7.149 -2.638 1.00 45.84 403 GLN A CA 1
ATOM 3042 C C . GLN A 1 403 ? 24.229 8.423 -2.513 1.00 45.84 403 GLN A C 1
ATOM 3044 O O . GLN A 1 403 ? 25.237 8.534 -3.200 1.00 45.84 403 GLN A O 1
ATOM 3049 N N . GLU A 1 404 ? 23.854 9.363 -1.644 1.00 40.12 404 GLU A N 1
ATOM 3050 C CA . GLU A 1 404 ? 24.483 10.691 -1.538 1.00 40.12 404 GLU A CA 1
ATOM 3051 C C . GLU A 1 404 ? 25.539 10.779 -0.427 1.00 40.12 404 GLU A C 1
ATOM 3053 O O . GLU A 1 404 ? 26.210 11.797 -0.285 1.00 40.12 404 GLU A O 1
ATOM 3058 N N . SER A 1 405 ? 25.701 9.726 0.380 1.00 38.56 405 SER A N 1
ATOM 3059 C CA . SER A 1 405 ? 26.649 9.731 1.497 1.00 38.56 405 SER A CA 1
ATOM 3060 C C . SER A 1 405 ? 28.069 9.440 0.985 1.00 38.56 405 SER A C 1
ATOM 3062 O O . SER A 1 405 ? 28.315 8.327 0.509 1.00 38.56 405 SER A O 1
ATOM 3064 N N . PRO A 1 406 ? 29.013 10.403 1.043 1.00 30.95 406 PRO A N 1
ATOM 3065 C CA . PRO A 1 406 ? 30.357 10.198 0.516 1.00 30.95 406 PRO A CA 1
ATOM 3066 C C . PRO A 1 406 ? 31.099 9.103 1.292 1.00 30.95 406 PRO A C 1
ATOM 3068 O O . PRO A 1 406 ? 31.061 9.046 2.521 1.00 30.95 406 PRO A O 1
ATOM 3071 N N . PHE A 1 407 ? 31.821 8.250 0.563 1.00 31.38 407 PHE A N 1
ATOM 3072 C CA . PHE A 1 407 ? 32.787 7.312 1.131 1.00 31.38 407 PHE A CA 1
ATOM 3073 C C . PHE A 1 407 ? 34.017 8.115 1.580 1.00 31.38 407 PHE A C 1
ATOM 3075 O O . PHE A 1 407 ? 34.914 8.377 0.783 1.00 31.38 407 PHE A O 1
ATOM 3082 N N . GLN A 1 408 ? 34.065 8.567 2.832 1.00 30.20 408 GLN A N 1
ATOM 3083 C CA . GLN A 1 408 ? 35.296 9.147 3.374 1.00 30.20 408 GLN A CA 1
ATOM 3084 C C . GLN A 1 408 ? 36.243 8.015 3.785 1.00 30.20 408 GLN A C 1
ATOM 3086 O O . GLN A 1 408 ? 36.170 7.496 4.897 1.00 30.20 408 GLN A O 1
ATOM 3091 N N . LEU A 1 409 ? 37.140 7.619 2.875 1.00 27.97 409 LEU A N 1
ATOM 3092 C CA . LEU A 1 409 ? 38.367 6.919 3.248 1.00 27.97 409 LEU A CA 1
ATOM 3093 C C . LEU A 1 409 ? 39.298 7.964 3.886 1.00 27.97 409 LEU A C 1
ATOM 3095 O O . LEU A 1 409 ? 40.027 8.661 3.188 1.00 27.97 409 LEU A O 1
ATOM 3099 N N . LEU A 1 410 ? 39.207 8.144 5.201 1.00 29.59 410 LEU A N 1
ATOM 3100 C CA . LEU A 1 410 ? 40.086 9.055 5.932 1.00 29.59 410 LEU A CA 1
ATOM 3101 C C . LEU A 1 410 ? 41.372 8.311 6.311 1.00 29.59 410 LEU A C 1
ATOM 3103 O O . LEU A 1 410 ? 41.373 7.461 7.199 1.00 29.59 410 LEU A O 1
ATOM 3107 N N . CYS A 1 411 ? 42.467 8.629 5.618 1.00 24.36 411 CYS A N 1
ATOM 3108 C CA . CYS A 1 411 ? 43.811 8.424 6.150 1.00 24.36 411 CYS A CA 1
ATOM 3109 C C . CYS A 1 411 ? 44.022 9.447 7.276 1.00 24.36 411 CYS A C 1
ATOM 3111 O O . CYS A 1 411 ? 43.882 10.646 7.045 1.00 24.36 411 CYS A O 1
ATOM 3113 N N . PHE A 1 412 ? 44.309 8.978 8.489 1.00 32.41 412 PHE A N 1
ATOM 3114 C CA . PHE A 1 412 ? 44.493 9.826 9.668 1.00 32.41 412 PHE A CA 1
ATOM 3115 C C . PHE A 1 412 ? 45.873 10.490 9.671 1.00 32.41 412 PHE A C 1
ATOM 3117 O O . PHE A 1 412 ? 46.872 9.820 9.405 1.00 32.41 412 PHE A O 1
ATOM 3124 N N . THR A 1 413 ? 45.935 11.765 10.060 1.00 30.94 413 THR A N 1
ATOM 3125 C CA . THR A 1 413 ? 47.181 12.401 10.522 1.00 30.94 413 THR A CA 1
ATOM 3126 C C . THR A 1 413 ? 47.066 13.081 11.888 1.00 30.94 413 THR A C 1
ATOM 3128 O O . THR A 1 413 ? 48.100 13.492 12.394 1.00 30.94 413 THR A O 1
ATOM 3131 N N . ASP A 1 414 ? 45.890 13.162 12.530 1.00 32.03 414 ASP A N 1
ATOM 3132 C CA . ASP A 1 414 ? 45.802 13.725 13.888 1.00 32.03 414 ASP A CA 1
ATOM 3133 C C . ASP A 1 414 ? 44.561 13.278 14.686 1.00 32.03 414 ASP A C 1
ATOM 3135 O O . ASP A 1 414 ? 43.482 13.068 14.129 1.00 32.03 414 ASP A O 1
ATOM 3139 N N . GLU A 1 415 ? 44.710 13.143 16.009 1.00 34.53 415 GLU A N 1
ATOM 3140 C CA . GLU A 1 415 ? 43.707 12.581 16.940 1.00 34.53 415 GLU A CA 1
ATOM 3141 C C . GLU A 1 415 ? 42.565 13.551 17.327 1.00 34.53 415 GLU A C 1
ATOM 3143 O O . GLU A 1 415 ? 41.701 13.200 18.133 1.00 34.53 415 GLU A O 1
ATOM 3148 N N . SER A 1 416 ? 42.521 14.769 16.775 1.00 34.62 416 SER A N 1
ATOM 3149 C CA . SER A 1 416 ? 41.617 15.834 17.252 1.00 34.62 416 SER A CA 1
ATOM 3150 C C . SER A 1 416 ? 40.435 16.192 16.334 1.00 34.62 416 SER A C 1
ATOM 3152 O O . SER A 1 416 ? 39.569 16.975 16.738 1.00 34.62 416 SER A O 1
ATOM 3154 N N . ASP A 1 417 ? 40.309 15.576 15.154 1.00 30.38 417 ASP A N 1
ATOM 3155 C CA . ASP A 1 417 ? 39.240 15.909 14.203 1.00 30.38 417 ASP A CA 1
ATOM 3156 C C . ASP A 1 417 ? 37.944 15.101 14.422 1.00 30.38 417 ASP A C 1
ATOM 3158 O O . ASP A 1 417 ? 37.852 13.897 14.179 1.00 30.38 417 ASP A O 1
ATOM 3162 N N . ALA A 1 418 ? 36.882 15.791 14.859 1.00 32.09 418 ALA A N 1
ATOM 3163 C CA . ALA A 1 418 ? 35.549 15.214 15.039 1.00 32.09 418 ALA A CA 1
ATOM 3164 C C . ALA A 1 418 ? 34.751 15.172 13.718 1.00 32.09 418 ALA A C 1
ATOM 3166 O O . ALA A 1 418 ? 34.337 16.206 13.189 1.00 32.09 418 ALA A O 1
ATOM 3167 N N . ILE A 1 419 ? 34.460 13.962 13.233 1.00 32.84 419 ILE A N 1
ATOM 3168 C CA . ILE A 1 419 ? 33.737 13.695 11.976 1.00 32.84 419 ILE A CA 1
ATOM 3169 C C . ILE A 1 419 ? 32.220 13.931 12.140 1.00 32.84 419 ILE A C 1
ATOM 3171 O O . ILE A 1 419 ? 31.604 13.512 13.123 1.00 32.84 419 ILE A O 1
ATOM 3175 N N . LYS A 1 420 ? 31.594 14.571 11.140 1.00 34.00 420 LYS A N 1
ATOM 3176 C CA . LYS A 1 420 ? 30.131 14.689 10.985 1.00 34.00 420 LYS A CA 1
ATOM 3177 C C . LYS A 1 420 ? 29.662 13.732 9.881 1.00 34.00 420 LYS A C 1
ATOM 3179 O O . LYS A 1 420 ? 30.101 13.873 8.746 1.00 34.00 420 LYS A O 1
ATOM 3184 N N . VAL A 1 421 ? 28.756 12.798 10.183 1.00 36.34 421 VAL A N 1
ATOM 3185 C CA . VAL A 1 421 ? 28.188 11.849 9.198 1.00 36.34 421 VAL A CA 1
ATOM 3186 C C . VAL A 1 421 ? 26.734 12.226 8.891 1.00 36.34 421 VAL A C 1
ATOM 3188 O O . VAL A 1 421 ? 25.970 12.526 9.809 1.00 36.34 421 VAL A O 1
ATOM 3191 N N . ALA A 1 422 ? 26.340 12.219 7.613 1.00 37.53 422 ALA A N 1
ATOM 3192 C CA . ALA A 1 422 ? 24.953 12.439 7.197 1.00 37.53 422 ALA A CA 1
ATOM 3193 C C . ALA A 1 422 ? 24.086 11.203 7.520 1.00 37.53 422 ALA A C 1
ATOM 3195 O O . ALA A 1 422 ? 24.442 10.084 7.155 1.00 37.53 422 ALA A O 1
ATOM 3196 N N . GLN A 1 423 ? 22.959 11.385 8.222 1.00 50.59 423 GLN A N 1
ATOM 3197 C CA . GLN A 1 423 ? 22.112 10.281 8.701 1.00 50.59 423 GLN A CA 1
ATOM 3198 C C . GLN A 1 423 ? 20.620 10.543 8.465 1.00 50.59 423 GLN A C 1
ATOM 3200 O O . GLN A 1 423 ? 19.995 11.307 9.199 1.00 50.59 423 GLN A O 1
ATOM 3205 N N . GLY A 1 424 ? 20.046 9.852 7.472 1.00 51.19 424 GLY A N 1
ATOM 3206 C CA . GLY A 1 424 ? 18.617 9.885 7.142 1.00 51.19 424 GLY A CA 1
ATOM 3207 C C . GLY A 1 424 ? 18.056 11.280 6.827 1.00 51.19 424 GLY A C 1
ATOM 3208 O O . GLY A 1 424 ? 18.751 12.291 6.883 1.00 51.19 424 GLY A O 1
ATOM 3209 N N . VAL A 1 425 ? 16.771 11.335 6.473 1.00 54.25 425 VAL A N 1
ATOM 3210 C CA . VAL A 1 425 ? 16.057 12.600 6.245 1.00 54.25 425 VAL A CA 1
ATOM 3211 C C . VAL A 1 425 ? 14.751 12.577 7.020 1.00 54.25 425 VAL A C 1
ATOM 3213 O O . VAL A 1 425 ? 13.984 11.612 6.941 1.00 54.25 425 VAL A O 1
ATOM 3216 N N . SER A 1 426 ? 14.507 13.658 7.753 1.00 60.47 426 SER A N 1
ATOM 3217 C CA . SER A 1 426 ? 13.198 13.995 8.303 1.00 60.47 426 SER A CA 1
ATOM 3218 C C . SER A 1 426 ? 12.662 15.191 7.518 1.00 60.47 426 SER A C 1
ATOM 3220 O O . SER A 1 426 ? 13.368 16.173 7.296 1.00 60.47 426 SER A O 1
ATOM 3222 N N . ALA A 1 427 ? 11.422 15.096 7.058 1.00 68.06 427 ALA A N 1
ATOM 3223 C CA . ALA A 1 427 ? 10.771 16.083 6.209 1.00 68.06 427 ALA A CA 1
ATOM 3224 C C . ALA A 1 427 ? 9.346 16.371 6.697 1.00 68.06 427 ALA A C 1
ATOM 3226 O O . ALA A 1 427 ? 8.800 15.691 7.573 1.00 68.06 427 ALA A O 1
ATOM 3227 N N . THR A 1 428 ? 8.727 17.394 6.115 1.00 72.19 428 THR A N 1
ATOM 3228 C CA . THR A 1 428 ? 7.322 17.725 6.348 1.00 72.19 428 THR A CA 1
ATOM 3229 C C . THR A 1 428 ? 6.538 17.600 5.051 1.00 72.19 428 THR A C 1
ATOM 3231 O O . THR A 1 428 ? 6.964 18.050 3.987 1.00 72.19 428 THR A O 1
ATOM 3234 N N . MET A 1 429 ? 5.378 16.957 5.134 1.00 74.56 429 MET A N 1
ATOM 3235 C CA . MET A 1 429 ? 4.489 16.739 3.999 1.00 74.56 429 MET A CA 1
ATOM 3236 C C . MET A 1 429 ? 3.270 17.635 4.139 1.00 74.56 429 MET A C 1
ATOM 3238 O O . MET A 1 429 ? 2.669 17.689 5.209 1.00 74.56 429 MET A O 1
ATOM 3242 N N . ARG A 1 430 ? 2.897 18.329 3.058 1.00 76.31 430 ARG A N 1
ATOM 3243 C CA . ARG A 1 430 ? 1.631 19.073 3.001 1.00 76.31 430 ARG A CA 1
ATOM 3244 C C . ARG A 1 430 ? 0.452 18.120 3.160 1.00 76.31 430 ARG A C 1
ATOM 3246 O O . ARG A 1 430 ? 0.529 16.984 2.693 1.00 76.31 430 ARG A O 1
ATOM 3253 N N . ASP A 1 431 ? -0.618 18.605 3.784 1.00 79.12 431 ASP A N 1
ATOM 3254 C CA . ASP A 1 431 ? -1.886 17.881 3.861 1.00 79.12 431 ASP A CA 1
ATOM 3255 C C . ASP A 1 431 ? -2.374 17.515 2.451 1.00 79.12 431 ASP A C 1
ATOM 3257 O O . ASP A 1 431 ? -2.489 18.374 1.575 1.00 79.12 431 ASP A O 1
ATOM 3261 N N . ARG A 1 432 ? -2.619 16.222 2.231 1.00 77.88 432 ARG A N 1
ATOM 3262 C CA . ARG A 1 432 ? -3.129 15.669 0.968 1.00 77.88 432 ARG A CA 1
ATOM 3263 C C . ARG A 1 432 ? -4.578 15.197 1.069 1.00 77.88 432 ARG A C 1
ATOM 3265 O O . ARG A 1 432 ? -5.106 14.641 0.108 1.00 77.88 432 ARG A O 1
ATOM 3272 N N . GLY A 1 433 ? -5.229 15.423 2.208 1.00 78.06 433 GLY A N 1
ATOM 3273 C CA . GLY A 1 433 ? -6.568 14.919 2.482 1.00 78.06 433 GLY A CA 1
ATOM 3274 C C . GLY A 1 433 ? -6.596 13.404 2.696 1.00 78.06 433 GLY A C 1
ATOM 3275 O O . GLY A 1 433 ? -5.594 12.784 3.047 1.00 78.06 433 GLY A O 1
ATOM 3276 N N . SER A 1 434 ? -7.770 12.804 2.515 1.00 81.69 434 SER A N 1
ATOM 3277 C CA . SER A 1 434 ? -8.009 11.387 2.813 1.00 81.69 434 SER A CA 1
ATOM 3278 C C . SER A 1 434 ? -7.589 10.456 1.668 1.00 81.69 434 SER A C 1
ATOM 3280 O O . SER A 1 434 ? -7.869 10.719 0.491 1.00 81.69 434 SER A O 1
ATOM 3282 N N . VAL A 1 435 ? -6.996 9.315 2.030 1.00 79.44 435 VAL A N 1
ATOM 3283 C CA . VAL A 1 435 ? -6.688 8.169 1.156 1.00 79.44 435 VAL A CA 1
ATOM 3284 C C . VAL A 1 435 ? -7.924 7.722 0.376 1.00 79.44 435 VAL A C 1
ATOM 3286 O O . VAL A 1 435 ? -7.806 7.388 -0.802 1.00 79.44 435 VAL A O 1
ATOM 3289 N N . HIS A 1 436 ? -9.117 7.807 0.972 1.00 79.06 436 HIS A N 1
ATOM 3290 C CA . HIS A 1 436 ? -10.379 7.433 0.328 1.00 79.06 436 HIS A CA 1
ATOM 3291 C C . HIS A 1 436 ? -10.756 8.295 -0.887 1.00 79.06 436 HIS A C 1
ATOM 3293 O O . HIS A 1 436 ? -11.606 7.904 -1.677 1.00 79.06 436 HIS A O 1
ATOM 3299 N N . LYS A 1 437 ? -10.137 9.468 -1.062 1.00 73.81 437 LYS A N 1
ATOM 3300 C CA . LYS A 1 437 ? -10.241 10.263 -2.300 1.00 73.81 437 LYS A CA 1
ATOM 3301 C C . LYS A 1 437 ? -8.985 10.138 -3.149 1.00 73.81 437 LYS A C 1
ATOM 3303 O O . LYS A 1 437 ? -9.058 10.104 -4.375 1.00 73.81 437 LYS A O 1
ATOM 3308 N N . PHE A 1 438 ? -7.834 10.067 -2.489 1.00 80.94 438 PHE A N 1
ATOM 3309 C CA . PHE A 1 438 ? -6.543 10.092 -3.153 1.00 80.94 438 PHE A CA 1
ATOM 3310 C C . PHE A 1 438 ? -6.242 8.803 -3.930 1.00 80.94 438 PHE A C 1
ATOM 3312 O O . PHE A 1 438 ? -5.792 8.875 -5.069 1.00 80.94 438 PHE A O 1
ATOM 3319 N N . VAL A 1 439 ? -6.537 7.623 -3.378 1.00 82.00 439 VAL A N 1
ATOM 3320 C CA . VAL A 1 439 ? -6.289 6.347 -4.072 1.00 82.00 439 VAL A CA 1
ATOM 3321 C C . VAL A 1 439 ? -7.180 6.173 -5.306 1.00 82.00 439 VAL A C 1
ATOM 3323 O O . VAL A 1 439 ? -6.621 5.866 -6.358 1.00 82.00 439 VAL A O 1
ATOM 3326 N N . PRO A 1 440 ? -8.506 6.434 -5.266 1.00 80.19 440 PRO A N 1
ATOM 3327 C CA . PRO A 1 440 ? -9.322 6.463 -6.482 1.00 80.19 440 PRO A CA 1
ATOM 3328 C C . PRO A 1 440 ? -8.777 7.405 -7.555 1.00 80.19 440 PRO A C 1
ATOM 3330 O O . PRO A 1 440 ? -8.765 7.055 -8.733 1.00 80.19 440 PRO A O 1
ATOM 3333 N N . TYR A 1 441 ? -8.284 8.580 -7.150 1.00 82.31 441 TYR A N 1
ATOM 3334 C CA . TYR A 1 441 ? -7.652 9.526 -8.066 1.00 82.31 441 TYR A CA 1
ATOM 3335 C C . TYR A 1 441 ? -6.392 8.939 -8.722 1.00 82.31 441 TYR A C 1
ATOM 3337 O O . TYR A 1 441 ? -6.243 9.028 -9.939 1.00 82.31 441 TYR A O 1
ATOM 3345 N N . LEU A 1 442 ? -5.515 8.284 -7.949 1.00 84.62 442 LEU A N 1
ATOM 3346 C CA . LEU A 1 442 ? -4.329 7.608 -8.488 1.00 84.62 442 LEU A CA 1
ATOM 3347 C C . LEU A 1 442 ? -4.709 6.475 -9.445 1.00 84.62 442 LEU A C 1
ATOM 3349 O O . LEU A 1 442 ? -4.177 6.417 -10.548 1.00 84.62 442 LEU A O 1
ATOM 3353 N N . VAL A 1 443 ? -5.645 5.606 -9.051 1.00 84.62 443 VAL A N 1
ATOM 3354 C CA . VAL A 1 443 ? -6.159 4.510 -9.889 1.00 84.62 443 VAL A CA 1
ATOM 3355 C C . VAL A 1 443 ? -6.683 5.062 -11.207 1.00 84.62 443 VAL A C 1
ATOM 3357 O O . VAL A 1 443 ? -6.284 4.590 -12.269 1.00 84.62 443 VAL A O 1
ATOM 3360 N N . ARG A 1 444 ? -7.510 6.111 -11.156 1.00 80.44 444 ARG A N 1
ATOM 3361 C CA . ARG A 1 444 ? -8.059 6.726 -12.360 1.00 80.44 444 ARG A CA 1
ATOM 3362 C C . ARG A 1 444 ? -6.974 7.343 -13.239 1.00 80.44 444 ARG A C 1
ATOM 3364 O O . ARG A 1 444 ? -7.020 7.180 -14.454 1.00 80.44 444 ARG A O 1
ATOM 3371 N N . GLY A 1 445 ? -5.989 8.004 -12.639 1.00 83.88 445 GLY A N 1
ATOM 3372 C CA . GLY A 1 445 ? -4.838 8.540 -13.358 1.00 83.88 445 GLY A CA 1
ATOM 3373 C C . GLY A 1 445 ? -4.023 7.450 -14.063 1.00 83.88 445 GLY A C 1
ATOM 3374 O O . GLY A 1 445 ? -3.621 7.638 -15.207 1.00 83.88 445 GLY A O 1
ATOM 3375 N N . ILE A 1 446 ? -3.822 6.293 -13.423 1.00 91.88 446 ILE A N 1
ATOM 3376 C CA . ILE A 1 446 ? -3.137 5.148 -14.045 1.00 91.88 446 ILE A CA 1
ATOM 3377 C C . ILE A 1 446 ? -3.969 4.616 -15.214 1.00 91.88 446 ILE A C 1
ATOM 3379 O O . ILE A 1 446 ? -3.412 4.371 -16.278 1.00 91.88 446 ILE A O 1
ATOM 3383 N N . GLN A 1 447 ? -5.292 4.491 -15.058 1.00 88.88 447 GLN A N 1
ATOM 3384 C CA . GLN A 1 447 ? -6.166 4.062 -16.155 1.00 88.88 447 GLN A CA 1
ATOM 3385 C C . GLN A 1 447 ? -6.101 5.017 -17.355 1.00 88.88 447 GLN A C 1
ATOM 3387 O O . GLN A 1 447 ? -6.068 4.551 -18.488 1.00 88.88 447 GLN A O 1
ATOM 3392 N N . HIS A 1 448 ? -6.056 6.333 -17.121 1.00 86.19 448 HIS A N 1
ATOM 3393 C CA . HIS A 1 448 ? -5.834 7.311 -18.190 1.00 86.19 448 HIS A CA 1
ATOM 3394 C C . HIS A 1 448 ? -4.471 7.112 -18.855 1.00 86.19 448 HIS A C 1
ATOM 3396 O O . HIS A 1 448 ? -4.421 6.995 -20.069 1.00 86.19 448 HIS A O 1
ATOM 3402 N N . GLY A 1 449 ? -3.395 6.945 -18.080 1.00 90.06 449 GLY A N 1
ATOM 3403 C CA . GLY A 1 449 ? -2.077 6.656 -18.652 1.00 90.06 449 GLY A CA 1
ATOM 3404 C C . GLY A 1 449 ? -2.053 5.374 -19.494 1.00 90.06 449 GLY A C 1
ATOM 3405 O O . GLY A 1 449 ? -1.384 5.322 -20.515 1.00 90.06 449 GLY A O 1
ATOM 3406 N N . PHE A 1 450 ? -2.807 4.345 -19.106 1.00 96.56 450 PHE A N 1
ATOM 3407 C CA . PHE A 1 450 ? -2.965 3.115 -19.888 1.00 96.56 450 PHE A CA 1
ATOM 3408 C C . PHE A 1 450 ? -3.771 3.346 -21.168 1.00 96.56 450 PHE A C 1
ATOM 3410 O O . PHE A 1 450 ? -3.405 2.821 -22.218 1.00 96.56 450 PHE A O 1
ATOM 3417 N N . GLN A 1 451 ? -4.828 4.158 -21.093 1.00 92.62 451 GLN A N 1
ATOM 3418 C CA . GLN A 1 451 ? -5.587 4.573 -22.265 1.00 92.62 451 GLN A CA 1
ATOM 3419 C C . GLN A 1 451 ? -4.699 5.339 -23.248 1.00 92.62 451 GLN A C 1
ATOM 3421 O O . GLN A 1 451 ? -4.681 4.970 -24.413 1.00 92.62 451 GLN A O 1
ATOM 3426 N N . ASP A 1 452 ? -3.920 6.316 -22.781 1.00 91.38 452 ASP A N 1
ATOM 3427 C CA . ASP A 1 452 ? -3.014 7.118 -23.614 1.00 91.38 452 ASP A CA 1
ATOM 3428 C C . ASP A 1 452 ? -1.950 6.250 -24.309 1.00 91.38 452 ASP A C 1
ATOM 3430 O O . ASP A 1 452 ? -1.583 6.502 -25.452 1.00 91.38 452 ASP A O 1
ATOM 3434 N N . ILE A 1 453 ? -1.485 5.185 -23.644 1.00 95.44 453 ILE A N 1
ATOM 3435 C CA . ILE A 1 453 ? -0.561 4.187 -24.216 1.00 95.44 453 ILE A CA 1
ATOM 3436 C C . ILE A 1 453 ? -1.282 3.221 -25.184 1.00 95.44 453 ILE A C 1
ATOM 3438 O O . ILE A 1 453 ? -0.636 2.536 -25.974 1.00 95.44 453 ILE A O 1
ATOM 3442 N N . GLY A 1 454 ? -2.614 3.140 -25.144 1.00 94.31 454 GLY A N 1
ATOM 3443 C CA . GLY A 1 454 ? -3.405 2.228 -25.975 1.00 94.31 454 GLY A CA 1
ATOM 3444 C C . GLY A 1 454 ? -3.520 0.801 -25.422 1.00 94.31 454 GLY A C 1
ATOM 3445 O O . GLY A 1 454 ? -3.697 -0.149 -26.185 1.00 94.31 454 GLY A O 1
ATOM 3446 N N . VAL A 1 455 ? -3.422 0.616 -24.099 1.00 96.56 455 VAL A N 1
ATOM 3447 C CA . VAL A 1 455 ? -3.479 -0.700 -23.434 1.00 96.56 455 VAL A CA 1
ATOM 3448 C C . VAL A 1 455 ? -4.610 -0.798 -22.404 1.00 96.56 455 VAL A C 1
ATOM 3450 O O . VAL A 1 455 ? -4.905 0.134 -21.662 1.00 96.56 455 VAL A O 1
ATOM 3453 N N . LYS A 1 456 ? -5.247 -1.968 -22.329 1.00 95.50 456 LYS A N 1
ATOM 3454 C CA . LYS A 1 456 ? -6.417 -2.261 -21.482 1.00 95.50 456 LYS A CA 1
ATOM 3455 C C . LYS A 1 456 ? -6.058 -2.988 -20.188 1.00 95.50 456 LYS A C 1
ATOM 3457 O O . LYS A 1 456 ? -6.897 -3.064 -19.299 1.00 95.50 456 LYS A O 1
ATOM 3462 N N . SER A 1 457 ? -4.848 -3.537 -20.063 1.00 96.81 457 SER A N 1
ATOM 3463 C CA . SER A 1 457 ? -4.416 -4.241 -18.850 1.00 96.81 457 SER A CA 1
ATOM 3464 C C . SER A 1 457 ? -2.907 -4.206 -18.628 1.00 96.81 457 SER A C 1
ATOM 3466 O O . SER A 1 457 ? -2.135 -3.938 -19.549 1.00 96.81 457 SER A O 1
ATOM 3468 N N . ILE A 1 458 ? -2.464 -4.505 -17.399 1.00 95.62 458 ILE A N 1
ATOM 3469 C CA . ILE A 1 458 ? -1.030 -4.607 -17.061 1.00 95.62 458 ILE A CA 1
ATOM 3470 C C . ILE A 1 458 ? -0.360 -5.739 -17.848 1.00 95.62 458 ILE A C 1
ATOM 3472 O O . ILE A 1 458 ? 0.794 -5.604 -18.255 1.00 95.62 458 ILE A O 1
ATOM 3476 N N . THR A 1 459 ? -1.075 -6.837 -18.094 1.00 94.81 459 THR A N 1
ATOM 3477 C CA . THR A 1 459 ? -0.590 -7.941 -18.930 1.00 94.81 459 THR A CA 1
ATOM 3478 C C . THR A 1 459 ? -0.357 -7.472 -20.363 1.00 94.81 459 THR A C 1
ATOM 3480 O O . THR A 1 459 ? 0.750 -7.624 -20.871 1.00 94.81 459 THR A O 1
ATOM 3483 N N . GLN A 1 460 ? -1.339 -6.792 -20.965 1.00 96.44 460 GLN A N 1
ATOM 3484 C CA . GLN A 1 460 ? -1.207 -6.259 -22.323 1.00 96.44 460 GLN A CA 1
ATOM 3485 C C . GLN A 1 460 ? -0.089 -5.214 -22.426 1.00 96.44 460 GLN A C 1
ATOM 3487 O O . GLN A 1 460 ? 0.683 -5.238 -23.380 1.00 96.44 460 GLN A O 1
ATOM 3492 N N . LEU A 1 461 ? 0.050 -4.332 -21.426 1.00 96.94 461 LEU A N 1
ATOM 3493 C CA . LEU A 1 461 ? 1.158 -3.375 -21.367 1.00 96.94 461 LEU A CA 1
ATOM 3494 C C . LEU A 1 461 ? 2.510 -4.087 -21.450 1.00 96.94 461 LEU A C 1
ATOM 3496 O O . LEU A 1 461 ? 3.387 -3.665 -22.195 1.00 96.94 461 LEU A O 1
ATOM 3500 N N . ARG A 1 462 ? 2.684 -5.181 -20.705 1.00 93.31 462 ARG A N 1
ATOM 3501 C CA . ARG A 1 462 ? 3.939 -5.945 -20.705 1.00 93.31 462 ARG A CA 1
ATOM 3502 C C . ARG A 1 462 ? 4.211 -6.593 -22.050 1.00 93.31 462 ARG A C 1
ATOM 3504 O O . ARG A 1 462 ? 5.326 -6.463 -22.540 1.00 93.31 462 ARG A O 1
ATOM 3511 N N . GLU A 1 463 ? 3.212 -7.249 -22.627 1.00 94.75 463 GLU A N 1
ATOM 3512 C CA . GLU A 1 463 ? 3.322 -7.884 -23.943 1.00 94.75 463 GLU A CA 1
ATOM 3513 C C . GLU A 1 463 ? 3.689 -6.861 -25.018 1.00 94.75 463 GLU A C 1
ATOM 3515 O O . GLU A 1 463 ? 4.552 -7.118 -25.852 1.00 94.75 463 GLU A O 1
ATOM 3520 N N . TYR A 1 464 ? 3.086 -5.672 -24.976 1.00 95.62 464 TYR A N 1
ATOM 3521 C CA . TYR A 1 464 ? 3.349 -4.627 -25.961 1.00 95.62 464 TYR A CA 1
ATOM 3522 C C . TYR A 1 464 ? 4.722 -3.981 -25.766 1.00 95.62 464 TYR A C 1
ATOM 3524 O O . TYR A 1 464 ? 5.383 -3.658 -26.748 1.00 95.62 464 TYR A O 1
ATOM 3532 N N . VAL A 1 465 ? 5.177 -3.818 -24.522 1.00 94.75 465 VAL A N 1
ATOM 3533 C CA . VAL A 1 465 ? 6.539 -3.346 -24.232 1.00 94.75 465 VAL A CA 1
ATOM 3534 C C . VAL A 1 465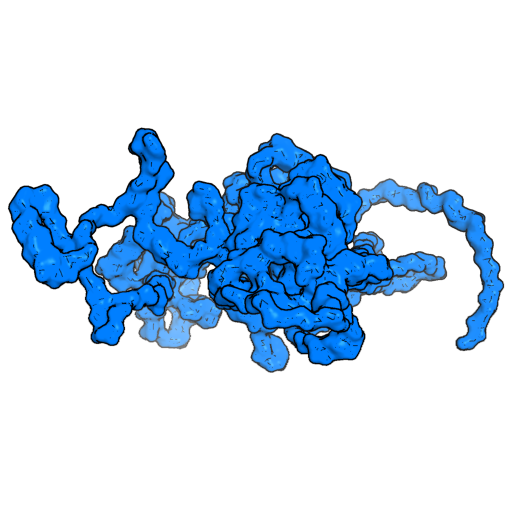 ? 7.585 -4.376 -24.669 1.00 94.75 465 VAL A C 1
ATOM 3536 O O . VAL A 1 465 ? 8.594 -4.001 -25.260 1.00 94.75 465 VAL A O 1
ATOM 3539 N N . GLU A 1 466 ? 7.370 -5.669 -24.404 1.00 91.19 466 GLU A N 1
ATOM 3540 C CA . GLU A 1 466 ? 8.292 -6.738 -24.822 1.00 91.19 466 GLU A CA 1
ATOM 3541 C C . GLU A 1 466 ? 8.299 -6.948 -26.335 1.00 91.19 466 GLU A C 1
ATOM 3543 O O . GLU A 1 466 ? 9.362 -7.156 -26.915 1.00 91.19 466 GLU A O 1
ATOM 3548 N N . GLY A 1 467 ? 7.130 -6.854 -26.968 1.00 91.50 467 GLY A N 1
ATOM 3549 C CA . GLY A 1 467 ? 6.969 -6.937 -28.415 1.00 91.50 467 GLY A CA 1
ATOM 3550 C C . GLY A 1 467 ? 7.374 -5.669 -29.166 1.00 91.50 467 GLY A C 1
ATOM 3551 O O . GLY A 1 467 ? 7.196 -5.625 -30.376 1.00 91.50 467 GLY A O 1
ATOM 3552 N N . GLY A 1 468 ? 7.868 -4.633 -28.477 1.00 91.44 468 GLY A N 1
ATOM 3553 C CA . GLY A 1 468 ? 8.334 -3.388 -29.096 1.00 91.44 468 GLY A CA 1
ATOM 3554 C C . GLY A 1 468 ? 7.234 -2.464 -29.633 1.00 91.44 468 GLY A C 1
ATOM 3555 O O . GLY A 1 468 ? 7.556 -1.448 -30.238 1.00 91.44 468 GLY A O 1
ATOM 3556 N N . LYS A 1 469 ? 5.955 -2.776 -29.386 1.00 92.31 469 LYS A N 1
ATOM 3557 C CA . LYS A 1 469 ? 4.801 -1.958 -29.800 1.00 92.31 469 LYS A CA 1
ATOM 3558 C C . LYS A 1 469 ? 4.669 -0.673 -28.989 1.00 92.31 469 LYS A C 1
ATOM 3560 O O . LYS A 1 469 ? 4.239 0.343 -29.515 1.00 92.31 469 LYS A O 1
ATOM 3565 N N . VAL A 1 470 ? 5.002 -0.724 -27.698 1.00 94.31 470 VAL A N 1
ATOM 3566 C CA . VAL A 1 470 ? 5.098 0.486 -26.871 1.00 94.31 470 VAL A CA 1
ATOM 3567 C C . VAL A 1 470 ? 6.493 1.065 -27.034 1.00 94.31 470 VAL A C 1
ATOM 3569 O O . VAL A 1 470 ? 7.489 0.410 -26.709 1.00 94.31 470 VAL A O 1
ATOM 3572 N N . LYS A 1 471 ? 6.538 2.304 -27.513 1.00 94.38 471 LYS A N 1
ATOM 3573 C CA . LYS A 1 471 ? 7.763 3.051 -27.776 1.00 94.38 471 LYS A CA 1
ATOM 3574 C C . LYS A 1 471 ? 8.027 4.070 -26.670 1.00 94.38 471 LYS A C 1
ATOM 3576 O O . LYS A 1 471 ? 7.131 4.493 -25.935 1.00 94.38 471 LYS A O 1
ATOM 3581 N N . PHE A 1 472 ? 9.288 4.440 -26.528 1.00 94.31 472 PHE A N 1
ATOM 3582 C CA . PHE A 1 472 ? 9.790 5.321 -25.487 1.00 94.31 472 PHE A CA 1
ATOM 3583 C C . PHE A 1 472 ? 10.671 6.401 -26.098 1.00 94.31 472 PHE A C 1
ATOM 3585 O O . PHE A 1 472 ? 11.314 6.192 -27.122 1.00 94.31 472 PHE A O 1
ATOM 3592 N N . GLU A 1 473 ? 10.756 7.535 -25.417 1.00 91.56 473 GLU A N 1
ATOM 3593 C CA . GLU A 1 473 ? 11.628 8.634 -25.817 1.00 91.56 473 GLU A CA 1
ATOM 3594 C C . GLU A 1 473 ? 12.472 9.083 -24.630 1.00 91.56 473 GLU A C 1
ATOM 3596 O O . GLU A 1 473 ? 11.955 9.323 -23.533 1.00 91.56 473 GLU A O 1
ATOM 3601 N N . ARG A 1 474 ? 13.783 9.212 -24.836 1.00 89.12 474 ARG A N 1
ATOM 3602 C CA . ARG A 1 474 ? 14.688 9.744 -23.820 1.00 89.12 474 ARG A CA 1
ATOM 3603 C C . ARG A 1 474 ? 14.548 11.259 -23.725 1.00 89.12 474 ARG A C 1
ATOM 3605 O O . ARG A 1 474 ? 14.602 11.970 -24.720 1.00 89.12 474 ARG A O 1
ATOM 3612 N N . ARG A 1 475 ? 14.436 11.773 -22.505 1.00 83.81 475 ARG A N 1
ATOM 3613 C CA . ARG A 1 475 ? 14.310 13.210 -22.259 1.00 83.81 475 ARG A CA 1
ATOM 3614 C C . ARG A 1 475 ? 15.681 13.861 -22.177 1.00 83.81 475 ARG A C 1
ATOM 3616 O O . ARG A 1 475 ? 16.531 13.426 -21.401 1.00 83.81 475 ARG A O 1
ATOM 3623 N N . SER A 1 476 ? 15.854 14.954 -22.912 1.00 80.19 476 SER A N 1
ATOM 3624 C CA . SER A 1 476 ? 16.980 15.868 -22.723 1.00 80.19 476 SER A CA 1
ATOM 3625 C C . SER A 1 476 ? 16.878 16.594 -21.376 1.00 80.19 476 SER A C 1
ATOM 3627 O O . SER A 1 476 ? 15.801 16.683 -20.780 1.00 80.19 476 SER A O 1
ATOM 3629 N N . GLN A 1 477 ? 17.984 17.166 -20.898 1.00 76.25 477 GLN A N 1
ATOM 3630 C CA . GLN A 1 477 ? 17.987 17.948 -19.659 1.00 76.25 477 GLN A CA 1
ATOM 3631 C C . GLN A 1 477 ? 17.007 19.134 -19.726 1.00 76.25 477 GLN A C 1
ATOM 3633 O O . GLN A 1 477 ? 16.283 19.387 -18.765 1.00 76.25 477 GLN A O 1
ATOM 3638 N N . ASN A 1 478 ? 16.901 19.800 -20.878 1.00 73.06 478 ASN A N 1
ATOM 3639 C CA . ASN A 1 478 ? 15.945 20.890 -21.092 1.00 73.06 478 ASN A CA 1
ATOM 3640 C C . ASN A 1 478 ? 14.498 20.394 -20.997 1.00 73.06 478 ASN A C 1
ATOM 3642 O O . ASN A 1 478 ? 13.698 20.998 -20.289 1.00 73.06 478 ASN A O 1
ATOM 3646 N N . ALA A 1 479 ? 14.186 19.246 -21.610 1.00 68.44 479 ALA A N 1
ATOM 3647 C CA . ALA A 1 479 ? 12.864 18.636 -21.494 1.00 68.44 479 ALA A CA 1
ATOM 3648 C C . ALA A 1 479 ? 12.544 18.236 -20.043 1.00 68.44 479 ALA A C 1
ATOM 3650 O O . ALA A 1 479 ? 11.387 18.269 -19.621 1.00 68.44 479 ALA A O 1
ATOM 3651 N N . GLN A 1 480 ? 13.543 17.840 -19.247 1.00 69.88 480 GLN A N 1
ATOM 3652 C CA . GLN A 1 480 ? 13.356 17.568 -17.817 1.00 69.88 480 GLN A CA 1
ATOM 3653 C C . GLN A 1 480 ? 13.055 18.839 -17.013 1.00 69.88 480 GLN A C 1
ATOM 3655 O O . GLN A 1 480 ? 12.184 18.795 -16.145 1.00 69.88 480 GLN A O 1
ATOM 3660 N N . VAL A 1 481 ? 13.743 19.950 -17.302 1.00 67.31 481 VAL A N 1
ATOM 3661 C CA . VAL A 1 481 ? 13.494 21.258 -16.670 1.00 67.31 481 VAL A CA 1
ATOM 3662 C C . VAL A 1 481 ? 12.094 21.764 -17.018 1.00 67.31 481 VAL A C 1
ATOM 3664 O O . VAL A 1 481 ? 11.347 22.141 -16.121 1.00 67.31 481 VAL A O 1
ATOM 3667 N N . GLU A 1 482 ? 11.709 21.694 -18.292 1.00 66.31 482 GLU A N 1
ATOM 3668 C CA . GLU A 1 482 ? 10.397 22.132 -18.778 1.00 66.31 482 GLU A CA 1
ATOM 3669 C C . GLU A 1 482 ? 9.239 21.356 -18.129 1.00 66.31 482 GLU A C 1
ATOM 3671 O O . GLU A 1 482 ? 8.244 21.942 -17.712 1.00 66.31 482 GLU A O 1
ATOM 3676 N N . GLY A 1 483 ? 9.383 20.038 -17.956 1.00 53.69 483 GLY A N 1
ATOM 3677 C CA . GLY A 1 483 ? 8.369 19.218 -17.279 1.00 53.69 483 GLY A CA 1
ATOM 3678 C C . GLY A 1 483 ? 8.466 19.194 -15.749 1.00 53.69 483 GLY A C 1
ATOM 3679 O O . GLY A 1 483 ? 7.732 18.447 -15.099 1.00 53.69 483 GLY A O 1
ATOM 3680 N N . GLY A 1 484 ? 9.396 19.940 -15.158 1.00 53.53 484 GLY A N 1
ATOM 3681 C CA . GLY A 1 484 ? 9.747 19.844 -13.751 1.00 53.53 484 GLY A CA 1
ATOM 3682 C C . GLY A 1 484 ? 8.910 20.724 -12.821 1.00 53.53 484 GLY A C 1
ATOM 3683 O O . GLY A 1 484 ? 9.417 21.715 -12.313 1.00 53.53 484 GLY A O 1
ATOM 3684 N N . VAL A 1 485 ? 7.688 20.325 -12.448 1.00 44.41 485 VAL A N 1
ATOM 3685 C CA . VAL A 1 485 ? 6.906 21.003 -11.383 1.00 44.41 485 VAL A CA 1
ATOM 3686 C C . VAL A 1 485 ? 6.964 20.176 -10.092 1.00 44.41 485 VAL A C 1
ATOM 3688 O O . VAL A 1 485 ? 6.451 19.064 -10.039 1.00 44.41 485 VAL A O 1
ATOM 3691 N N . HIS A 1 486 ? 7.655 20.656 -9.050 1.00 51.88 486 HIS A N 1
ATOM 3692 C CA . HIS A 1 486 ? 7.979 19.849 -7.858 1.00 51.88 486 HIS A CA 1
ATOM 3693 C C . HIS A 1 486 ? 7.232 20.352 -6.610 1.00 51.88 486 HIS A C 1
ATOM 3695 O O . HIS A 1 486 ? 7.152 21.553 -6.376 1.00 51.88 486 HIS A O 1
ATOM 3701 N N . SER A 1 487 ? 6.716 19.442 -5.768 1.00 44.00 487 SER A N 1
ATOM 3702 C CA . SER A 1 487 ? 5.815 19.773 -4.639 1.00 44.00 487 SER A CA 1
ATOM 3703 C C . SER A 1 487 ? 6.397 19.569 -3.226 1.00 44.00 487 SER A C 1
ATOM 3705 O O . SER A 1 487 ? 5.635 19.401 -2.270 1.00 44.00 487 SER A O 1
ATOM 3707 N N . LEU A 1 488 ? 7.721 19.551 -3.050 1.00 45.59 488 LEU A N 1
ATOM 3708 C CA . LEU A 1 488 ? 8.325 19.496 -1.710 1.00 45.59 488 LEU A CA 1
ATOM 3709 C C . LEU A 1 488 ? 8.352 20.903 -1.094 1.00 45.59 488 LEU A C 1
ATOM 3711 O O . LEU A 1 488 ? 8.913 21.821 -1.678 1.00 45.59 488 LEU A O 1
ATOM 3715 N N . HIS A 1 489 ? 7.722 21.078 0.076 1.00 44.03 489 HIS A N 1
ATOM 3716 C CA . HIS A 1 489 ? 7.638 22.386 0.747 1.00 44.03 489 HIS A CA 1
ATOM 3717 C C . HIS A 1 489 ? 8.975 22.790 1.393 1.00 44.03 489 HIS A C 1
ATOM 3719 O O . HIS A 1 489 ? 9.321 23.965 1.385 1.00 44.03 489 HIS A O 1
ATOM 3725 N N . SER A 1 490 ? 9.707 21.833 1.972 1.00 47.78 490 SER A N 1
ATOM 3726 C CA . SER A 1 490 ? 11.011 22.041 2.621 1.00 47.78 490 SER A CA 1
ATOM 3727 C C . SER A 1 490 ? 11.608 20.695 3.052 1.00 47.78 490 SER A C 1
ATOM 3729 O O . SER A 1 490 ? 10.864 19.833 3.522 1.00 47.78 490 SER A O 1
ATOM 3731 N N . PHE A 1 491 ? 12.928 20.524 2.965 1.00 46.31 491 PHE A N 1
ATOM 3732 C CA . PHE A 1 491 ? 13.670 19.416 3.582 1.00 46.31 491 PHE A CA 1
ATOM 3733 C C . PHE A 1 491 ? 14.901 19.971 4.310 1.00 46.31 491 PHE A C 1
ATOM 3735 O O . PHE A 1 491 ? 15.428 21.014 3.927 1.00 46.31 491 PHE A O 1
ATOM 3742 N N . SER A 1 492 ? 15.347 19.305 5.373 1.00 34.56 492 SER A N 1
ATOM 3743 C CA . SER A 1 492 ? 16.579 19.660 6.080 1.00 34.56 492 SER A CA 1
ATOM 3744 C C . SER A 1 492 ? 17.377 18.405 6.422 1.00 34.56 492 SER A C 1
ATOM 3746 O O . SER A 1 492 ? 16.816 17.366 6.770 1.00 34.56 492 SER A O 1
ATOM 3748 N N . TYR A 1 493 ? 18.701 18.503 6.319 1.00 36.50 493 TYR A N 1
ATOM 3749 C CA . TYR A 1 493 ? 19.625 17.464 6.766 1.00 36.50 493 TYR A CA 1
ATOM 3750 C C . TYR A 1 493 ? 20.279 17.922 8.065 1.00 36.50 493 TYR A C 1
ATOM 3752 O O . TYR A 1 493 ? 20.724 19.066 8.173 1.00 36.50 493 TYR A O 1
ATOM 3760 N N . ARG A 1 494 ? 20.349 17.039 9.062 1.00 34.78 494 ARG A N 1
ATOM 3761 C CA . ARG A 1 494 ? 21.011 17.333 10.336 1.00 34.78 494 ARG A CA 1
ATOM 3762 C C . ARG A 1 494 ? 22.346 16.597 10.379 1.00 34.78 494 ARG A C 1
ATOM 3764 O O . ARG A 1 494 ? 22.377 15.372 10.392 1.00 34.78 494 ARG A O 1
ATOM 3771 N N . LEU A 1 495 ? 23.446 17.346 10.398 1.00 36.53 495 LEU A N 1
ATOM 3772 C CA . LEU A 1 495 ? 24.783 16.804 10.642 1.00 36.53 495 LEU A CA 1
ATOM 3773 C C . LEU A 1 495 ? 25.016 16.750 12.155 1.00 36.53 495 LEU A C 1
ATOM 3775 O O . LEU A 1 495 ? 24.964 17.785 12.820 1.00 36.53 495 LEU A O 1
ATOM 3779 N N . VAL A 1 496 ? 25.265 15.562 12.706 1.00 37.56 496 VAL A N 1
ATOM 3780 C CA . VAL A 1 496 ? 25.474 15.379 14.152 1.00 37.56 496 VAL A CA 1
ATOM 3781 C C . VAL A 1 496 ? 26.958 15.161 14.449 1.00 37.56 496 VAL A C 1
ATOM 3783 O O . VAL A 1 496 ? 27.623 14.382 13.772 1.00 37.56 496 VAL A O 1
ATOM 3786 N N . LYS A 1 497 ? 27.474 15.855 15.472 1.00 36.12 497 LYS A N 1
ATOM 3787 C CA . LYS A 1 497 ? 28.830 15.680 16.014 1.00 36.12 497 LYS A CA 1
ATOM 3788 C C . LYS A 1 497 ? 28.806 14.526 17.023 1.00 36.12 497 LYS A C 1
ATOM 3790 O O . LYS A 1 497 ? 28.067 14.601 18.001 1.00 36.12 497 LYS A O 1
ATOM 3795 N N . HIS A 1 498 ? 29.565 13.458 16.787 1.00 37.50 498 HIS A N 1
ATOM 3796 C CA . HIS A 1 498 ? 29.718 12.367 17.757 1.00 37.50 498 HIS A CA 1
ATOM 3797 C C . HIS A 1 498 ? 30.927 12.632 18.661 1.00 37.50 498 HIS A C 1
ATOM 3799 O O . HIS A 1 498 ? 32.046 12.757 18.176 1.00 37.50 498 HIS A O 1
ATOM 3805 N N . ASN A 1 499 ? 30.707 12.702 19.977 1.00 34.84 499 ASN A N 1
ATOM 3806 C CA . ASN A 1 499 ? 31.784 12.760 20.965 1.00 34.84 499 ASN A CA 1
ATOM 3807 C C . ASN A 1 499 ? 32.167 11.329 21.395 1.00 34.84 499 ASN A C 1
ATOM 3809 O O . ASN A 1 499 ? 31.322 10.591 21.899 1.00 34.84 499 ASN A O 1
ATOM 3813 N N . ASN A 1 500 ? 33.435 10.955 21.197 1.00 34.78 500 ASN A N 1
ATOM 3814 C CA . ASN A 1 500 ? 34.172 9.845 21.830 1.00 34.78 500 ASN A CA 1
ATOM 3815 C C . ASN A 1 500 ? 33.523 8.453 21.972 1.00 34.78 500 ASN A C 1
ATOM 3817 O O . ASN A 1 500 ? 33.925 7.654 22.818 1.00 34.78 500 ASN A O 1
ATOM 3821 N N . ARG A 1 501 ? 32.597 8.079 21.092 1.00 34.53 501 ARG A N 1
ATOM 3822 C CA . ARG A 1 501 ? 32.313 6.667 20.813 1.00 34.53 501 ARG A CA 1
ATOM 3823 C C . ARG A 1 501 ? 32.384 6.468 19.312 1.00 34.53 501 ARG A C 1
ATOM 3825 O O . ARG A 1 501 ? 31.640 7.109 18.576 1.00 34.53 501 ARG A O 1
ATOM 3832 N N . ILE A 1 502 ? 33.292 5.600 18.871 1.00 32.78 502 ILE A N 1
ATOM 3833 C CA . ILE A 1 502 ? 33.346 5.135 17.486 1.00 32.78 502 ILE A CA 1
ATOM 3834 C C . ILE A 1 502 ? 32.024 4.417 17.226 1.00 32.78 502 ILE A C 1
ATOM 3836 O O . ILE A 1 502 ? 31.810 3.284 17.654 1.00 32.78 502 ILE A O 1
ATOM 3840 N N . VAL A 1 503 ? 31.102 5.116 16.578 1.00 30.44 503 VAL A N 1
ATOM 3841 C CA . VAL A 1 503 ? 29.870 4.541 16.071 1.00 30.44 503 VAL A CA 1
ATOM 3842 C C . VAL A 1 503 ? 30.046 4.462 14.562 1.00 30.44 503 VAL A C 1
ATOM 3844 O O . VAL A 1 503 ? 29.894 5.452 13.852 1.00 30.44 503 VAL A O 1
ATOM 3847 N N . ASN A 1 504 ? 30.423 3.280 14.075 1.00 29.69 504 ASN A N 1
ATOM 3848 C CA . ASN A 1 504 ? 30.558 3.018 12.645 1.00 29.69 504 ASN A CA 1
ATOM 3849 C C . ASN A 1 504 ? 29.164 3.000 12.004 1.00 29.69 504 ASN A C 1
ATOM 3851 O O . ASN A 1 504 ? 28.522 1.953 11.929 1.00 29.69 504 ASN A O 1
ATOM 3855 N N . VAL A 1 505 ? 28.683 4.160 11.557 1.00 33.91 505 VAL A N 1
ATOM 3856 C CA . VAL A 1 505 ? 27.506 4.265 10.689 1.00 33.91 505 VAL A CA 1
ATOM 3857 C C . VAL A 1 505 ? 27.981 4.317 9.250 1.00 33.91 505 VAL A C 1
ATOM 3859 O O . VAL A 1 505 ? 28.339 5.372 8.736 1.00 33.91 505 VAL A O 1
ATOM 3862 N N . ALA A 1 506 ? 27.986 3.162 8.594 1.00 31.66 506 ALA A N 1
ATOM 3863 C CA . ALA A 1 506 ? 28.199 3.082 7.158 1.00 31.66 506 ALA A CA 1
ATOM 3864 C C . ALA A 1 506 ? 26.863 3.323 6.433 1.00 31.66 506 ALA A C 1
ATOM 3866 O O . ALA A 1 506 ? 26.127 2.379 6.149 1.00 31.66 506 ALA A O 1
ATOM 3867 N N . VAL A 1 507 ? 26.523 4.580 6.126 1.00 40.53 507 VAL A N 1
ATOM 3868 C CA . VAL A 1 507 ? 25.559 4.856 5.046 1.00 40.53 507 VAL A CA 1
ATOM 3869 C C . VAL A 1 507 ? 26.362 4.832 3.747 1.00 40.53 507 VAL A C 1
ATOM 3871 O O . VAL A 1 507 ? 27.196 5.699 3.515 1.00 40.53 507 VAL A O 1
ATOM 3874 N N . MET A 1 508 ? 26.199 3.774 2.952 1.00 47.34 508 MET A N 1
ATOM 3875 C CA . MET A 1 508 ? 27.057 3.509 1.792 1.00 47.34 508 MET A CA 1
ATOM 3876 C C . MET A 1 508 ? 26.468 4.069 0.496 1.00 47.34 508 MET A C 1
ATOM 3878 O O . MET A 1 508 ? 25.296 3.808 0.250 1.00 47.34 508 MET A O 1
ATOM 3882 N N . ALA A 1 509 ? 27.311 4.649 -0.375 1.00 53.22 509 ALA A N 1
ATOM 3883 C CA . ALA A 1 509 ? 27.061 5.087 -1.766 1.00 53.22 509 ALA A CA 1
ATOM 3884 C C . ALA A 1 509 ? 26.612 3.972 -2.752 1.00 53.22 509 ALA A C 1
ATOM 3886 O O . ALA A 1 509 ? 26.899 4.000 -3.948 1.00 53.22 509 ALA A O 1
ATOM 3887 N N . VAL A 1 510 ? 25.945 2.934 -2.254 1.00 64.25 510 VAL A N 1
ATOM 3888 C CA . VAL A 1 510 ? 25.509 1.762 -3.008 1.00 64.25 510 VAL A CA 1
ATOM 3889 C C . VAL A 1 510 ? 24.046 1.945 -3.382 1.00 64.25 510 VAL A C 1
ATOM 3891 O O . VAL A 1 510 ? 23.167 2.068 -2.530 1.00 64.25 510 VAL A O 1
ATOM 3894 N N . GLY A 1 511 ? 23.777 1.928 -4.680 1.00 75.12 511 GLY A N 1
ATOM 3895 C CA . GLY A 1 511 ? 22.433 2.027 -5.218 1.00 75.12 511 GLY A CA 1
ATOM 3896 C C . GLY A 1 511 ? 22.428 1.856 -6.728 1.00 75.12 511 GLY A C 1
ATOM 3897 O O . GLY A 1 511 ? 23.438 1.521 -7.346 1.00 75.12 511 GLY A O 1
ATOM 3898 N N . ARG A 1 512 ? 21.257 2.052 -7.326 1.00 84.44 512 ARG A N 1
ATOM 3899 C CA . ARG A 1 512 ? 21.073 2.037 -8.775 1.00 84.44 512 ARG A CA 1
ATOM 3900 C C . ARG A 1 512 ? 19.923 2.962 -9.134 1.00 84.44 512 ARG A C 1
ATOM 3902 O O . ARG A 1 512 ? 18.965 3.069 -8.369 1.00 84.44 512 ARG A O 1
ATOM 3909 N N . ALA A 1 513 ? 19.992 3.576 -10.312 1.00 88.19 513 ALA A N 1
ATOM 3910 C CA . ALA A 1 513 ? 18.865 4.307 -10.869 1.00 88.19 513 ALA A CA 1
ATOM 3911 C C . ALA A 1 513 ? 17.623 3.399 -10.927 1.00 88.19 513 ALA A C 1
ATOM 3913 O O . ALA A 1 513 ? 17.685 2.258 -11.404 1.00 88.19 513 ALA A O 1
ATOM 3914 N N . GLN A 1 514 ? 16.511 3.895 -10.381 1.00 90.38 514 GLN A N 1
ATOM 3915 C CA . GLN A 1 514 ? 15.359 3.057 -10.053 1.00 90.38 514 GLN A CA 1
ATOM 3916 C C . GLN A 1 514 ? 14.727 2.412 -11.290 1.00 90.38 514 GLN A C 1
ATOM 3918 O O . GLN A 1 514 ? 14.382 1.233 -11.245 1.00 90.38 514 GLN A O 1
ATOM 3923 N N . GLY A 1 515 ? 14.625 3.145 -12.403 1.00 91.00 515 GLY A N 1
ATOM 3924 C CA . GLY A 1 515 ? 14.023 2.630 -13.631 1.00 91.00 515 GLY A CA 1
ATOM 3925 C C . GLY A 1 515 ? 14.800 1.432 -14.180 1.00 91.00 515 GLY A C 1
ATOM 3926 O O . GLY A 1 515 ? 14.238 0.360 -14.409 1.00 91.00 515 GLY A O 1
ATOM 3927 N N . THR A 1 516 ? 16.125 1.558 -14.277 1.00 92.62 516 THR A N 1
ATOM 3928 C CA . THR A 1 516 ? 16.996 0.449 -14.696 1.00 92.62 516 THR A CA 1
ATOM 3929 C C . THR A 1 516 ? 16.964 -0.727 -13.718 1.00 92.62 516 THR A C 1
ATOM 3931 O O . THR A 1 516 ? 17.006 -1.881 -14.152 1.00 92.62 516 THR A O 1
ATOM 3934 N N . ALA A 1 517 ? 16.912 -0.467 -12.407 1.00 94.00 517 ALA A N 1
ATOM 3935 C CA . ALA A 1 517 ? 16.833 -1.521 -11.396 1.00 94.00 517 ALA A CA 1
ATOM 3936 C C . ALA A 1 517 ? 15.549 -2.347 -11.550 1.00 94.00 517 ALA A C 1
ATOM 3938 O O . ALA A 1 517 ? 15.628 -3.575 -11.638 1.00 94.00 517 ALA A O 1
ATOM 3939 N N . VAL A 1 518 ? 14.399 -1.672 -11.654 1.00 96.31 518 VAL A N 1
ATOM 3940 C CA . VAL A 1 518 ? 13.087 -2.300 -11.859 1.00 96.31 518 VAL A CA 1
ATOM 3941 C C . VAL A 1 518 ? 13.091 -3.133 -13.132 1.00 96.31 518 VAL A C 1
ATOM 3943 O O . VAL A 1 518 ? 12.826 -4.327 -13.045 1.00 96.31 518 VAL A O 1
ATOM 3946 N N . TYR A 1 519 ? 13.494 -2.568 -14.274 1.00 95.56 519 TYR A N 1
ATOM 3947 C CA . TYR A 1 519 ? 13.516 -3.305 -15.540 1.00 95.56 519 TYR A CA 1
ATOM 3948 C C . TYR A 1 519 ? 14.376 -4.567 -15.483 1.00 95.56 519 TYR A C 1
ATOM 3950 O O . TYR A 1 519 ? 13.918 -5.665 -15.800 1.00 95.56 519 TYR A O 1
ATOM 3958 N N . ARG A 1 520 ? 15.638 -4.439 -15.051 1.00 95.38 520 ARG A N 1
ATOM 3959 C CA . ARG A 1 520 ? 16.575 -5.571 -15.063 1.00 95.38 520 ARG A CA 1
ATOM 3960 C C . ARG A 1 520 ? 16.110 -6.672 -14.111 1.00 95.38 520 ARG A C 1
ATOM 3962 O O . ARG A 1 520 ? 16.185 -7.846 -14.474 1.00 95.38 520 ARG A O 1
ATOM 3969 N N . VAL A 1 521 ? 15.638 -6.316 -12.914 1.00 96.94 521 VAL A N 1
ATOM 3970 C CA . VAL A 1 521 ? 15.151 -7.298 -11.935 1.00 96.94 521 VAL A CA 1
ATOM 3971 C C . VAL A 1 521 ? 13.838 -7.930 -12.395 1.00 96.94 521 VAL A C 1
ATOM 3973 O O . VAL A 1 521 ? 13.742 -9.153 -12.361 1.00 96.94 521 VAL A O 1
ATOM 3976 N N . ALA A 1 522 ? 12.877 -7.143 -12.887 1.00 96.75 522 ALA A N 1
ATOM 3977 C CA . ALA A 1 522 ? 11.601 -7.644 -13.399 1.00 96.75 522 ALA A CA 1
ATOM 3978 C C . ALA A 1 522 ? 11.787 -8.603 -14.576 1.00 96.75 522 ALA A C 1
ATOM 3980 O O . ALA A 1 522 ? 11.195 -9.680 -14.572 1.00 96.75 522 ALA A O 1
ATOM 3981 N N . LYS A 1 523 ? 12.674 -8.273 -15.525 1.00 95.19 523 LYS A N 1
ATOM 3982 C CA . LYS A 1 523 ? 13.013 -9.151 -16.653 1.00 95.19 523 LYS A CA 1
ATOM 3983 C C . LYS A 1 523 ? 13.494 -10.528 -16.188 1.00 95.19 523 LYS A C 1
ATOM 3985 O O . LYS A 1 523 ? 13.080 -11.538 -16.741 1.00 95.19 523 LYS A O 1
ATOM 3990 N N . TYR A 1 524 ? 14.339 -10.586 -15.154 1.00 97.19 524 TYR A N 1
ATOM 3991 C CA . TYR A 1 524 ? 14.792 -11.863 -14.594 1.00 97.19 524 TYR A CA 1
ATOM 3992 C C . TYR A 1 524 ? 13.697 -12.566 -13.779 1.00 97.19 524 TYR A C 1
ATOM 3994 O O . TYR A 1 524 ? 13.437 -13.745 -14.003 1.00 97.19 524 TYR A O 1
ATOM 4002 N N . ALA A 1 525 ? 13.043 -11.861 -12.853 1.00 97.19 525 ALA A N 1
ATOM 4003 C CA . ALA A 1 525 ? 12.033 -12.434 -11.962 1.00 97.19 525 ALA A CA 1
ATOM 4004 C C . ALA A 1 525 ? 10.852 -13.050 -12.733 1.00 97.19 525 ALA A C 1
ATOM 4006 O O . ALA A 1 525 ? 10.332 -14.092 -12.340 1.00 97.19 525 ALA A O 1
ATOM 4007 N N . ARG A 1 526 ? 10.508 -12.473 -13.891 1.00 93.50 526 ARG A N 1
ATOM 4008 C CA . ARG A 1 526 ? 9.485 -12.986 -14.809 1.00 93.50 526 ARG A CA 1
ATOM 4009 C C . ARG A 1 526 ? 9.783 -14.390 -15.328 1.00 93.50 526 ARG A C 1
ATOM 4011 O O . ARG A 1 526 ? 8.875 -15.207 -15.379 1.00 93.50 526 ARG A O 1
ATOM 4018 N N . THR A 1 527 ? 11.049 -14.717 -15.602 1.00 96.12 527 THR A N 1
ATOM 4019 C CA . THR A 1 527 ? 11.457 -16.081 -16.014 1.00 96.12 527 THR A CA 1
ATOM 4020 C C . THR A 1 527 ? 11.175 -17.150 -14.950 1.00 96.12 527 THR A C 1
ATOM 4022 O O . THR A 1 527 ? 11.282 -18.342 -15.219 1.00 96.12 527 THR A O 1
ATOM 4025 N N . ARG A 1 528 ? 10.838 -16.726 -13.726 1.00 96.38 528 ARG A N 1
ATOM 4026 C CA . ARG A 1 528 ? 10.524 -17.571 -12.569 1.00 96.38 528 ARG A CA 1
ATOM 4027 C C . ARG A 1 528 ? 9.092 -17.371 -12.061 1.00 96.38 528 ARG A C 1
ATOM 4029 O O . ARG A 1 528 ? 8.756 -17.901 -10.999 1.00 96.38 528 ARG A O 1
ATOM 4036 N N . ASP A 1 529 ? 8.283 -16.603 -12.795 1.00 95.31 529 ASP A N 1
ATOM 4037 C CA . ASP A 1 529 ? 6.920 -16.223 -12.418 1.00 95.31 529 ASP A CA 1
ATOM 4038 C C . ASP A 1 529 ? 6.857 -15.601 -11.008 1.00 95.31 529 ASP A C 1
ATOM 4040 O O . ASP A 1 529 ? 6.075 -15.995 -10.145 1.00 95.31 529 ASP A O 1
ATOM 4044 N N . ILE A 1 530 ? 7.778 -14.667 -10.736 1.00 97.25 530 ILE A N 1
ATOM 4045 C CA . ILE A 1 530 ? 7.831 -13.918 -9.478 1.00 97.25 530 ILE A CA 1
ATOM 4046 C C . ILE A 1 530 ? 7.523 -12.439 -9.741 1.00 97.25 530 I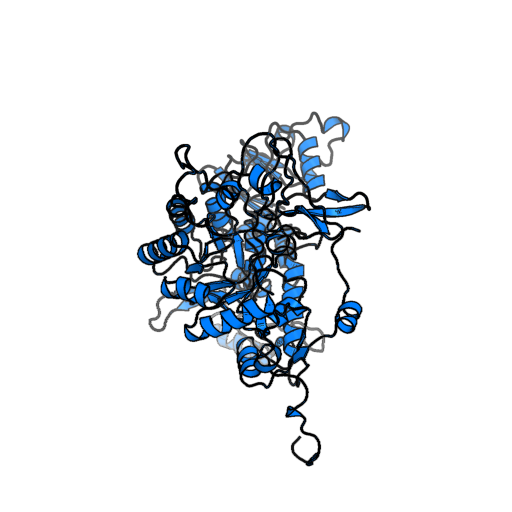LE A C 1
ATOM 4048 O O . ILE A 1 530 ? 8.261 -11.789 -10.494 1.00 97.25 530 ILE A O 1
ATOM 4052 N N . PRO A 1 531 ? 6.472 -11.872 -9.117 1.00 96.81 531 PRO A N 1
ATOM 4053 C CA . PRO A 1 531 ? 6.151 -10.461 -9.258 1.00 96.81 531 PRO A CA 1
ATOM 4054 C C . PRO A 1 531 ? 7.179 -9.568 -8.557 1.00 96.81 531 PRO A C 1
ATOM 4056 O O . PRO A 1 531 ? 7.798 -9.922 -7.548 1.00 96.81 531 PRO A O 1
ATOM 4059 N N . VAL A 1 532 ? 7.332 -8.366 -9.109 1.00 97.38 532 VAL A N 1
ATOM 4060 C CA . VAL A 1 532 ? 8.249 -7.333 -8.620 1.00 97.38 532 VAL A CA 1
ATOM 4061 C C . VAL A 1 532 ? 7.467 -6.128 -8.117 1.00 97.38 532 VAL A C 1
ATOM 4063 O O . VAL A 1 532 ? 6.589 -5.620 -8.813 1.00 97.38 532 VAL A O 1
ATOM 4066 N N . ILE A 1 533 ? 7.835 -5.639 -6.936 1.00 97.62 533 ILE A N 1
ATOM 4067 C CA . ILE A 1 533 ? 7.315 -4.411 -6.336 1.00 97.62 533 ILE A CA 1
ATOM 4068 C C . ILE A 1 533 ? 8.370 -3.319 -6.505 1.00 97.62 533 ILE A C 1
ATOM 4070 O O . ILE A 1 533 ? 9.480 -3.443 -5.981 1.00 97.62 533 ILE A O 1
ATOM 4074 N N . ALA A 1 534 ? 8.038 -2.249 -7.226 1.00 96.06 534 ALA A N 1
ATOM 4075 C CA . ALA A 1 534 ? 8.917 -1.093 -7.365 1.00 96.06 534 ALA A CA 1
ATOM 4076 C C . ALA A 1 534 ? 8.788 -0.183 -6.137 1.00 96.06 534 ALA A C 1
ATOM 4078 O O . ALA A 1 534 ? 7.741 0.421 -5.913 1.00 96.06 534 ALA A O 1
ATOM 4079 N N . ASP A 1 535 ? 9.854 -0.076 -5.351 1.00 87.81 535 ASP A N 1
ATOM 4080 C CA . ASP A 1 535 ? 9.874 0.654 -4.087 1.00 87.81 535 ASP A CA 1
ATOM 4081 C C . ASP A 1 535 ? 10.924 1.769 -4.100 1.00 87.81 535 ASP A C 1
ATOM 4083 O O . ASP A 1 535 ? 12.128 1.515 -4.123 1.00 87.81 535 ASP A O 1
ATOM 4087 N N . GLY A 1 536 ? 10.450 3.014 -4.094 1.00 76.06 536 GLY A N 1
ATOM 4088 C CA . GLY A 1 536 ? 11.290 4.210 -4.145 1.00 76.06 536 GLY A CA 1
ATOM 4089 C C . GLY A 1 536 ? 11.144 5.004 -5.444 1.00 76.06 536 GLY A C 1
ATOM 4090 O O . GLY A 1 536 ? 10.817 4.476 -6.507 1.00 76.06 536 GLY A O 1
ATOM 4091 N N . GLY A 1 537 ? 11.351 6.317 -5.340 1.00 77.31 537 GLY A N 1
ATOM 4092 C CA . GLY A 1 537 ? 11.315 7.259 -6.458 1.00 77.31 537 GLY A CA 1
ATOM 4093 C C . GLY A 1 537 ? 9.927 7.652 -6.967 1.00 77.31 537 GLY A C 1
ATOM 4094 O O . GLY A 1 537 ? 9.856 8.554 -7.789 1.00 77.31 537 GLY A O 1
ATOM 4095 N N . ILE A 1 538 ? 8.835 7.035 -6.503 1.00 84.25 538 ILE A N 1
ATOM 4096 C CA . ILE A 1 538 ? 7.470 7.308 -6.989 1.00 84.25 538 ILE A CA 1
ATOM 4097 C C . ILE A 1 538 ? 6.961 8.662 -6.465 1.00 84.25 538 ILE A C 1
ATOM 4099 O O . ILE A 1 538 ? 6.720 8.819 -5.266 1.00 84.25 538 ILE A O 1
ATOM 4103 N N . ARG A 1 539 ? 6.798 9.640 -7.367 1.00 78.94 539 ARG A N 1
ATOM 4104 C CA . ARG A 1 539 ? 6.392 11.021 -7.032 1.00 78.94 539 ARG A CA 1
ATOM 4105 C C . ARG A 1 539 ? 4.972 11.383 -7.448 1.00 78.94 539 ARG A C 1
ATOM 4107 O O . ARG A 1 539 ? 4.358 12.231 -6.804 1.00 78.94 539 ARG A O 1
ATOM 4114 N N . ASP A 1 540 ? 4.468 10.746 -8.494 1.00 81.88 540 ASP A N 1
ATOM 4115 C CA . ASP A 1 540 ? 3.179 11.024 -9.117 1.00 81.88 540 ASP A CA 1
ATOM 4116 C C . ASP A 1 540 ? 2.680 9.790 -9.889 1.00 81.88 540 ASP A C 1
ATOM 4118 O O . ASP A 1 540 ? 3.335 8.746 -9.916 1.00 81.88 540 ASP A O 1
ATOM 4122 N N . VAL A 1 541 ? 1.510 9.922 -10.513 1.00 86.81 541 VAL A N 1
ATOM 4123 C CA . VAL A 1 541 ? 0.864 8.881 -11.324 1.00 86.81 541 VAL A CA 1
ATOM 4124 C C . VAL A 1 541 ? 1.726 8.450 -12.513 1.00 86.81 541 VAL A C 1
ATOM 4126 O O . VAL A 1 541 ? 1.816 7.257 -12.792 1.00 86.81 541 VAL A O 1
ATOM 4129 N N . GLY A 1 542 ? 2.401 9.382 -13.189 1.00 86.50 542 GLY A N 1
ATOM 4130 C CA . GLY A 1 542 ? 3.237 9.069 -14.348 1.00 86.50 542 GLY A CA 1
ATOM 4131 C C . GLY A 1 542 ? 4.387 8.135 -13.980 1.00 86.50 542 GLY A C 1
ATOM 4132 O O . GLY A 1 542 ? 4.732 7.232 -14.739 1.00 86.50 542 GLY A O 1
ATOM 4133 N N . TYR A 1 543 ? 4.940 8.284 -12.778 1.00 92.62 543 TYR A N 1
ATOM 4134 C CA . TYR A 1 543 ? 6.015 7.428 -12.277 1.00 92.62 543 TYR A CA 1
ATOM 4135 C C . TYR A 1 543 ? 5.515 6.020 -11.964 1.00 92.62 543 TYR A C 1
ATOM 4137 O O . TYR A 1 543 ? 6.244 5.050 -12.174 1.00 92.62 543 TYR A O 1
ATOM 4145 N N . ILE A 1 544 ? 4.265 5.900 -11.511 1.00 94.50 544 ILE A N 1
ATOM 4146 C CA . ILE A 1 544 ? 3.606 4.607 -11.323 1.00 94.50 544 ILE A CA 1
ATOM 4147 C C . ILE A 1 544 ? 3.450 3.912 -12.676 1.00 94.50 544 ILE A C 1
ATOM 4149 O O . ILE A 1 544 ? 3.912 2.783 -12.834 1.00 94.50 544 ILE A O 1
ATOM 4153 N N . THR A 1 545 ? 2.887 4.603 -13.670 1.00 95.75 545 THR A N 1
ATOM 4154 C CA . THR A 1 545 ? 2.706 4.066 -15.027 1.00 95.75 545 THR A CA 1
ATOM 4155 C C . THR A 1 545 ? 4.039 3.639 -15.644 1.00 95.75 545 THR A C 1
ATOM 4157 O O . THR A 1 545 ? 4.149 2.530 -16.165 1.00 95.75 545 THR A O 1
ATOM 4160 N N . LYS A 1 546 ? 5.094 4.453 -15.498 1.00 96.50 546 LYS A N 1
ATOM 4161 C CA . LYS A 1 546 ? 6.451 4.107 -15.952 1.00 96.50 546 LYS A CA 1
ATOM 4162 C C . LYS A 1 546 ? 7.014 2.884 -15.236 1.00 96.50 546 LYS A C 1
ATOM 4164 O O . LYS A 1 546 ? 7.575 2.014 -15.890 1.00 96.50 546 LYS A O 1
ATOM 4169 N N . ALA A 1 547 ? 6.855 2.769 -13.919 1.00 97.06 547 ALA A N 1
ATOM 4170 C CA . ALA A 1 547 ? 7.310 1.589 -13.185 1.00 97.06 547 ALA A CA 1
ATOM 4171 C C . ALA A 1 547 ? 6.608 0.302 -13.656 1.00 97.06 547 ALA A C 1
ATOM 4173 O O . ALA A 1 547 ? 7.266 -0.729 -13.816 1.00 97.06 547 ALA A O 1
ATOM 4174 N N . LEU A 1 548 ? 5.298 0.367 -13.925 1.00 97.88 548 LEU A N 1
ATOM 4175 C CA . LEU A 1 548 ? 4.524 -0.753 -14.472 1.00 97.88 548 LEU A CA 1
ATOM 4176 C C . LEU A 1 548 ? 4.975 -1.117 -15.894 1.00 97.88 548 LEU A C 1
ATOM 4178 O O . LEU A 1 548 ? 5.188 -2.297 -16.172 1.00 97.88 548 LEU A O 1
ATOM 4182 N N . ALA A 1 549 ? 5.213 -0.122 -16.756 1.00 97.06 549 ALA A N 1
ATOM 4183 C CA . ALA A 1 549 ? 5.743 -0.327 -18.108 1.00 97.06 549 ALA A CA 1
ATOM 4184 C C . ALA A 1 549 ? 7.146 -0.956 -18.096 1.00 97.06 549 ALA A C 1
ATOM 4186 O O . ALA A 1 549 ? 7.444 -1.835 -18.898 1.00 97.06 549 ALA A O 1
ATOM 4187 N N . LEU A 1 550 ? 7.988 -0.594 -17.121 1.00 96.50 550 LEU A N 1
ATOM 4188 C CA . LEU A 1 550 ? 9.300 -1.215 -16.904 1.00 96.50 550 LEU A CA 1
ATOM 4189 C C . LEU A 1 550 ? 9.216 -2.659 -16.377 1.00 96.50 550 LEU A C 1
ATOM 4191 O O . LEU A 1 550 ? 10.241 -3.325 -16.239 1.00 96.50 550 LEU A O 1
ATOM 4195 N N . GLY A 1 551 ? 8.016 -3.164 -16.088 1.00 96.06 551 GLY A N 1
ATOM 4196 C CA . GLY A 1 551 ? 7.774 -4.557 -15.733 1.00 96.06 551 GLY A CA 1
ATOM 4197 C C . GLY A 1 551 ? 7.481 -4.811 -14.258 1.00 96.06 551 GLY A C 1
ATOM 4198 O O . GLY A 1 551 ? 7.346 -5.979 -13.881 1.00 96.06 551 GLY A O 1
ATOM 4199 N N . ALA A 1 552 ? 7.346 -3.770 -13.429 1.00 97.38 552 ALA A N 1
ATOM 4200 C CA . ALA A 1 552 ? 6.820 -3.942 -12.079 1.00 97.38 552 ALA A CA 1
ATOM 4201 C C . ALA A 1 552 ? 5.393 -4.520 -12.118 1.00 97.38 552 ALA A C 1
ATOM 4203 O O . ALA A 1 552 ? 4.639 -4.365 -13.080 1.00 97.38 552 ALA A O 1
ATOM 4204 N N . SER A 1 553 ? 5.019 -5.231 -11.060 1.00 97.44 553 SER A N 1
ATOM 4205 C CA . SER A 1 553 ? 3.646 -5.697 -10.844 1.00 97.44 553 SER A CA 1
ATOM 4206 C C . SER A 1 553 ? 2.870 -4.746 -9.961 1.00 97.44 553 SER A C 1
ATOM 4208 O O . SER A 1 553 ? 1.715 -4.456 -10.251 1.00 97.44 553 SER A O 1
ATOM 4210 N N . THR A 1 554 ? 3.520 -4.197 -8.944 1.00 96.50 554 THR A N 1
ATOM 4211 C CA . THR A 1 554 ? 2.949 -3.170 -8.078 1.00 96.50 554 THR A CA 1
ATOM 4212 C C . THR A 1 554 ? 4.003 -2.116 -7.757 1.00 96.50 554 THR A C 1
ATOM 4214 O O . THR A 1 554 ? 5.203 -2.315 -7.977 1.00 96.50 554 THR A O 1
ATOM 4217 N N . VAL A 1 555 ? 3.555 -0.980 -7.232 1.00 95.81 555 VAL A N 1
ATOM 4218 C CA . VAL A 1 555 ? 4.424 0.081 -6.724 1.00 95.81 555 VAL A CA 1
ATOM 4219 C C . VAL A 1 555 ? 4.198 0.277 -5.232 1.00 95.81 555 VAL A C 1
ATOM 4221 O O . VAL A 1 555 ? 3.064 0.252 -4.749 1.00 95.81 555 VAL A O 1
ATOM 4224 N N . MET A 1 556 ? 5.285 0.492 -4.498 1.00 91.75 556 MET A N 1
ATOM 4225 C CA . MET A 1 556 ? 5.250 0.832 -3.083 1.00 91.75 556 MET A CA 1
ATOM 4226 C C . MET A 1 556 ? 5.406 2.342 -2.898 1.00 91.75 556 MET A C 1
ATOM 4228 O O . MET A 1 556 ? 6.322 2.967 -3.438 1.00 91.75 556 MET A O 1
ATOM 4232 N N . MET A 1 557 ? 4.490 2.937 -2.135 1.00 90.19 557 MET A N 1
ATOM 4233 C CA . MET A 1 557 ? 4.367 4.382 -1.960 1.00 90.19 557 MET A CA 1
ATOM 4234 C C . MET A 1 557 ? 4.593 4.774 -0.498 1.00 90.19 557 MET A C 1
ATOM 4236 O O . MET A 1 557 ? 3.871 4.335 0.395 1.00 90.19 557 MET A O 1
ATOM 4240 N N . GLY A 1 558 ? 5.591 5.627 -0.259 1.00 84.88 558 GLY A N 1
ATOM 4241 C CA . GLY A 1 558 ? 5.840 6.262 1.041 1.00 84.88 558 GLY A CA 1
ATOM 4242 C C . GLY A 1 558 ? 5.363 7.712 1.047 1.00 84.88 558 GLY A C 1
ATOM 4243 O O . GLY A 1 558 ? 4.254 8.015 1.479 1.00 84.88 558 GLY A O 1
ATOM 4244 N N . GLY A 1 559 ? 6.181 8.612 0.495 1.00 79.81 559 GLY A N 1
ATOM 4245 C CA . GLY A 1 559 ? 5.948 10.061 0.555 1.00 79.81 559 GLY A CA 1
ATOM 4246 C C . GLY A 1 559 ? 4.621 10.516 -0.054 1.00 79.81 559 GLY A C 1
ATOM 4247 O O . GLY A 1 559 ? 4.025 11.469 0.434 1.00 79.81 559 GLY A O 1
ATOM 4248 N N . LEU A 1 560 ? 4.101 9.809 -1.062 1.00 83.88 560 LEU A N 1
ATOM 4249 C CA . LEU A 1 560 ? 2.773 10.086 -1.621 1.00 83.88 560 LEU A CA 1
ATOM 4250 C C . LEU A 1 560 ? 1.645 9.955 -0.585 1.00 83.88 560 LEU A C 1
ATOM 4252 O O . LEU A 1 560 ? 0.672 10.702 -0.667 1.00 83.88 560 LEU A O 1
ATOM 4256 N N . LEU A 1 561 ? 1.786 9.033 0.371 1.00 86.69 561 LEU A N 1
ATOM 4257 C CA . LEU A 1 561 ? 0.764 8.683 1.357 1.00 86.69 561 LEU A CA 1
ATOM 4258 C C . LEU A 1 561 ? 0.992 9.343 2.725 1.00 86.69 561 LEU A C 1
ATOM 4260 O O . LEU A 1 561 ? 0.030 9.573 3.446 1.00 86.69 561 LEU A O 1
ATOM 4264 N N . ALA A 1 562 ? 2.226 9.711 3.071 1.00 84.31 562 ALA A N 1
ATOM 4265 C CA . ALA A 1 562 ? 2.581 10.247 4.393 1.00 84.31 562 ALA A CA 1
ATOM 4266 C C . ALA A 1 562 ? 1.831 11.533 4.810 1.00 84.31 562 ALA A C 1
ATOM 4268 O O . ALA A 1 562 ? 1.672 11.814 5.993 1.00 84.31 562 ALA A O 1
ATOM 4269 N N . GLY A 1 563 ? 1.373 12.338 3.844 1.00 82.25 563 GLY A N 1
ATOM 4270 C CA . GLY A 1 563 ? 0.612 13.570 4.102 1.00 82.25 563 GLY A CA 1
ATOM 4271 C C . GLY A 1 563 ? -0.903 13.375 4.229 1.00 82.25 563 GLY A C 1
ATOM 4272 O O . GLY A 1 563 ? -1.630 14.364 4.303 1.00 82.25 563 GLY A O 1
ATOM 4273 N N . THR A 1 564 ? -1.392 12.135 4.178 1.00 86.31 564 THR A N 1
ATOM 4274 C CA . THR A 1 564 ? -2.833 11.840 4.184 1.00 86.31 564 THR A CA 1
ATOM 4275 C C . THR A 1 564 ? -3.407 11.752 5.593 1.00 86.31 564 THR A C 1
ATOM 4277 O O . THR A 1 564 ? -2.670 11.631 6.572 1.00 86.31 564 THR A O 1
ATOM 4280 N N . THR A 1 565 ? -4.733 11.814 5.714 1.00 84.62 565 THR A N 1
ATOM 4281 C CA . THR A 1 565 ? -5.428 11.772 7.009 1.00 84.62 565 THR A CA 1
ATOM 4282 C C . THR A 1 565 ? -5.163 10.471 7.770 1.00 84.62 565 THR A C 1
ATOM 4284 O O . THR A 1 565 ? -4.896 10.530 8.966 1.00 84.62 565 THR A O 1
ATOM 4287 N N . GLU A 1 566 ? -5.145 9.342 7.065 1.00 86.81 566 GLU A N 1
ATOM 4288 C CA . GLU A 1 566 ? -4.995 7.977 7.578 1.00 86.81 566 GLU A CA 1
ATOM 4289 C C . GLU A 1 566 ? -3.539 7.608 7.904 1.00 86.81 566 GLU A C 1
ATOM 4291 O O . GLU A 1 566 ? -3.295 6.622 8.598 1.00 86.81 566 GLU A O 1
ATOM 4296 N N . ALA A 1 567 ? -2.563 8.383 7.415 1.00 88.75 567 ALA A N 1
ATOM 4297 C CA . ALA A 1 567 ? -1.169 8.207 7.807 1.00 88.75 567 ALA A CA 1
ATOM 4298 C C . ALA A 1 567 ? -0.983 8.551 9.302 1.00 88.75 567 ALA A C 1
ATOM 4300 O O . ALA A 1 567 ? -1.543 9.554 9.759 1.00 88.75 567 ALA A O 1
ATOM 4301 N N . PRO A 1 568 ? -0.182 7.791 10.065 1.00 85.69 568 PRO A N 1
ATOM 4302 C CA . PRO A 1 568 ? 0.044 8.056 11.483 1.00 85.69 568 PRO A CA 1
ATOM 4303 C C . PRO A 1 568 ? 0.629 9.446 11.756 1.00 85.69 568 PRO A C 1
ATOM 4305 O O . PRO A 1 568 ? 1.375 10.013 10.953 1.00 85.69 568 PRO A O 1
ATOM 4308 N N . GLY A 1 569 ? 0.320 9.978 12.937 1.00 81.31 569 GLY A N 1
ATOM 4309 C CA . GLY A 1 569 ? 0.818 11.265 13.414 1.00 81.31 569 GLY A CA 1
ATOM 4310 C C . GLY A 1 569 ? -0.172 12.422 13.270 1.00 81.31 569 GLY A C 1
ATOM 4311 O O . GLY A 1 569 ? -1.122 12.399 12.488 1.00 81.31 569 GLY A O 1
ATOM 4312 N N . GLU A 1 570 ? 0.068 13.461 14.064 1.00 79.81 570 GLU A N 1
ATOM 4313 C CA . GLU A 1 570 ? -0.798 14.635 14.153 1.00 79.81 570 GLU A CA 1
ATOM 4314 C C . GLU A 1 570 ? -0.441 15.686 13.099 1.00 79.81 570 GLU A C 1
ATOM 4316 O O . GLU A 1 570 ? 0.729 15.896 12.756 1.00 79.81 570 GLU A O 1
ATOM 4321 N N . TYR A 1 571 ? -1.465 16.390 12.619 1.00 81.38 571 TYR A N 1
ATOM 4322 C CA . TYR A 1 571 ? -1.262 17.579 11.802 1.00 81.38 571 TYR A CA 1
ATOM 4323 C C . TYR A 1 571 ? -0.781 18.749 12.659 1.00 81.38 571 TYR A C 1
ATOM 4325 O O . TYR A 1 571 ? -1.259 18.961 13.772 1.00 81.38 571 TYR A O 1
ATOM 4333 N N . PHE A 1 572 ? 0.093 19.574 12.095 1.00 82.88 572 PHE A N 1
ATOM 4334 C CA . PHE A 1 572 ? 0.494 20.850 12.679 1.00 82.88 572 PHE A CA 1
ATOM 4335 C C . PHE A 1 572 ? 0.538 21.939 11.606 1.00 82.88 572 PHE A C 1
ATOM 4337 O O . PHE A 1 572 ? 0.592 21.656 10.408 1.00 82.88 572 PHE A O 1
ATOM 4344 N N . TRP A 1 573 ? 0.498 23.197 12.033 1.00 81.00 573 TRP A N 1
ATOM 4345 C CA . TRP A 1 573 ? 0.602 24.345 11.137 1.00 81.00 573 TRP A CA 1
ATOM 4346 C C . TRP A 1 573 ? 2.061 24.772 11.015 1.00 81.00 573 TRP A C 1
ATOM 4348 O O . TRP A 1 573 ? 2.738 25.001 12.016 1.00 81.00 573 TRP A O 1
ATOM 4358 N N . GLY A 1 574 ? 2.559 24.827 9.782 1.00 75.00 574 GLY A N 1
ATOM 4359 C CA . GLY A 1 574 ? 3.891 25.334 9.487 1.00 75.00 574 GLY A CA 1
ATOM 4360 C C . GLY A 1 574 ? 3.967 26.862 9.604 1.00 75.00 574 GLY A C 1
ATOM 4361 O O . GLY A 1 574 ? 2.931 27.530 9.595 1.00 75.00 574 GLY A O 1
ATOM 4362 N N . PRO A 1 575 ? 5.183 27.438 9.629 1.00 71.12 575 PRO A N 1
ATOM 4363 C CA . PRO A 1 575 ? 5.386 28.890 9.730 1.00 71.12 575 PRO A CA 1
ATOM 4364 C C . PRO A 1 575 ? 4.707 29.701 8.615 1.00 71.12 575 PRO A C 1
ATOM 4366 O O . PRO A 1 575 ? 4.386 30.866 8.802 1.00 71.12 575 PRO A O 1
ATOM 4369 N N . SER A 1 576 ? 4.469 29.078 7.459 1.00 75.56 576 SER A N 1
ATOM 4370 C CA . SER A 1 576 ? 3.791 29.654 6.294 1.00 75.56 576 SER A CA 1
ATOM 4371 C C . SER A 1 576 ? 2.257 29.557 6.342 1.00 75.56 576 SER A C 1
ATOM 4373 O O . SER A 1 576 ? 1.601 29.860 5.350 1.00 75.56 576 SER A O 1
ATOM 4375 N N . GLY A 1 577 ? 1.668 29.073 7.443 1.00 78.38 577 GLY A N 1
ATOM 4376 C CA . GLY A 1 577 ? 0.223 28.831 7.548 1.00 78.38 577 GLY A CA 1
ATOM 4377 C C . GLY A 1 577 ? -0.264 27.598 6.778 1.00 78.38 577 GLY A C 1
ATOM 4378 O O . GLY A 1 577 ? -1.465 27.383 6.642 1.00 78.38 577 GLY A O 1
ATOM 4379 N N . VAL A 1 578 ? 0.647 26.760 6.274 1.00 75.44 578 VAL A N 1
ATOM 4380 C CA . VAL A 1 578 ? 0.315 25.508 5.580 1.00 75.44 578 VAL A CA 1
ATOM 4381 C C . VAL A 1 578 ? 0.173 24.372 6.593 1.00 75.44 578 VAL A C 1
ATOM 4383 O O . VAL A 1 578 ? 1.001 24.232 7.492 1.00 75.44 578 VAL A O 1
ATOM 4386 N N . ARG A 1 579 ? -0.854 23.530 6.438 1.00 77.25 579 ARG A N 1
ATOM 4387 C CA . ARG A 1 579 ? -1.051 22.336 7.270 1.00 77.25 579 ARG A CA 1
ATOM 4388 C C . ARG A 1 579 ? -0.115 21.207 6.831 1.00 77.25 579 ARG A C 1
ATOM 4390 O O . ARG A 1 579 ? -0.070 20.863 5.647 1.00 77.25 579 ARG A O 1
ATOM 4397 N N . LEU A 1 580 ? 0.626 20.639 7.779 1.00 80.69 580 LEU A N 1
ATOM 4398 C CA . LEU A 1 580 ? 1.708 19.683 7.541 1.00 80.69 580 LEU A CA 1
ATOM 4399 C C . LEU A 1 580 ? 1.589 18.436 8.437 1.00 80.69 580 LEU A C 1
ATOM 4401 O O . LEU A 1 580 ? 1.030 18.502 9.531 1.00 80.69 580 LEU A O 1
ATOM 4405 N N . LYS A 1 581 ? 2.181 17.322 7.991 1.00 82.75 581 LYS A N 1
ATOM 4406 C CA . LYS A 1 581 ? 2.507 16.127 8.792 1.00 82.75 581 LYS A CA 1
ATOM 4407 C C . LYS A 1 581 ? 4.006 15.845 8.764 1.00 82.75 581 LYS A C 1
ATOM 4409 O O . LYS A 1 581 ? 4.698 16.200 7.806 1.00 82.75 581 LYS A O 1
ATOM 4414 N N . LYS A 1 582 ? 4.514 15.206 9.821 1.00 81.94 582 LYS A N 1
ATOM 4415 C CA . LYS A 1 582 ? 5.907 14.736 9.875 1.00 81.94 582 LYS A CA 1
ATOM 4416 C C . LYS A 1 582 ? 6.064 13.495 8.999 1.00 81.94 582 LYS A C 1
ATOM 4418 O O . LYS A 1 582 ? 5.219 12.611 9.031 1.00 81.94 582 LYS A O 1
ATOM 4423 N N . TYR A 1 583 ? 7.164 13.419 8.264 1.00 79.62 583 TYR A N 1
ATOM 4424 C CA . TYR A 1 583 ? 7.514 12.272 7.436 1.00 79.62 583 TYR A CA 1
ATOM 4425 C C . TYR A 1 583 ? 8.994 11.958 7.616 1.00 79.62 583 TYR A C 1
ATOM 4427 O O . TYR A 1 583 ? 9.834 12.845 7.473 1.00 79.62 583 TYR A O 1
ATOM 4435 N N . ARG A 1 584 ? 9.332 10.716 7.963 1.00 75.25 584 ARG A N 1
ATOM 4436 C CA . ARG A 1 584 ? 10.716 10.339 8.277 1.00 75.25 584 ARG A CA 1
ATOM 4437 C C . ARG A 1 584 ? 11.056 8.947 7.784 1.00 75.25 584 ARG A C 1
ATOM 4439 O O . ARG A 1 584 ? 10.195 8.078 7.687 1.00 75.25 584 ARG A O 1
ATOM 4446 N N . GLY A 1 585 ? 12.329 8.759 7.456 1.00 64.69 585 GLY A N 1
ATOM 4447 C CA . GLY A 1 585 ? 12.846 7.483 6.984 1.00 64.69 585 GLY A CA 1
ATOM 4448 C C . GLY A 1 585 ? 13.217 6.610 8.160 1.00 64.69 585 GLY A C 1
ATOM 4449 O O . GLY A 1 585 ? 13.691 7.119 9.168 1.00 64.69 585 GLY A O 1
ATOM 4450 N N . MET A 1 586 ? 13.086 5.293 8.015 1.00 68.25 586 MET A N 1
ATOM 4451 C CA . MET A 1 586 ? 13.479 4.377 9.090 1.00 68.25 586 MET A CA 1
ATOM 4452 C C . MET A 1 586 ? 14.963 4.531 9.471 1.00 68.25 586 MET A C 1
ATOM 4454 O O . MET A 1 586 ? 15.327 4.352 10.626 1.00 68.25 586 MET A O 1
ATOM 4458 N N . GLY A 1 587 ? 15.817 4.950 8.533 1.00 57.44 587 GLY A N 1
ATOM 4459 C CA . GLY A 1 587 ? 17.224 5.272 8.796 1.00 57.44 587 GLY A CA 1
ATOM 4460 C C . GLY A 1 587 ? 17.501 6.650 9.400 1.00 57.44 587 GLY A C 1
ATOM 4461 O O . GLY A 1 587 ? 18.668 7.025 9.466 1.00 57.44 587 GLY A O 1
ATOM 4462 N N . SER A 1 588 ? 16.488 7.433 9.789 1.00 60.59 588 SER A N 1
ATOM 4463 C CA . SER A 1 588 ? 16.693 8.715 10.475 1.00 60.59 588 SER A CA 1
ATOM 4464 C C . SER A 1 588 ? 16.861 8.532 11.983 1.00 60.59 588 SER A C 1
ATOM 4466 O O . SER A 1 588 ? 16.331 7.589 12.575 1.00 60.59 588 SER A O 1
ATOM 4468 N N . LEU A 1 589 ? 17.584 9.458 12.621 1.00 62.59 589 LEU A N 1
ATOM 4469 C CA . LEU A 1 589 ? 17.743 9.477 14.079 1.00 62.59 589 LEU A CA 1
ATOM 4470 C C . LEU A 1 589 ? 16.394 9.514 14.790 1.00 62.59 589 LEU A C 1
ATOM 4472 O O . LEU A 1 589 ? 16.172 8.718 15.692 1.00 62.59 589 LEU A O 1
ATOM 4476 N N . ASP A 1 590 ? 15.461 10.335 14.309 1.00 61.78 590 ASP A N 1
ATOM 4477 C CA . ASP A 1 590 ? 14.124 10.441 14.893 1.00 61.78 590 ASP A CA 1
ATOM 4478 C C . ASP A 1 590 ? 13.402 9.081 14.946 1.00 61.78 590 ASP A C 1
ATOM 4480 O O . ASP A 1 590 ? 12.682 8.798 15.903 1.00 61.78 590 ASP A O 1
ATOM 4484 N N . ALA A 1 591 ? 13.568 8.235 13.921 1.00 56.22 591 ALA A N 1
ATOM 4485 C CA . ALA A 1 591 ? 12.976 6.898 13.889 1.00 56.22 591 ALA A CA 1
ATOM 4486 C C . ALA A 1 591 ? 13.716 5.909 14.809 1.00 56.22 591 ALA A C 1
ATOM 4488 O O . ALA A 1 591 ? 13.083 5.051 15.426 1.00 56.22 591 ALA A O 1
ATOM 4489 N N . MET A 1 592 ? 15.043 6.042 14.916 1.00 64.62 592 MET A N 1
ATOM 4490 C CA . MET A 1 592 ? 15.906 5.208 15.765 1.00 64.62 592 MET A CA 1
ATOM 4491 C C . MET A 1 592 ? 15.813 5.551 17.259 1.00 64.62 592 MET A C 1
ATOM 4493 O O . MET A 1 592 ? 15.996 4.669 18.096 1.00 64.62 592 MET A O 1
ATOM 4497 N N . GLU A 1 593 ? 15.527 6.809 17.595 1.00 65.19 593 GLU A N 1
ATOM 4498 C CA . GLU A 1 593 ? 15.267 7.280 18.959 1.00 65.19 593 GLU A CA 1
ATOM 4499 C C . GLU A 1 593 ? 13.855 6.918 19.421 1.00 65.19 593 GLU A C 1
ATOM 4501 O O . GLU A 1 593 ? 13.661 6.638 20.602 1.00 65.19 593 GLU A O 1
ATOM 4506 N N . ALA A 1 594 ? 12.884 6.874 18.499 1.00 58.75 594 ALA A N 1
ATOM 4507 C CA . ALA A 1 594 ? 11.515 6.493 18.826 1.00 58.75 594 ALA A CA 1
ATOM 4508 C C . ALA A 1 594 ? 11.438 5.054 19.359 1.00 58.75 594 ALA A C 1
ATOM 4510 O O . ALA A 1 594 ? 10.880 4.842 20.434 1.00 58.75 594 ALA A O 1
ATOM 4511 N N . HIS A 1 595 ? 12.031 4.080 18.655 1.00 61.84 595 HIS A N 1
ATOM 4512 C CA . HIS A 1 595 ? 12.071 2.685 19.103 1.00 61.84 595 HIS A CA 1
ATOM 4513 C C . HIS A 1 595 ? 13.367 1.968 18.683 1.00 61.84 595 HIS A C 1
ATOM 4515 O O . HIS A 1 595 ? 13.923 2.189 17.604 1.00 61.84 595 HIS A O 1
ATOM 4521 N N . ALA A 1 596 ? 13.836 1.051 19.541 1.00 54.34 596 ALA A N 1
ATOM 4522 C CA . ALA A 1 596 ? 15.109 0.342 19.370 1.00 54.34 596 ALA A CA 1
ATOM 4523 C C . ALA A 1 596 ? 15.174 -0.519 18.095 1.00 54.34 596 ALA A C 1
ATOM 4525 O O . ALA A 1 596 ? 16.261 -0.730 17.558 1.00 54.34 596 ALA A O 1
ATOM 4526 N N . THR A 1 597 ? 14.030 -0.971 17.579 1.00 54.12 597 THR A N 1
ATOM 4527 C CA . THR A 1 597 ? 13.933 -1.853 16.409 1.00 54.12 597 THR A CA 1
ATOM 4528 C C . THR A 1 597 ? 14.521 -1.214 15.151 1.00 54.12 597 THR A C 1
ATOM 4530 O O . THR A 1 597 ? 15.211 -1.888 14.384 1.00 54.12 597 THR A O 1
ATOM 4533 N N . SER A 1 598 ? 14.319 0.096 14.951 1.00 51.75 598 SER A N 1
ATOM 4534 C CA . SER A 1 598 ? 14.935 0.793 13.819 1.00 51.75 598 SER A CA 1
ATOM 4535 C C . SER A 1 598 ? 16.445 0.951 13.997 1.00 51.75 598 SER A C 1
ATOM 4537 O O . SER A 1 598 ? 17.210 0.722 13.063 1.00 51.75 598 SER A O 1
ATOM 4539 N N . ARG A 1 599 ? 16.904 1.256 15.219 1.00 52.47 599 ARG A N 1
ATOM 4540 C CA . ARG A 1 599 ? 18.337 1.334 15.549 1.00 52.47 599 ARG A CA 1
ATOM 4541 C C . ARG A 1 599 ? 19.035 0.006 15.246 1.00 52.47 599 ARG A C 1
ATOM 4543 O O . ARG A 1 599 ? 20.059 -0.038 14.569 1.00 52.47 599 ARG A O 1
ATOM 4550 N N . ASP A 1 600 ? 18.436 -1.101 15.655 1.00 52.03 600 ASP A N 1
ATOM 4551 C CA . ASP A 1 600 ? 18.996 -2.432 15.442 1.00 52.03 600 ASP A CA 1
ATOM 4552 C C . ASP A 1 600 ? 19.072 -2.825 13.950 1.00 52.03 600 ASP A C 1
ATOM 4554 O O . ASP A 1 600 ? 19.790 -3.759 13.596 1.00 52.03 600 ASP A O 1
ATOM 4558 N N . ARG A 1 601 ? 18.394 -2.123 13.037 1.00 51.72 601 ARG A N 1
ATOM 4559 C CA . ARG A 1 601 ? 18.531 -2.337 11.586 1.00 51.72 601 ARG A CA 1
ATOM 4560 C C . ARG A 1 601 ? 19.807 -1.723 11.001 1.00 51.72 601 ARG A C 1
ATOM 4562 O O . ARG A 1 601 ? 20.352 -2.271 10.048 1.00 51.72 601 ARG A O 1
ATOM 4569 N N . TYR A 1 602 ? 20.268 -0.600 11.554 1.00 48.25 602 TYR A N 1
ATOM 4570 C CA . TYR A 1 602 ? 21.387 0.183 11.012 1.00 48.25 602 TYR A CA 1
ATOM 4571 C C . TYR A 1 602 ? 22.684 0.055 11.824 1.00 48.25 602 TYR A C 1
ATOM 4573 O O . TYR A 1 602 ? 23.748 0.393 11.310 1.00 48.25 602 TYR A O 1
ATOM 4581 N N . PHE A 1 603 ? 22.623 -0.464 13.056 1.00 44.53 603 PHE A N 1
ATOM 4582 C CA . PHE A 1 603 ? 23.793 -0.640 13.919 1.00 44.53 603 PHE A CA 1
ATOM 4583 C C . PHE A 1 603 ? 24.118 -2.118 14.185 1.00 44.53 603 PHE A C 1
ATOM 4585 O O . PHE A 1 603 ? 23.305 -2.882 14.714 1.00 44.53 603 PHE A O 1
ATOM 4592 N N . THR A 1 604 ? 25.362 -2.508 13.900 1.00 36.44 604 THR A N 1
ATOM 4593 C CA . THR A 1 604 ? 25.941 -3.789 14.328 1.00 36.44 604 THR A CA 1
ATOM 4594 C C . THR A 1 604 ? 26.667 -3.576 15.659 1.00 36.44 604 THR A C 1
ATOM 4596 O O . THR A 1 604 ? 27.637 -2.823 15.717 1.00 36.44 604 THR A O 1
ATOM 4599 N N . LYS A 1 605 ? 26.232 -4.228 16.748 1.00 29.53 605 LYS A N 1
ATOM 4600 C CA . LYS A 1 605 ? 27.045 -4.313 17.974 1.00 29.53 605 LYS A CA 1
ATOM 4601 C C . LYS A 1 605 ? 28.229 -5.238 17.689 1.00 29.53 605 LYS A C 1
ATOM 4603 O O . LYS A 1 605 ? 28.069 -6.454 17.734 1.00 29.53 605 LYS A O 1
ATOM 4608 N N . TYR A 1 606 ? 29.402 -4.685 17.401 1.00 28.73 606 TYR A N 1
ATOM 4609 C CA . TYR A 1 606 ? 30.633 -5.457 17.536 1.00 28.73 606 TYR A CA 1
ATOM 4610 C C . TYR A 1 606 ? 30.915 -5.626 19.033 1.00 28.73 606 TYR A C 1
ATOM 4612 O O . TYR A 1 606 ? 30.897 -4.654 19.788 1.00 28.73 606 TYR A O 1
ATOM 4620 N N . GLY A 1 607 ? 31.088 -6.872 19.476 1.00 26.97 607 GLY A N 1
ATOM 4621 C CA . GLY A 1 607 ? 31.511 -7.165 20.843 1.00 26.97 607 GLY A CA 1
ATOM 4622 C C . GLY A 1 607 ? 32.920 -6.616 21.116 1.00 26.97 607 GLY A C 1
ATOM 4623 O O . GLY A 1 607 ? 33.670 -6.372 20.170 1.00 26.97 607 GLY A O 1
ATOM 4624 N N . PRO A 1 608 ? 33.313 -6.456 22.389 1.00 29.75 608 PRO A N 1
ATOM 4625 C CA . PRO A 1 608 ? 34.562 -5.794 22.786 1.00 29.75 608 PRO A CA 1
ATOM 4626 C C . PRO A 1 608 ? 35.866 -6.495 22.343 1.00 29.75 608 PRO A C 1
ATOM 4628 O O . PRO A 1 608 ? 36.940 -5.982 22.625 1.00 29.75 608 PRO A O 1
ATOM 4631 N N . ASN A 1 609 ? 35.804 -7.623 21.622 1.00 28.16 609 ASN A N 1
ATOM 4632 C CA . ASN A 1 609 ? 36.962 -8.469 21.301 1.00 28.16 609 ASN A CA 1
ATOM 4633 C C . ASN A 1 609 ? 37.369 -8.487 19.811 1.00 28.16 609 ASN A C 1
ATOM 4635 O O . ASN A 1 609 ? 38.077 -9.399 19.388 1.00 28.16 609 ASN A O 1
ATOM 4639 N N . PHE A 1 610 ? 36.949 -7.521 18.985 1.00 28.05 610 PHE A N 1
ATOM 4640 C CA . PHE A 1 610 ? 37.425 -7.455 17.595 1.00 28.05 610 PHE A CA 1
ATOM 4641 C C . PHE A 1 610 ? 38.819 -6.800 17.535 1.00 28.05 610 PHE A C 1
ATOM 4643 O O . PHE A 1 610 ? 38.958 -5.579 17.577 1.00 28.05 610 PHE A O 1
ATOM 4650 N N . CYS A 1 611 ? 39.863 -7.634 17.503 1.00 25.97 611 CYS A N 1
ATOM 4651 C CA . CYS A 1 611 ? 41.267 -7.221 17.470 1.00 25.97 611 CYS A CA 1
ATOM 4652 C C . CYS A 1 611 ? 41.666 -6.712 16.070 1.00 25.97 611 CYS A C 1
ATOM 4654 O O . CYS A 1 611 ? 41.589 -7.442 15.082 1.00 25.97 611 CYS A O 1
ATOM 4656 N N . TRP A 1 612 ? 42.126 -5.462 15.989 1.00 28.70 612 TRP A N 1
ATOM 4657 C CA . TRP A 1 612 ? 42.447 -4.713 14.762 1.00 28.70 612 TRP A CA 1
ATOM 4658 C C . TRP A 1 612 ? 43.768 -5.104 14.060 1.00 28.70 612 TRP A C 1
ATOM 4660 O O . TRP A 1 612 ? 44.318 -4.323 13.289 1.00 28.70 612 TRP A O 1
ATOM 4670 N N . LEU A 1 613 ? 44.297 -6.310 14.283 1.00 29.83 613 LEU A N 1
ATOM 4671 C CA . LEU A 1 613 ? 45.642 -6.694 13.819 1.00 29.83 613 LEU A CA 1
ATOM 4672 C C . LEU A 1 613 ? 45.695 -7.623 12.592 1.00 29.83 613 LEU A C 1
ATOM 4674 O O . LEU A 1 613 ? 46.785 -7.977 12.154 1.00 29.83 613 LEU A O 1
ATOM 4678 N N . GLN A 1 614 ? 44.565 -7.990 11.976 1.00 31.00 614 GLN A N 1
ATOM 4679 C CA . GLN A 1 614 ? 44.554 -8.942 10.845 1.00 31.00 614 GLN A CA 1
ATOM 4680 C C . GLN A 1 614 ? 44.472 -8.323 9.433 1.00 31.00 614 GLN A C 1
ATOM 4682 O O . GLN A 1 614 ? 44.438 -9.063 8.455 1.00 31.00 614 GLN A O 1
ATOM 4687 N N . LEU A 1 615 ? 44.501 -6.992 9.283 1.00 29.80 615 LEU A N 1
ATOM 4688 C CA . LEU A 1 615 ? 44.384 -6.314 7.973 1.00 29.80 615 LEU A CA 1
ATOM 4689 C C . LEU A 1 615 ? 45.671 -5.630 7.459 1.00 29.80 615 LEU A C 1
ATOM 4691 O O . LEU A 1 615 ? 45.640 -4.954 6.435 1.00 29.80 615 LEU A O 1
ATOM 4695 N N . ILE A 1 616 ? 46.822 -5.830 8.111 1.00 33.22 616 ILE A N 1
ATOM 4696 C CA . ILE A 1 616 ? 48.096 -5.164 7.755 1.00 33.22 616 ILE A CA 1
ATOM 4697 C C . ILE A 1 616 ? 48.963 -5.843 6.650 1.00 33.22 616 ILE A C 1
ATOM 4699 O O . ILE A 1 616 ? 49.943 -5.226 6.236 1.00 33.22 616 ILE A O 1
ATOM 4703 N N . PRO A 1 617 ? 48.670 -7.017 6.040 1.00 29.14 617 PRO A N 1
ATOM 4704 C CA . PRO A 1 617 ? 49.547 -7.509 4.963 1.00 29.14 617 PRO A CA 1
ATOM 4705 C C . PRO A 1 617 ? 49.443 -6.758 3.619 1.00 29.14 617 PRO A C 1
ATOM 4707 O O . PRO A 1 617 ? 50.385 -6.809 2.834 1.00 29.14 617 PRO A O 1
ATOM 4710 N N . CYS A 1 618 ? 48.344 -6.049 3.327 1.00 31.80 618 CYS A N 1
ATOM 4711 C CA . CYS A 1 618 ? 48.110 -5.488 1.982 1.00 31.80 618 CYS A CA 1
ATOM 4712 C C . CYS A 1 618 ? 48.661 -4.072 1.735 1.00 31.80 618 CYS A C 1
ATOM 4714 O O . CYS A 1 618 ? 48.680 -3.637 0.587 1.00 31.80 618 CYS A O 1
ATOM 4716 N N . LEU A 1 619 ? 49.129 -3.350 2.759 1.00 34.62 619 LEU A N 1
ATOM 4717 C CA . LEU A 1 619 ? 49.529 -1.937 2.621 1.00 34.62 619 LEU A CA 1
ATOM 4718 C C . LEU A 1 619 ? 51.046 -1.694 2.530 1.00 34.62 619 LEU A C 1
ATOM 4720 O O . LEU A 1 619 ? 51.470 -0.549 2.422 1.00 34.62 619 LEU A O 1
ATOM 4724 N N . ARG A 1 620 ? 51.888 -2.738 2.513 1.00 32.09 620 ARG A N 1
ATOM 4725 C CA . ARG A 1 620 ? 53.357 -2.569 2.460 1.00 32.09 620 ARG A CA 1
ATOM 4726 C C . ARG A 1 620 ? 53.950 -2.265 1.075 1.00 32.09 620 ARG A C 1
ATOM 4728 O O . ARG A 1 620 ? 55.131 -1.949 1.014 1.00 32.09 620 ARG A O 1
ATOM 4735 N N . ASN A 1 621 ? 53.168 -2.303 -0.009 1.00 33.94 621 ASN A N 1
ATOM 4736 C CA . ASN A 1 621 ? 53.704 -2.189 -1.378 1.00 33.94 621 ASN A CA 1
ATOM 4737 C C . ASN A 1 621 ? 53.309 -0.918 -2.154 1.00 33.94 621 ASN A C 1
ATOM 4739 O O . ASN A 1 621 ? 53.579 -0.833 -3.349 1.00 33.94 621 ASN A O 1
ATOM 4743 N N . LEU A 1 622 ? 52.718 0.091 -1.512 1.00 31.20 622 LEU A N 1
ATOM 4744 C CA . LEU A 1 622 ? 52.447 1.380 -2.160 1.00 31.20 622 LEU A CA 1
ATOM 4745 C C . LEU A 1 622 ? 53.520 2.404 -1.772 1.00 31.20 622 LEU A C 1
ATOM 4747 O O . LEU A 1 622 ? 53.376 3.159 -0.816 1.00 31.20 622 LEU A O 1
ATOM 4751 N N . SER A 1 623 ? 54.613 2.421 -2.539 1.00 29.73 623 SER A N 1
ATOM 4752 C CA . SER A 1 623 ? 55.531 3.561 -2.591 1.00 29.73 623 SER A CA 1
ATOM 4753 C C . SER A 1 623 ? 54.809 4.720 -3.281 1.00 29.73 623 SER A C 1
ATOM 4755 O O . SER A 1 623 ? 54.651 4.731 -4.501 1.00 29.73 623 SER A O 1
ATOM 4757 N N . VAL A 1 624 ? 54.324 5.681 -2.497 1.00 31.86 624 VAL A N 1
ATOM 4758 C CA . VAL A 1 624 ? 53.806 6.948 -3.018 1.00 31.86 624 VAL A CA 1
ATOM 4759 C C . VAL A 1 624 ? 54.994 7.889 -3.198 1.00 31.86 624 VAL A C 1
ATOM 4761 O O . VAL A 1 624 ? 55.586 8.350 -2.224 1.00 31.86 624 VAL A O 1
ATOM 4764 N N . LYS A 1 625 ? 55.361 8.159 -4.456 1.00 30.27 625 LYS A N 1
ATOM 4765 C CA . LYS A 1 625 ? 56.218 9.295 -4.811 1.00 30.27 625 LYS A CA 1
ATOM 4766 C C . LYS A 1 625 ? 55.419 10.578 -4.590 1.00 30.27 625 LYS A C 1
ATOM 4768 O O . LYS A 1 625 ? 54.429 10.811 -5.275 1.00 30.27 625 LYS A O 1
ATOM 4773 N N . THR A 1 626 ? 55.856 11.399 -3.645 1.00 30.98 626 THR A N 1
ATOM 4774 C CA . THR A 1 626 ? 55.406 12.784 -3.493 1.00 30.98 626 THR A CA 1
ATOM 4775 C C . THR A 1 626 ? 55.923 13.604 -4.671 1.00 30.98 626 THR A C 1
ATOM 4777 O O . THR A 1 626 ? 57.134 13.736 -4.844 1.00 30.98 626 THR A O 1
ATOM 4780 N N . GLY A 1 627 ? 55.006 14.114 -5.489 1.00 28.27 627 GLY A N 1
ATOM 4781 C CA . GLY A 1 627 ? 55.263 15.082 -6.549 1.00 28.27 627 GLY A CA 1
ATOM 4782 C C . GLY A 1 627 ? 54.337 16.278 -6.361 1.00 28.27 627 GLY A C 1
ATOM 4783 O O . GLY A 1 627 ? 53.138 16.105 -6.157 1.00 28.27 627 GLY A O 1
ATOM 4784 N N . GLU A 1 628 ? 54.949 17.454 -6.361 1.00 33.34 628 GLU A N 1
ATOM 4785 C CA . GLU A 1 628 ? 54.385 18.793 -6.210 1.00 33.34 628 GLU A CA 1
ATOM 4786 C C . GLU A 1 628 ? 53.260 19.080 -7.213 1.00 33.34 628 GLU A C 1
ATOM 4788 O O . GLU A 1 628 ? 53.331 18.609 -8.340 1.00 33.34 628 GLU A O 1
ATOM 4793 N N . TYR A 1 629 ? 52.271 19.889 -6.821 1.00 27.62 629 TYR A N 1
ATOM 4794 C CA . TYR A 1 629 ? 51.894 21.111 -7.548 1.00 27.62 629 TYR A CA 1
ATOM 4795 C C . TYR A 1 629 ? 51.025 22.011 -6.646 1.00 27.62 629 TYR A C 1
ATOM 4797 O O . TYR A 1 629 ? 49.885 21.699 -6.310 1.00 27.62 629 TYR A O 1
ATOM 4805 N N . ILE A 1 630 ? 51.648 23.122 -6.245 1.00 32.59 630 ILE A N 1
ATOM 4806 C CA . ILE A 1 630 ? 51.085 24.444 -5.912 1.00 32.59 630 ILE A CA 1
ATOM 4807 C C . ILE A 1 630 ? 50.465 24.972 -7.234 1.00 32.59 630 ILE A C 1
ATOM 4809 O O . ILE A 1 630 ? 51.051 24.701 -8.281 1.00 32.59 630 ILE A O 1
ATOM 4813 N N . SER A 1 631 ? 49.308 25.629 -7.363 1.00 34.75 631 SER A N 1
ATOM 4814 C CA . SER A 1 631 ? 48.615 26.706 -6.633 1.00 34.75 631 SER A CA 1
ATOM 4815 C C . SER A 1 631 ? 47.104 26.620 -6.847 1.00 34.75 631 SER A C 1
ATOM 4817 O O . SER A 1 631 ? 46.733 26.277 -7.996 1.00 34.75 631 SER A O 1
#

pLDDT: mean 70.83, std 22.05, range [24.36, 97.88]